Protein AF-A0A6P8WB46-F1 (afdb_monomer_lite)

Foldseek 3Di:
DDPPPVPPLAPCVLLPLVVVVVVLVVLVPDPDDLVVSLVVLVVVLVVLVVCLVPPDVRHPQDPVSSVVSNVSSVVSNVVSVVVVLVVLVVVLQVLVVQFDDPVLLVLLLVCLLVLLVVLLVCLQVPNDLLSLLLNLLSLCSNQLSVQLADVQQQQQAFPVQLVVQVVVADQFWTKGWRQDDPLCVPQNTQIDTDGPSSSVSLVSQVVSLVPDPQSPEGHSADRHDHGTDPCNLLSNVLNSVVSVHDDRDGSVSSSLVQLQCLVVPHDPVVSQVSQSNNSHGNVVSCSNRHDDDDPVRVVVVVVVVVVVVVVVVVVVVPDDDDDDDDDDDPDDDDPPDDPPPDDDDDPPPPPPDPSVVVVVVNVVVVVVVVVVVVVVPDDPPPDDDDDDDDDDDDDDDDDDDDDDD

Structure (mmCIF, N/CA/C/O backbone):
data_AF-A0A6P8WB46-F1
#
_entry.id   AF-A0A6P8WB46-F1
#
loop_
_atom_site.group_PDB
_atom_site.id
_atom_site.type_symbol
_atom_site.label_atom_id
_atom_site.label_alt_id
_atom_site.label_comp_id
_atom_site.label_asym_id
_atom_site.label_entity_id
_atom_site.label_seq_id
_atom_site.pdbx_PDB_ins_code
_atom_site.Cartn_x
_atom_site.Cartn_y
_atom_site.Cartn_z
_atom_site.occupancy
_atom_site.B_iso_or_equiv
_atom_site.auth_seq_id
_atom_site.auth_comp_id
_atom_site.auth_asym_id
_atom_site.auth_atom_id
_atom_site.pdbx_PDB_model_num
ATOM 1 N N . MET A 1 1 ? 22.037 -28.191 -21.660 1.00 35.59 1 MET A N 1
ATOM 2 C CA . MET A 1 1 ? 23.370 -28.041 -21.036 1.00 35.59 1 MET A CA 1
ATOM 3 C C . MET A 1 1 ? 24.026 -26.767 -21.556 1.00 35.59 1 MET A C 1
ATOM 5 O O . MET A 1 1 ? 23.989 -26.523 -22.755 1.00 35.59 1 MET A O 1
ATOM 9 N N . ALA A 1 2 ? 24.522 -25.901 -20.670 1.00 43.03 2 ALA A N 1
ATOM 10 C CA . ALA A 1 2 ? 25.021 -24.573 -21.027 1.00 43.03 2 ALA A CA 1
ATOM 11 C C . ALA A 1 2 ? 26.459 -24.635 -21.578 1.00 43.03 2 ALA A C 1
ATOM 13 O O . ALA A 1 2 ? 27.422 -24.595 -20.820 1.00 43.03 2 ALA A O 1
ATOM 14 N N . HIS A 1 3 ? 26.624 -24.687 -22.903 1.00 45.50 3 HIS A N 1
ATOM 15 C CA . HIS A 1 3 ? 27.929 -24.445 -23.531 1.00 45.50 3 HIS A CA 1
ATOM 16 C C . HIS A 1 3 ? 28.448 -23.042 -23.158 1.00 45.50 3 HIS A C 1
ATOM 18 O O . HIS A 1 3 ? 27.695 -22.077 -23.251 1.00 45.50 3 HIS A O 1
ATOM 24 N N . GLY A 1 4 ? 29.716 -22.889 -22.762 1.00 51.53 4 GLY A N 1
ATOM 25 C CA . GLY A 1 4 ? 30.356 -21.573 -22.572 1.00 51.53 4 GLY A CA 1
ATOM 26 C C . GLY A 1 4 ? 30.568 -21.094 -21.129 1.00 51.53 4 GLY A C 1
ATOM 27 O O . GLY A 1 4 ? 31.021 -19.967 -20.953 1.00 51.53 4 GLY A O 1
ATOM 28 N N . PHE A 1 5 ? 30.320 -21.930 -20.112 1.00 51.16 5 PHE A N 1
ATOM 29 C CA . PHE A 1 5 ? 30.695 -21.632 -18.715 1.00 51.16 5 PHE A CA 1
ATOM 30 C C . PHE A 1 5 ? 32.196 -21.289 -18.569 1.00 51.16 5 PHE A C 1
ATOM 32 O O . PHE A 1 5 ? 32.591 -20.459 -17.759 1.00 51.16 5 PHE A O 1
ATOM 39 N N . ASN A 1 6 ? 33.021 -21.837 -19.462 1.00 55.75 6 ASN A N 1
ATOM 40 C CA . ASN A 1 6 ? 34.472 -21.666 -19.539 1.00 55.75 6 ASN A CA 1
ATOM 41 C C . ASN A 1 6 ? 34.909 -20.242 -19.966 1.00 55.75 6 ASN A C 1
ATOM 43 O O . ASN A 1 6 ? 36.104 -19.981 -20.059 1.00 55.75 6 ASN A O 1
ATOM 47 N N . ARG A 1 7 ? 33.966 -19.340 -20.287 1.00 63.66 7 ARG A N 1
ATOM 48 C CA . ARG A 1 7 ? 34.215 -17.981 -20.815 1.00 63.66 7 ARG A CA 1
ATOM 49 C C . ARG A 1 7 ? 33.594 -16.865 -19.971 1.00 63.66 7 ARG A C 1
ATOM 51 O O . ARG A 1 7 ? 33.454 -15.734 -20.428 1.00 63.66 7 ARG A O 1
ATOM 58 N N . LEU A 1 8 ? 33.209 -17.160 -18.731 1.00 74.81 8 LEU A N 1
ATOM 59 C CA . LEU A 1 8 ? 32.720 -16.125 -17.813 1.00 74.81 8 LEU A CA 1
ATOM 60 C C . LEU A 1 8 ? 33.802 -15.083 -17.481 1.00 74.81 8 LEU A C 1
ATOM 62 O O . LEU A 1 8 ? 33.474 -13.950 -17.152 1.00 74.81 8 LEU A O 1
ATOM 66 N N . SER A 1 9 ? 35.080 -15.449 -17.610 1.00 79.12 9 SER A N 1
ATOM 67 C CA . SER A 1 9 ? 36.218 -14.567 -17.350 1.00 79.12 9 SER A CA 1
ATOM 68 C C . SER A 1 9 ? 36.409 -13.464 -18.397 1.00 79.12 9 SER A C 1
ATOM 70 O O . SER A 1 9 ? 36.885 -12.392 -18.035 1.00 79.12 9 SER A O 1
ATOM 72 N N . ASP A 1 10 ? 36.042 -13.696 -19.667 1.00 85.94 10 ASP A N 1
ATOM 73 C CA . ASP A 1 10 ? 36.246 -12.742 -20.775 1.00 85.94 10 ASP A CA 1
ATOM 74 C C . ASP A 1 10 ? 34.956 -12.064 -21.270 1.00 85.94 10 ASP A C 1
ATOM 76 O O . ASP A 1 10 ? 35.030 -11.089 -22.022 1.00 85.94 10 ASP A O 1
ATOM 80 N N . TRP A 1 11 ? 33.787 -12.563 -20.845 1.00 88.69 11 TRP A N 1
ATOM 81 C CA . TRP A 1 11 ? 32.441 -12.086 -21.204 1.00 88.69 11 TRP A CA 1
ATOM 82 C C . TRP A 1 11 ? 32.095 -12.132 -22.699 1.00 88.69 11 TRP A C 1
ATOM 84 O O . TRP A 1 11 ? 30.999 -11.742 -23.109 1.00 88.69 11 TRP A O 1
ATOM 94 N N . LEU A 1 12 ? 32.972 -12.686 -23.537 1.00 89.19 12 LEU A N 1
ATOM 95 C CA . LEU A 1 12 ? 32.814 -12.687 -24.991 1.00 89.19 12 LEU A CA 1
ATOM 96 C C . LEU A 1 12 ? 31.659 -13.575 -25.468 1.00 89.19 12 LEU A C 1
ATOM 98 O O . LEU A 1 12 ? 31.220 -13.445 -26.610 1.00 89.19 12 LEU A O 1
ATOM 102 N N . PHE A 1 13 ? 31.124 -14.446 -24.605 1.00 87.75 13 PHE A N 1
ATOM 103 C CA . PHE A 1 13 ? 29.910 -15.210 -24.901 1.00 87.75 13 PHE A CA 1
ATOM 104 C C . PHE A 1 13 ? 28.691 -14.309 -25.173 1.00 87.75 13 PHE A C 1
ATOM 106 O O . PHE A 1 13 ? 27.773 -14.740 -25.869 1.00 87.75 13 PHE A O 1
ATOM 113 N N . LEU A 1 14 ? 28.685 -13.064 -24.675 1.00 90.25 14 LEU A N 1
ATOM 114 C CA . LEU A 1 14 ? 27.614 -12.098 -24.934 1.00 90.25 14 LEU A CA 1
ATOM 115 C C . LEU A 1 14 ? 27.592 -11.595 -26.387 1.00 90.25 14 LEU A C 1
ATOM 117 O O . LEU A 1 14 ? 26.551 -11.128 -26.840 1.00 90.25 14 LEU A O 1
ATOM 121 N N . ARG A 1 15 ? 28.682 -11.754 -27.157 1.00 91.06 15 ARG A N 1
ATOM 122 C CA . ARG A 1 15 ? 28.691 -11.442 -28.602 1.00 91.06 15 ARG A CA 1
ATOM 123 C C . ARG A 1 15 ? 27.725 -12.316 -29.402 1.00 91.06 15 ARG A C 1
ATOM 125 O O . ARG A 1 15 ? 27.331 -11.952 -30.509 1.00 91.06 15 ARG A O 1
ATOM 132 N N . ASP A 1 16 ? 27.330 -13.468 -28.862 1.00 91.69 16 ASP A N 1
ATOM 133 C CA . ASP A 1 16 ? 26.342 -14.331 -29.494 1.00 91.69 16 ASP A CA 1
ATOM 134 C C . ASP A 1 16 ? 24.920 -13.774 -29.303 1.00 91.69 16 ASP A C 1
ATOM 136 O O . ASP A 1 16 ? 24.135 -14.207 -28.452 1.00 91.69 16 ASP A O 1
ATOM 140 N N . LEU A 1 17 ? 24.561 -12.807 -30.152 1.00 93.06 17 LEU A N 1
ATOM 141 C CA . LEU A 1 17 ? 23.223 -12.211 -30.163 1.00 93.06 17 LEU A CA 1
ATOM 142 C C . LEU A 1 17 ? 22.133 -13.249 -30.480 1.00 93.06 17 LEU A C 1
ATOM 144 O O . LEU A 1 17 ? 20.998 -13.124 -30.012 1.00 93.06 17 LEU A O 1
ATOM 148 N N . LYS A 1 18 ? 22.452 -14.309 -31.243 1.00 93.00 18 LYS A N 1
ATOM 149 C CA . LYS A 1 18 ? 21.497 -15.393 -31.527 1.00 93.00 18 LYS A CA 1
ATOM 150 C C . LYS A 1 18 ? 21.155 -16.146 -30.249 1.00 93.00 18 LYS A C 1
ATOM 152 O O . LYS A 1 18 ? 19.986 -16.479 -30.046 1.00 93.00 18 LYS A O 1
ATOM 157 N N . ARG A 1 19 ? 22.136 -16.364 -29.375 1.00 91.00 19 ARG A N 1
ATOM 158 C CA . ARG A 1 19 ? 21.931 -16.973 -28.062 1.00 91.00 19 ARG A CA 1
ATOM 159 C C . ARG A 1 19 ? 21.136 -16.081 -27.119 1.00 91.00 19 ARG A C 1
ATOM 161 O O . ARG A 1 19 ? 20.243 -16.601 -26.457 1.00 91.00 19 ARG A O 1
ATOM 168 N N . ILE A 1 20 ? 21.368 -14.766 -27.108 1.00 92.19 20 ILE A N 1
ATOM 169 C CA . ILE A 1 20 ? 20.543 -13.821 -26.328 1.00 92.19 20 ILE A CA 1
ATOM 170 C C . ILE A 1 20 ? 19.075 -13.895 -26.780 1.00 92.19 20 ILE A C 1
ATOM 172 O O . ILE A 1 20 ? 18.177 -14.091 -25.957 1.00 92.19 20 ILE A O 1
ATOM 176 N N . ARG A 1 21 ? 18.825 -13.854 -28.097 1.00 93.25 21 ARG A N 1
ATOM 177 C CA . ARG A 1 21 ? 17.483 -14.057 -28.681 1.00 93.25 21 ARG A CA 1
ATOM 178 C C . ARG A 1 21 ? 16.908 -15.444 -28.397 1.00 93.25 21 ARG A C 1
ATOM 180 O O . ARG A 1 21 ? 15.694 -15.618 -28.338 1.00 93.25 21 ARG A O 1
ATOM 187 N N . GLY A 1 22 ? 17.752 -16.470 -28.347 1.00 92.38 22 GLY A N 1
ATOM 188 C CA . GLY A 1 22 ? 17.351 -17.845 -28.050 1.00 92.38 22 GLY A CA 1
ATOM 189 C C . GLY A 1 22 ? 16.887 -17.990 -26.604 1.00 92.38 22 GLY A C 1
ATOM 190 O O . GLY A 1 22 ? 15.816 -18.538 -26.354 1.00 92.38 22 GLY A O 1
ATOM 191 N N . TRP A 1 23 ? 17.649 -17.426 -25.667 1.00 91.69 23 TRP A N 1
ATOM 192 C CA . TRP A 1 23 ? 17.313 -17.397 -24.248 1.00 91.69 23 TRP A CA 1
ATOM 193 C C . TRP A 1 23 ? 16.027 -16.613 -23.978 1.00 91.69 23 TRP A C 1
ATOM 195 O O . TRP A 1 23 ? 15.141 -17.135 -23.306 1.00 91.69 23 TRP A O 1
ATOM 205 N N . SER A 1 24 ? 15.860 -15.421 -24.563 1.00 89.69 24 SER A N 1
ATOM 206 C CA . SER A 1 24 ? 14.623 -14.649 -24.389 1.00 89.69 24 SER A CA 1
ATOM 207 C C . SER A 1 24 ? 13.403 -15.383 -24.951 1.00 89.69 24 SER A C 1
ATOM 209 O O . SER A 1 24 ? 12.367 -15.444 -24.295 1.00 89.69 24 SER A O 1
ATOM 211 N N . ARG A 1 25 ? 13.528 -16.029 -26.119 1.00 89.75 25 ARG A N 1
ATOM 212 C CA . ARG A 1 25 ? 12.470 -16.897 -26.662 1.00 89.75 25 ARG A CA 1
ATOM 213 C C . ARG A 1 25 ? 12.165 -18.080 -25.747 1.00 89.75 25 ARG A C 1
ATOM 215 O O . ARG A 1 25 ? 10.996 -18.416 -25.607 1.00 89.75 25 ARG A O 1
ATOM 222 N N . SER A 1 26 ? 13.177 -18.687 -25.128 1.00 91.31 26 SER A N 1
ATOM 223 C CA . SER A 1 26 ? 12.990 -19.760 -24.145 1.00 91.31 26 SER A CA 1
ATOM 224 C C . SER A 1 26 ? 12.220 -19.268 -22.917 1.00 91.31 26 SER A C 1
ATOM 226 O O . SER A 1 26 ? 11.226 -19.880 -22.543 1.00 91.31 26 SER A O 1
ATOM 228 N N . LEU A 1 27 ? 12.589 -18.109 -22.357 1.00 88.12 27 LEU A N 1
ATOM 229 C CA . LEU A 1 27 ? 11.854 -17.487 -21.249 1.00 88.12 27 LEU A CA 1
ATOM 230 C C . LEU A 1 27 ? 10.398 -17.184 -21.614 1.00 88.12 27 LEU A C 1
ATOM 232 O O . LEU A 1 27 ? 9.500 -17.407 -20.812 1.00 88.12 27 LEU A O 1
ATOM 236 N N . ILE A 1 28 ? 10.141 -16.694 -22.826 1.00 83.94 28 ILE A N 1
ATOM 237 C CA . ILE A 1 28 ? 8.778 -16.377 -23.281 1.00 83.94 28 ILE A CA 1
ATOM 238 C C . ILE A 1 28 ? 7.950 -17.648 -23.526 1.00 83.94 28 ILE A C 1
ATOM 240 O O . ILE A 1 28 ? 6.735 -17.611 -23.372 1.00 83.94 28 ILE A O 1
ATOM 244 N N . LYS A 1 29 ? 8.586 -18.750 -23.940 1.00 84.69 29 LYS A N 1
ATOM 245 C CA . LYS A 1 29 ? 7.929 -20.046 -24.190 1.00 84.69 29 LYS A CA 1
ATOM 246 C C . LYS A 1 29 ? 7.802 -20.924 -22.945 1.00 84.69 29 LYS A C 1
ATOM 248 O O . LYS A 1 29 ? 7.107 -21.932 -22.996 1.00 84.69 29 LYS A O 1
ATOM 253 N N . SER A 1 30 ? 8.507 -20.587 -21.872 1.00 85.75 30 SER A N 1
ATOM 254 C CA . SER A 1 30 ? 8.373 -21.268 -20.588 1.00 85.75 30 SER A CA 1
ATOM 255 C C . SER A 1 30 ? 6.990 -21.021 -19.970 1.00 85.75 30 SER A C 1
ATOM 257 O O . SER A 1 30 ? 6.277 -20.110 -20.383 1.00 85.75 30 SER A O 1
ATOM 259 N N . SER A 1 31 ? 6.623 -21.792 -18.945 1.00 82.44 31 SER A N 1
ATOM 260 C CA . SER A 1 31 ? 5.376 -21.617 -18.181 1.00 82.44 31 SER A CA 1
ATOM 261 C C . SER A 1 31 ? 5.362 -20.372 -17.276 1.00 82.44 31 SER A C 1
ATOM 263 O O . SER A 1 31 ? 4.502 -20.249 -16.407 1.00 82.44 31 SER A O 1
ATOM 265 N N . LEU A 1 32 ? 6.322 -19.457 -17.439 1.00 87.81 32 LEU A N 1
ATOM 266 C CA . LEU A 1 32 ? 6.391 -18.211 -16.685 1.00 87.81 32 LEU A CA 1
ATOM 267 C C . LEU A 1 32 ? 5.342 -17.210 -17.177 1.00 87.81 32 LEU A C 1
ATOM 269 O O . LEU A 1 32 ? 5.042 -17.116 -18.368 1.00 87.81 32 LEU A O 1
ATOM 273 N N . GLN A 1 33 ? 4.844 -16.389 -16.253 1.00 88.62 33 GLN A N 1
ATOM 274 C CA . GLN A 1 33 ? 4.004 -15.251 -16.610 1.00 88.62 33 GLN A CA 1
ATOM 275 C C . GLN A 1 33 ? 4.797 -14.241 -17.446 1.00 88.62 33 GLN A C 1
ATOM 277 O O . GLN A 1 33 ? 5.998 -14.033 -17.250 1.00 88.62 33 GLN A O 1
ATOM 282 N N . VAL A 1 34 ? 4.117 -13.562 -18.372 1.00 89.56 34 VAL A N 1
ATOM 283 C CA . VAL A 1 34 ? 4.766 -12.624 -19.305 1.00 89.56 34 VAL A CA 1
ATOM 284 C C . VAL A 1 34 ? 5.492 -11.479 -18.587 1.00 89.56 34 VAL A C 1
ATOM 286 O O . VAL A 1 34 ? 6.534 -11.018 -19.051 1.00 89.56 34 VAL A O 1
ATOM 289 N N . THR A 1 35 ? 4.969 -11.044 -17.438 1.00 88.25 35 THR A N 1
ATOM 290 C CA . THR A 1 35 ? 5.566 -10.032 -16.555 1.00 88.25 35 THR A CA 1
ATOM 291 C C . THR A 1 35 ? 6.840 -10.536 -15.884 1.00 88.25 35 THR A C 1
ATOM 293 O O . THR A 1 35 ? 7.793 -9.773 -15.751 1.00 88.25 35 THR A O 1
ATOM 296 N N . THR A 1 36 ? 6.900 -11.819 -15.526 1.00 90.69 36 THR A N 1
ATOM 297 C CA . THR A 1 36 ? 8.103 -12.464 -14.985 1.00 90.69 36 THR A CA 1
ATOM 298 C C . THR A 1 36 ? 9.201 -12.550 -16.042 1.00 90.69 36 THR A C 1
ATOM 300 O O . THR A 1 36 ? 10.351 -12.200 -15.775 1.00 90.69 36 THR A O 1
ATOM 303 N N . SER A 1 37 ? 8.861 -12.940 -17.274 1.00 92.00 37 SER A N 1
ATOM 304 C CA . SER A 1 37 ? 9.834 -12.960 -18.374 1.00 92.00 37 SER A CA 1
ATOM 305 C C . SER A 1 37 ? 10.340 -11.550 -18.705 1.00 92.00 37 SER A C 1
ATOM 307 O O . SER A 1 37 ? 11.543 -11.357 -18.874 1.00 92.00 37 SER A O 1
ATOM 309 N N . ASP A 1 38 ? 9.456 -10.547 -18.732 1.00 92.06 38 ASP A N 1
ATOM 310 C CA . ASP A 1 38 ? 9.828 -9.131 -18.875 1.00 92.06 38 ASP A CA 1
ATOM 311 C C . ASP A 1 38 ? 10.749 -8.650 -17.738 1.00 92.06 38 ASP A C 1
ATOM 313 O O . ASP A 1 38 ? 11.753 -7.988 -18.003 1.00 92.06 38 ASP A O 1
ATOM 317 N N . PHE A 1 39 ? 10.475 -9.044 -16.490 1.00 91.94 39 PHE A N 1
ATOM 318 C CA . PHE A 1 39 ? 11.312 -8.728 -15.330 1.00 91.94 39 PHE A CA 1
ATOM 319 C C . PHE A 1 39 ? 12.742 -9.257 -15.477 1.00 91.94 39 PHE A C 1
ATOM 321 O O . PHE A 1 39 ? 13.697 -8.497 -15.302 1.00 91.94 39 PHE A O 1
ATOM 328 N N . TYR A 1 40 ? 12.916 -10.527 -15.854 1.00 93.50 40 TYR A N 1
ATOM 329 C CA . TYR A 1 40 ? 14.254 -11.086 -16.057 1.00 93.50 40 TYR A CA 1
ATOM 330 C C . TYR A 1 40 ? 15.022 -10.360 -17.162 1.00 93.50 40 TYR A C 1
ATOM 332 O O . TYR A 1 40 ? 16.198 -10.040 -16.989 1.00 93.50 40 TYR A O 1
ATOM 340 N N . ILE A 1 41 ? 14.362 -10.048 -18.279 1.00 93.00 41 ILE A N 1
ATOM 341 C CA . ILE A 1 41 ? 15.000 -9.338 -19.393 1.00 93.00 41 ILE A CA 1
ATOM 342 C C . ILE A 1 41 ? 15.377 -7.906 -18.971 1.00 93.00 41 ILE A C 1
ATOM 344 O O . ILE A 1 41 ? 16.469 -7.443 -19.302 1.00 93.00 41 ILE A O 1
ATOM 348 N N . LYS A 1 42 ? 14.533 -7.217 -18.187 1.00 94.00 42 LYS A N 1
ATOM 349 C CA . LYS A 1 42 ? 14.850 -5.897 -17.611 1.00 94.00 42 LYS A CA 1
ATOM 350 C C . LYS A 1 42 ? 16.054 -5.946 -16.678 1.00 94.00 42 LYS A C 1
ATOM 352 O O . LYS A 1 42 ? 16.923 -5.089 -16.793 1.00 94.00 42 LYS A O 1
ATOM 357 N N . ASN A 1 43 ? 16.151 -6.953 -15.812 1.00 94.38 43 ASN A N 1
ATOM 358 C CA . ASN A 1 43 ? 17.309 -7.107 -14.929 1.00 94.38 43 ASN A CA 1
ATOM 359 C C . ASN A 1 43 ? 18.604 -7.303 -15.717 1.00 94.38 43 ASN A C 1
ATOM 361 O O . ASN A 1 43 ? 19.609 -6.677 -15.391 1.00 94.38 43 ASN A O 1
ATOM 365 N N . ILE A 1 44 ? 18.575 -8.093 -16.795 1.00 92.69 44 ILE A N 1
ATOM 366 C CA . ILE A 1 44 ? 19.721 -8.205 -17.705 1.00 92.69 44 ILE A CA 1
ATOM 367 C C . ILE A 1 44 ? 20.028 -6.858 -18.366 1.00 92.69 44 ILE A C 1
ATOM 369 O O . ILE A 1 44 ? 21.187 -6.460 -18.414 1.00 92.69 44 ILE A O 1
ATOM 373 N N . SER A 1 45 ? 19.016 -6.116 -18.819 1.00 94.31 45 SER A N 1
ATOM 374 C CA . SER A 1 45 ? 19.217 -4.774 -19.378 1.00 94.31 45 SER A CA 1
ATOM 375 C C . SER A 1 45 ? 19.867 -3.812 -18.375 1.00 94.31 45 SER A C 1
ATOM 377 O O . SER A 1 45 ? 20.761 -3.059 -18.753 1.00 94.31 45 SER A O 1
ATOM 379 N N . HIS A 1 46 ? 19.441 -3.828 -17.109 1.00 93.19 46 HIS A N 1
ATOM 380 C CA . HIS A 1 46 ? 20.036 -3.012 -16.048 1.00 93.19 46 HIS A CA 1
ATOM 381 C C . HIS A 1 46 ? 21.470 -3.444 -15.743 1.00 93.19 46 HIS A C 1
ATOM 383 O O . HIS A 1 46 ? 22.351 -2.598 -15.620 1.00 93.19 46 HIS A O 1
ATOM 389 N N . PHE A 1 47 ? 21.719 -4.752 -15.680 1.00 92.50 47 PHE A N 1
ATOM 390 C CA . PHE A 1 47 ? 23.054 -5.297 -15.471 1.00 92.50 47 PHE A CA 1
ATOM 391 C C . PHE A 1 47 ? 24.016 -4.911 -16.601 1.00 92.50 47 PHE A C 1
ATOM 393 O O . PHE A 1 47 ? 25.141 -4.507 -16.333 1.00 92.50 47 PHE A O 1
ATOM 400 N N . LEU A 1 48 ? 23.571 -4.962 -17.859 1.00 91.94 48 LEU A N 1
ATOM 401 C CA . LEU A 1 48 ? 24.370 -4.532 -19.009 1.00 91.94 48 LEU A CA 1
ATOM 402 C C . LEU A 1 48 ? 24.669 -3.031 -18.975 1.00 91.94 48 LEU A C 1
ATOM 404 O O . LEU A 1 48 ? 25.785 -2.632 -19.297 1.00 91.94 48 LEU A O 1
ATOM 408 N N . LYS A 1 49 ? 23.703 -2.207 -18.546 1.00 90.62 49 LYS A N 1
ATOM 409 C CA . LYS A 1 49 ? 23.925 -0.770 -18.337 1.00 90.62 49 LYS A CA 1
ATOM 410 C C . LYS A 1 49 ? 24.993 -0.532 -17.267 1.00 90.62 49 LYS A C 1
ATOM 412 O O . LYS A 1 49 ? 25.951 0.189 -17.521 1.00 90.62 49 LYS A O 1
ATOM 417 N N . TYR A 1 50 ? 24.871 -1.206 -16.123 1.00 91.31 50 TYR A N 1
ATOM 418 C CA . TYR A 1 50 ? 25.871 -1.153 -15.060 1.00 91.31 50 TYR A CA 1
ATOM 419 C C . TYR A 1 50 ? 27.250 -1.615 -15.547 1.00 91.31 50 TYR A C 1
ATOM 421 O O . TYR A 1 50 ? 28.235 -0.934 -15.305 1.00 91.31 50 TYR A O 1
ATOM 429 N N . MET A 1 51 ? 27.331 -2.722 -16.289 1.00 89.81 51 MET A N 1
ATOM 430 C CA . MET A 1 51 ? 28.591 -3.229 -16.845 1.00 89.81 51 MET A CA 1
ATOM 431 C C . MET A 1 51 ? 29.225 -2.259 -17.849 1.00 89.81 51 MET A C 1
ATOM 433 O O . MET A 1 51 ? 30.445 -2.180 -17.928 1.00 89.81 51 MET A O 1
ATOM 437 N N . ASN A 1 52 ? 28.421 -1.524 -18.619 1.00 88.75 52 ASN A N 1
ATOM 438 C CA . ASN A 1 52 ? 28.927 -0.511 -19.544 1.00 88.75 52 ASN A CA 1
ATOM 439 C C . ASN A 1 52 ? 29.530 0.693 -18.799 1.00 88.75 52 ASN A C 1
ATOM 441 O O . ASN A 1 52 ? 30.532 1.243 -19.238 1.00 88.75 52 ASN A O 1
ATOM 445 N N . GLU A 1 53 ? 28.935 1.090 -17.672 1.00 89.88 53 GLU A N 1
ATOM 446 C CA . GLU A 1 53 ? 29.436 2.177 -16.816 1.00 89.88 53 GLU A CA 1
ATOM 447 C C . GLU A 1 53 ? 30.590 1.718 -15.907 1.00 89.88 53 GLU A C 1
ATOM 449 O O . GLU A 1 53 ? 31.482 2.494 -15.579 1.00 89.88 53 GLU A O 1
ATOM 454 N N . THR A 1 54 ? 30.589 0.443 -15.515 1.00 89.69 54 THR A N 1
ATOM 455 C CA . THR A 1 54 ? 31.575 -0.193 -14.632 1.00 89.69 54 THR A CA 1
ATOM 456 C C . THR A 1 54 ? 32.058 -1.518 -15.245 1.00 89.69 54 THR A C 1
ATOM 458 O O . THR A 1 54 ? 31.599 -2.595 -14.844 1.00 89.69 54 THR A O 1
ATOM 461 N N . PRO A 1 55 ? 32.982 -1.481 -16.228 1.00 83.81 55 PRO A N 1
ATOM 462 C CA . PRO A 1 55 ? 33.469 -2.686 -16.897 1.00 83.81 55 PRO A CA 1
ATOM 463 C C . PRO A 1 55 ? 34.095 -3.68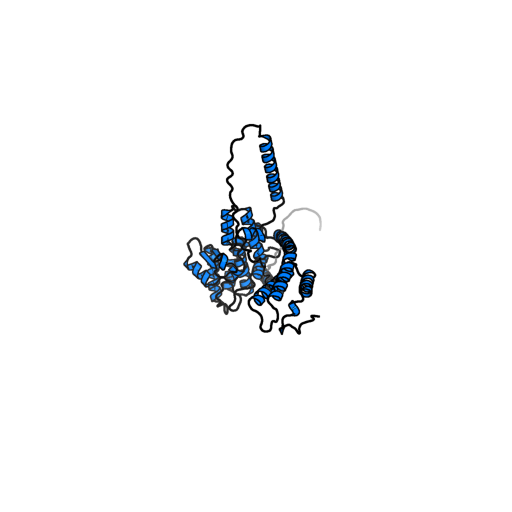7 -15.920 1.00 83.81 55 PRO A C 1
ATOM 465 O O . PRO A 1 55 ? 34.958 -3.346 -15.109 1.00 83.81 55 PRO A O 1
ATOM 468 N N . CYS A 1 56 ? 33.682 -4.953 -16.003 1.00 81.56 56 CYS A N 1
ATOM 469 C CA . CYS A 1 56 ? 34.228 -6.003 -15.147 1.00 81.56 56 CYS A CA 1
ATOM 470 C C . CYS A 1 56 ? 35.721 -6.236 -15.434 1.00 81.56 56 CYS A C 1
ATOM 472 O O . CYS A 1 56 ? 36.137 -6.312 -16.593 1.00 81.56 56 CYS A O 1
ATOM 474 N N . LYS A 1 57 ? 36.521 -6.441 -14.377 1.00 79.69 57 LYS A N 1
ATOM 475 C CA . LYS A 1 57 ? 37.936 -6.824 -14.508 1.00 79.69 57 LYS A CA 1
ATOM 476 C C . LYS A 1 57 ? 38.045 -8.116 -15.329 1.00 79.69 57 LYS A C 1
ATOM 478 O O . LYS A 1 57 ? 37.457 -9.127 -14.960 1.00 79.69 57 LYS A O 1
ATOM 483 N N . GLY A 1 58 ? 38.781 -8.066 -16.439 1.00 83.69 58 GLY A N 1
ATOM 484 C CA . GLY A 1 58 ? 38.956 -9.195 -17.362 1.00 83.69 58 GLY A CA 1
ATOM 485 C C . GLY A 1 58 ? 37.980 -9.236 -18.545 1.00 83.69 58 GLY A C 1
ATOM 486 O O . GLY A 1 58 ? 38.225 -9.995 -19.483 1.00 83.69 58 GLY A O 1
ATOM 487 N N . SER A 1 59 ? 36.937 -8.394 -18.562 1.00 87.69 59 SER A N 1
ATOM 488 C CA . SER A 1 59 ? 36.050 -8.270 -19.725 1.00 87.69 59 SER A CA 1
ATOM 489 C C . SER A 1 59 ? 36.837 -7.856 -20.967 1.00 87.69 59 SER A C 1
ATOM 491 O O . SER A 1 59 ? 37.627 -6.913 -20.934 1.00 87.69 59 SER A O 1
ATOM 493 N N . ARG A 1 60 ? 36.608 -8.567 -22.076 1.00 89.62 60 ARG A N 1
ATOM 494 C CA . ARG A 1 60 ? 37.189 -8.260 -23.394 1.00 89.62 60 ARG A CA 1
ATOM 495 C C . ARG A 1 60 ? 36.161 -7.694 -24.375 1.00 89.62 60 ARG A C 1
ATOM 497 O O . ARG A 1 60 ? 36.428 -7.625 -25.576 1.00 89.62 60 ARG A O 1
ATOM 504 N N . LEU A 1 61 ? 34.980 -7.328 -23.879 1.00 90.38 61 LEU A N 1
ATOM 505 C CA . LEU A 1 61 ? 33.956 -6.647 -24.666 1.00 90.38 61 LEU A CA 1
ATOM 506 C C . LEU A 1 61 ? 34.396 -5.206 -24.929 1.00 90.38 61 LEU A C 1
ATOM 508 O O . LEU A 1 61 ? 34.777 -4.492 -24.005 1.00 90.38 61 LEU A O 1
ATOM 512 N N . ASN A 1 62 ? 34.345 -4.785 -26.191 1.00 90.25 62 ASN A N 1
ATOM 513 C CA . ASN A 1 62 ? 34.603 -3.396 -26.564 1.00 90.25 62 ASN A CA 1
ATOM 514 C C . ASN A 1 62 ? 33.299 -2.574 -26.570 1.00 90.25 62 ASN A C 1
ATOM 516 O O . ASN A 1 62 ? 32.198 -3.110 -26.424 1.00 90.25 62 ASN A O 1
ATOM 520 N N . GLN A 1 63 ? 33.415 -1.260 -26.781 1.00 89.69 63 GLN A N 1
ATOM 521 C CA . GLN A 1 63 ? 32.258 -0.361 -26.777 1.00 89.69 63 GLN A CA 1
ATOM 522 C C . GLN A 1 63 ? 31.207 -0.734 -27.834 1.00 89.69 63 GLN A C 1
ATOM 524 O O . GLN A 1 63 ? 30.006 -0.669 -27.570 1.00 89.69 63 GLN A O 1
ATOM 529 N N . ASN A 1 64 ? 31.643 -1.171 -29.019 1.00 92.62 64 ASN A N 1
ATOM 530 C CA . ASN A 1 64 ? 30.738 -1.591 -30.087 1.00 92.62 64 ASN A CA 1
ATOM 531 C C . ASN A 1 64 ? 29.978 -2.870 -29.713 1.00 92.62 64 ASN A C 1
ATOM 533 O O . ASN A 1 64 ? 28.777 -2.952 -29.968 1.00 92.62 64 ASN A O 1
ATOM 537 N N . ASP A 1 65 ? 30.639 -3.833 -29.062 1.00 92.62 65 ASP A N 1
ATOM 538 C CA . ASP A 1 65 ? 29.986 -5.035 -28.538 1.00 92.62 65 ASP A CA 1
ATOM 539 C C . ASP A 1 65 ? 28.871 -4.648 -27.558 1.00 92.62 65 ASP A C 1
ATOM 541 O O . ASP A 1 65 ? 27.732 -5.091 -27.710 1.00 92.62 65 ASP A O 1
ATOM 545 N N . MET A 1 66 ? 29.169 -3.770 -26.593 1.00 93.25 66 MET A N 1
ATOM 546 C CA . MET A 1 66 ? 28.199 -3.322 -25.588 1.00 93.25 66 MET A CA 1
ATOM 547 C C . MET A 1 66 ? 27.004 -2.591 -26.207 1.00 93.25 66 MET A C 1
ATOM 549 O O . MET A 1 66 ? 25.862 -2.830 -25.802 1.00 93.25 66 MET A O 1
ATOM 553 N N . ILE A 1 67 ? 27.235 -1.754 -27.225 1.00 92.94 67 ILE A N 1
ATOM 554 C CA . ILE A 1 67 ? 26.165 -1.088 -27.981 1.00 92.94 67 ILE A CA 1
ATOM 555 C C . ILE A 1 67 ? 25.261 -2.122 -28.660 1.00 92.94 67 ILE A C 1
ATOM 557 O O . ILE A 1 67 ? 24.036 -2.031 -28.548 1.00 92.94 67 ILE A O 1
ATOM 561 N N . LEU A 1 68 ? 25.837 -3.110 -29.350 1.00 95.75 68 LEU A N 1
ATOM 562 C CA . LEU A 1 68 ? 25.069 -4.135 -30.061 1.00 95.75 68 LEU A CA 1
ATOM 563 C C . LEU A 1 68 ? 24.270 -5.023 -29.098 1.00 95.75 68 LEU A C 1
ATOM 565 O O . LEU A 1 68 ? 23.081 -5.249 -29.323 1.00 95.75 68 LEU A O 1
ATOM 569 N N . ILE A 1 69 ? 24.889 -5.470 -28.003 1.00 95.06 69 ILE A N 1
ATOM 570 C CA . ILE A 1 69 ? 24.247 -6.297 -26.971 1.00 95.06 69 ILE A CA 1
ATOM 571 C C . ILE A 1 69 ? 23.085 -5.538 -26.317 1.00 95.06 69 ILE A C 1
ATOM 573 O O . ILE A 1 69 ? 21.975 -6.064 -26.208 1.00 95.06 69 ILE A O 1
ATOM 577 N N . THR A 1 70 ? 23.305 -4.280 -25.927 1.00 94.38 70 THR A N 1
ATOM 578 C CA . THR A 1 70 ? 22.273 -3.453 -25.281 1.00 94.38 70 THR A CA 1
ATOM 579 C C . THR A 1 70 ? 21.111 -3.168 -26.231 1.00 94.38 70 THR A C 1
ATOM 581 O O . THR A 1 70 ? 19.950 -3.280 -25.833 1.00 94.38 70 THR A O 1
ATOM 584 N N . ARG A 1 71 ? 21.394 -2.863 -27.507 1.00 94.94 71 ARG A N 1
ATOM 585 C CA . ARG A 1 71 ? 20.360 -2.685 -28.541 1.00 94.94 71 ARG A CA 1
ATOM 586 C C . ARG A 1 71 ? 19.533 -3.949 -28.743 1.00 94.94 71 ARG A C 1
ATOM 588 O O . ARG A 1 71 ? 18.314 -3.854 -28.868 1.00 94.94 71 ARG A O 1
ATOM 595 N N . GLU A 1 72 ? 20.171 -5.115 -28.735 1.00 96.38 72 GLU A N 1
ATOM 596 C CA . GLU A 1 72 ? 19.479 -6.393 -28.880 1.00 96.38 72 GLU A CA 1
ATOM 597 C C . GLU A 1 72 ? 18.503 -6.645 -27.722 1.00 96.38 72 GLU A C 1
ATOM 599 O O . GLU A 1 72 ? 17.325 -6.934 -27.941 1.00 96.38 72 GLU A O 1
ATOM 604 N N . VAL A 1 73 ? 18.955 -6.460 -26.478 1.00 95.38 73 VAL A N 1
ATOM 605 C CA . VAL A 1 73 ? 18.095 -6.610 -25.292 1.00 95.38 73 VAL A CA 1
ATOM 606 C C . VAL A 1 73 ? 16.965 -5.574 -25.290 1.00 95.38 73 VAL A C 1
ATOM 608 O O . VAL A 1 73 ? 15.817 -5.915 -24.995 1.00 95.38 73 VAL A O 1
ATOM 611 N N . ALA A 1 74 ? 17.238 -4.333 -25.698 1.00 94.19 74 ALA A N 1
ATOM 612 C CA . ALA A 1 74 ? 16.217 -3.295 -25.829 1.00 94.19 74 ALA A CA 1
ATOM 613 C C . ALA A 1 74 ? 15.160 -3.634 -26.897 1.00 94.19 74 ALA A C 1
ATOM 615 O O . ALA A 1 74 ? 13.968 -3.396 -26.680 1.00 94.19 74 ALA A O 1
ATOM 616 N N . ALA A 1 75 ? 15.561 -4.223 -28.029 1.00 94.88 75 ALA A N 1
ATOM 617 C CA . ALA A 1 75 ? 14.639 -4.688 -29.064 1.00 94.88 75 ALA A CA 1
ATOM 618 C C . ALA A 1 75 ? 13.733 -5.819 -28.547 1.00 94.88 75 ALA A C 1
ATOM 620 O O . ALA A 1 75 ? 12.519 -5.796 -28.773 1.00 94.88 75 ALA A O 1
ATOM 621 N N . ILE A 1 76 ? 14.296 -6.755 -27.775 1.00 94.31 76 ILE A N 1
ATOM 622 C CA . ILE A 1 76 ? 13.532 -7.811 -27.099 1.00 94.31 76 ILE A CA 1
ATOM 623 C C . ILE A 1 76 ? 12.504 -7.189 -26.141 1.00 94.31 76 ILE A C 1
ATOM 625 O O . ILE A 1 76 ? 11.318 -7.508 -26.243 1.00 94.31 76 ILE A O 1
ATOM 629 N N . LEU A 1 77 ? 12.903 -6.251 -25.275 1.00 92.62 77 LEU A N 1
ATOM 630 C CA . LEU A 1 77 ? 11.977 -5.548 -24.374 1.00 92.62 77 LEU A CA 1
ATOM 631 C C . LEU A 1 77 ? 10.875 -4.804 -25.137 1.00 92.62 77 LEU A C 1
ATOM 633 O O . LEU A 1 77 ? 9.703 -4.870 -24.763 1.00 92.62 77 LEU A O 1
ATOM 637 N N . LYS A 1 78 ? 11.217 -4.129 -26.243 1.00 93.69 78 LYS A N 1
ATOM 638 C CA . LYS A 1 78 ? 10.237 -3.443 -27.099 1.00 93.69 78 LYS A CA 1
ATOM 639 C C . LYS A 1 78 ? 9.187 -4.417 -27.637 1.00 93.69 78 LYS A C 1
ATOM 641 O O . LYS A 1 78 ? 8.002 -4.093 -27.607 1.00 93.69 78 LYS A O 1
ATOM 646 N N . SER A 1 79 ? 9.599 -5.617 -28.051 1.00 91.44 79 SER A N 1
ATOM 647 C CA . SER A 1 79 ? 8.679 -6.657 -28.535 1.00 91.44 79 SER A CA 1
ATOM 648 C C . SER A 1 79 ? 7.728 -7.189 -27.451 1.00 91.44 79 SER A C 1
ATOM 650 O O . SER A 1 79 ? 6.619 -7.631 -27.756 1.00 91.44 79 SER A O 1
ATOM 652 N N . MET A 1 80 ? 8.127 -7.103 -26.178 1.00 89.88 80 MET A N 1
ATOM 653 C CA . MET A 1 80 ? 7.338 -7.575 -25.038 1.00 89.88 80 MET A CA 1
ATOM 654 C C . MET A 1 80 ? 6.289 -6.566 -24.566 1.00 89.88 80 MET A C 1
ATOM 656 O O . MET A 1 80 ? 5.271 -6.983 -24.013 1.00 89.88 80 MET A O 1
ATOM 660 N N . ARG A 1 81 ? 6.477 -5.262 -24.827 1.00 88.62 81 ARG A N 1
ATOM 661 C CA . ARG A 1 81 ? 5.617 -4.185 -24.291 1.00 88.62 81 ARG A CA 1
ATOM 662 C C . ARG A 1 81 ? 4.126 -4.444 -24.482 1.00 88.62 81 ARG A C 1
ATOM 664 O O . ARG A 1 81 ? 3.377 -4.383 -23.515 1.00 88.62 81 ARG A O 1
ATOM 671 N N . LYS A 1 82 ? 3.698 -4.772 -25.708 1.00 89.12 82 LYS A N 1
ATOM 672 C CA . LYS A 1 82 ? 2.278 -5.021 -26.010 1.00 89.12 82 LYS A CA 1
ATOM 673 C C . LYS A 1 82 ? 1.732 -6.211 -25.217 1.00 89.12 82 LYS A C 1
ATOM 675 O O . LYS A 1 82 ? 0.634 -6.127 -24.680 1.00 89.12 82 LYS A O 1
ATOM 680 N N . LYS A 1 83 ? 2.498 -7.302 -25.115 1.00 88.88 83 LYS A N 1
ATOM 681 C CA . LYS A 1 83 ? 2.075 -8.511 -24.390 1.00 88.88 83 LYS A CA 1
ATOM 682 C C . LYS A 1 83 ? 1.960 -8.253 -22.889 1.00 88.88 83 LYS A C 1
ATOM 684 O O . LYS A 1 83 ? 0.972 -8.648 -22.282 1.00 88.88 83 LYS A O 1
ATOM 689 N N . VAL A 1 84 ? 2.941 -7.553 -22.318 1.00 87.44 84 VAL A N 1
ATOM 690 C CA . VAL A 1 84 ? 2.931 -7.141 -20.908 1.00 87.44 84 VAL A CA 1
ATOM 691 C C . VAL A 1 84 ? 1.739 -6.236 -20.627 1.00 87.44 84 VAL A C 1
ATOM 693 O O . VAL A 1 84 ? 1.017 -6.479 -19.668 1.00 87.44 84 VAL A O 1
ATOM 696 N N . PHE A 1 85 ? 1.490 -5.244 -21.485 1.00 85.81 85 PHE A N 1
ATOM 697 C CA . PHE A 1 85 ? 0.356 -4.336 -21.336 1.00 85.81 85 PHE A CA 1
ATOM 698 C C . PHE A 1 85 ? -0.987 -5.076 -21.360 1.00 85.81 85 PHE A C 1
ATOM 700 O O . PHE A 1 85 ? -1.790 -4.910 -20.447 1.00 85.81 85 PHE A O 1
ATOM 707 N N . ILE A 1 86 ? -1.218 -5.939 -22.356 1.00 86.81 86 ILE A N 1
ATOM 708 C CA . ILE A 1 86 ? -2.461 -6.721 -22.460 1.00 86.81 86 ILE A CA 1
ATOM 709 C C . ILE A 1 86 ? -2.655 -7.599 -21.220 1.00 86.81 86 ILE A C 1
ATOM 711 O O . ILE A 1 86 ? -3.735 -7.605 -20.637 1.00 86.81 86 ILE A O 1
ATOM 715 N N . HIS A 1 87 ? -1.607 -8.300 -20.783 1.00 87.69 87 HIS A N 1
ATOM 716 C CA . HIS A 1 87 ? -1.677 -9.131 -19.584 1.00 87.69 87 HIS A CA 1
ATOM 717 C C . HIS A 1 87 ? -1.962 -8.309 -18.323 1.00 87.69 87 HIS A C 1
ATOM 719 O O . HIS A 1 87 ? -2.821 -8.689 -17.538 1.00 87.69 87 HIS A O 1
ATOM 725 N N . GLN A 1 88 ? -1.307 -7.159 -18.142 1.00 84.00 88 GLN A N 1
ATOM 726 C CA . GLN A 1 88 ? -1.586 -6.258 -17.020 1.00 84.00 88 GLN A CA 1
ATOM 727 C C . GLN A 1 88 ? -3.036 -5.767 -17.028 1.00 84.00 88 GLN A C 1
ATOM 729 O O . GLN A 1 88 ? -3.638 -5.645 -15.965 1.00 84.00 88 GLN A O 1
ATOM 734 N N . MET A 1 89 ? -3.612 -5.517 -18.206 1.00 83.69 89 MET A N 1
ATOM 735 C CA . MET A 1 89 ? -5.021 -5.139 -18.330 1.00 83.69 89 MET A CA 1
ATOM 736 C C . MET A 1 89 ? -5.980 -6.277 -18.005 1.00 83.69 89 MET A C 1
ATOM 738 O O . MET A 1 89 ? -6.988 -6.028 -17.346 1.00 83.69 89 MET A O 1
ATOM 742 N N . GLN A 1 90 ? -5.649 -7.507 -18.396 1.00 84.62 90 GLN A N 1
ATOM 743 C CA . GLN A 1 90 ? -6.422 -8.684 -18.007 1.00 84.62 90 GLN A CA 1
ATOM 744 C C . GLN A 1 90 ? -6.368 -8.897 -16.490 1.00 84.62 90 GLN A C 1
ATOM 746 O O . GLN A 1 90 ? -7.408 -8.900 -15.846 1.00 84.62 90 GLN A O 1
ATOM 751 N N . VAL A 1 91 ? -5.166 -8.931 -15.905 1.00 83.69 91 VAL A N 1
ATOM 752 C CA . VAL A 1 91 ? -4.977 -9.069 -14.451 1.00 83.69 91 VAL A CA 1
ATOM 753 C C . VAL A 1 91 ? -5.702 -7.963 -13.691 1.00 83.69 91 VAL A C 1
ATOM 755 O O . VAL A 1 91 ? -6.316 -8.228 -12.664 1.00 83.69 91 VAL A O 1
ATOM 758 N N . LYS A 1 92 ? -5.653 -6.717 -14.183 1.00 81.38 92 LYS A N 1
ATOM 759 C CA . LYS A 1 92 ? -6.395 -5.610 -13.576 1.00 81.38 92 LYS A CA 1
ATOM 760 C C . LYS A 1 92 ? -7.892 -5.905 -13.573 1.00 81.38 92 LYS A C 1
ATOM 762 O O . LYS A 1 92 ? -8.505 -5.772 -12.524 1.00 81.38 92 LYS A O 1
ATOM 767 N N . ARG A 1 93 ? -8.470 -6.309 -14.711 1.00 80.69 93 ARG A N 1
ATOM 768 C CA . ARG A 1 93 ? -9.899 -6.644 -14.818 1.00 80.69 93 ARG A CA 1
ATOM 769 C C . ARG A 1 93 ? -10.289 -7.745 -13.831 1.00 80.69 93 ARG A C 1
ATOM 771 O O . ARG A 1 93 ? -11.217 -7.527 -13.063 1.00 80.69 93 ARG A O 1
ATOM 778 N N . ASP A 1 94 ? -9.531 -8.836 -13.802 1.00 82.25 94 ASP A N 1
ATOM 779 C CA . ASP A 1 94 ? -9.792 -9.980 -12.921 1.00 82.25 94 ASP A CA 1
ATOM 780 C C . ASP A 1 94 ? -9.710 -9.565 -11.441 1.00 82.25 94 ASP A C 1
ATOM 782 O O . ASP A 1 94 ? -10.576 -9.904 -10.637 1.00 82.25 94 ASP A O 1
ATOM 786 N N . LYS A 1 95 ? -8.712 -8.741 -11.078 1.00 80.12 95 LYS A N 1
ATOM 787 C CA . LYS A 1 95 ? -8.597 -8.172 -9.726 1.00 80.12 95 LYS A CA 1
ATOM 788 C C . LYS A 1 95 ? -9.797 -7.294 -9.365 1.00 80.12 95 LYS A C 1
ATOM 790 O O . LYS A 1 95 ? -10.241 -7.345 -8.224 1.00 80.12 95 LYS A O 1
ATOM 795 N N . MET A 1 96 ? -10.339 -6.510 -10.306 1.00 79.62 96 MET A N 1
ATOM 796 C CA . MET A 1 96 ? -11.482 -5.627 -10.026 1.00 79.62 96 MET A CA 1
ATOM 797 C C . MET A 1 96 ? -12.767 -6.391 -9.677 1.00 79.62 96 MET A C 1
ATOM 799 O O . MET A 1 96 ? -13.599 -5.838 -8.955 1.00 79.62 96 MET A O 1
ATOM 803 N N . GLU A 1 97 ? -12.941 -7.613 -10.189 1.00 77.94 97 GLU A N 1
ATOM 804 C CA . GLU A 1 97 ? -14.102 -8.468 -9.898 1.00 77.94 97 GLU A CA 1
ATOM 805 C C . GLU A 1 97 ? -14.061 -9.034 -8.472 1.00 77.94 97 GLU A C 1
ATOM 807 O O . GLU A 1 97 ? -15.107 -9.218 -7.856 1.00 77.94 97 GLU A O 1
ATOM 812 N N . GLY A 1 98 ? -12.860 -9.250 -7.926 1.00 81.88 98 GLY A N 1
ATOM 813 C CA . GLY A 1 98 ? -12.643 -9.787 -6.579 1.00 81.88 98 GLY A CA 1
ATOM 814 C C . GLY A 1 98 ? -12.506 -8.742 -5.467 1.00 81.88 98 GLY A C 1
ATOM 815 O O . GLY A 1 98 ? -12.182 -9.111 -4.340 1.00 81.88 98 GLY A O 1
ATOM 816 N N . LEU A 1 99 ? -12.699 -7.450 -5.756 1.00 89.31 99 LEU A N 1
ATOM 817 C CA . LEU A 1 99 ? -12.539 -6.398 -4.748 1.00 89.31 99 LEU A CA 1
ATOM 818 C C . LEU A 1 99 ? -13.648 -6.436 -3.690 1.00 89.31 99 LEU A C 1
ATOM 820 O O . LEU A 1 99 ? -14.808 -6.690 -4.024 1.00 89.31 99 LEU A O 1
ATOM 824 N N . PRO A 1 100 ? -13.328 -6.086 -2.432 1.00 92.25 100 PRO A N 1
ATOM 825 C CA . PRO A 1 100 ? -14.327 -6.039 -1.380 1.00 92.25 100 PRO A CA 1
ATOM 826 C C . PRO A 1 100 ? -15.374 -4.953 -1.637 1.00 92.25 100 PRO A C 1
ATOM 828 O O . PRO A 1 100 ? -15.082 -3.881 -2.179 1.00 92.25 100 PRO A O 1
ATOM 831 N N . SER A 1 101 ? -16.615 -5.235 -1.238 1.00 92.19 101 SER A N 1
ATOM 832 C CA . SER A 1 101 ? -17.721 -4.292 -1.385 1.00 92.19 101 SER A CA 1
ATOM 833 C C . SER A 1 101 ? -17.633 -3.163 -0.355 1.00 92.19 101 SER A C 1
ATOM 835 O O . SER A 1 101 ? -16.993 -3.297 0.688 1.00 92.19 101 SER A O 1
ATOM 837 N N . HIS A 1 102 ? -18.339 -2.049 -0.587 1.00 91.88 102 HIS A N 1
ATOM 838 C CA . HIS A 1 102 ? -18.442 -0.980 0.420 1.00 91.88 102 HIS A CA 1
ATOM 839 C C . HIS A 1 102 ? -19.014 -1.488 1.745 1.00 91.88 102 HIS A C 1
ATOM 841 O O . HIS A 1 102 ? -18.582 -1.048 2.806 1.00 91.88 102 HIS A O 1
ATOM 847 N N . LYS A 1 103 ? -19.941 -2.453 1.692 1.00 95.25 103 LYS A N 1
ATOM 848 C CA . LYS A 1 103 ? -20.496 -3.099 2.885 1.00 95.25 103 LYS A CA 1
ATOM 849 C C . LYS A 1 103 ? -19.415 -3.844 3.671 1.00 95.25 103 LYS A C 1
ATOM 851 O O . LYS A 1 103 ? -19.389 -3.732 4.893 1.00 95.25 103 LYS A O 1
ATOM 856 N N . ASP A 1 104 ? -18.522 -4.551 2.983 1.00 96.19 104 ASP A N 1
ATOM 857 C CA . ASP A 1 104 ? -17.419 -5.279 3.618 1.00 96.19 104 ASP A CA 1
ATOM 858 C C . ASP A 1 104 ? -16.434 -4.313 4.285 1.00 96.19 104 ASP A C 1
ATOM 860 O O . ASP A 1 104 ? -16.077 -4.507 5.444 1.00 96.19 104 ASP A O 1
ATOM 864 N N . ILE A 1 105 ? -16.072 -3.218 3.602 1.00 96.19 105 ILE A N 1
ATOM 865 C CA . ILE A 1 105 ? -15.214 -2.164 4.169 1.00 96.19 105 ILE A CA 1
ATOM 866 C C . ILE A 1 105 ? -15.830 -1.587 5.450 1.00 96.19 105 ILE A C 1
ATOM 868 O O . ILE A 1 105 ? -15.155 -1.496 6.476 1.00 96.19 105 ILE A O 1
ATOM 872 N N . MET A 1 106 ? -17.123 -1.249 5.426 1.00 96.94 106 MET A N 1
ATOM 873 C CA . MET A 1 106 ? -17.818 -0.723 6.605 1.00 96.94 106 MET A CA 1
ATOM 874 C C . MET A 1 106 ? -17.913 -1.756 7.734 1.00 96.94 106 MET A C 1
ATOM 876 O O . MET A 1 106 ? -17.749 -1.397 8.899 1.00 96.94 106 MET A O 1
ATOM 880 N N . ALA A 1 107 ? -18.124 -3.036 7.413 1.00 97.88 107 ALA A N 1
ATOM 881 C CA . ALA A 1 107 ? -18.109 -4.112 8.400 1.00 97.88 107 ALA A CA 1
ATOM 882 C C . ALA A 1 107 ? -16.733 -4.243 9.072 1.00 97.88 107 ALA A C 1
ATOM 884 O O . ALA A 1 107 ? -16.666 -4.364 10.295 1.00 97.88 107 ALA A O 1
ATOM 885 N N . CYS A 1 108 ? -15.641 -4.140 8.308 1.00 98.12 108 CYS A N 1
ATOM 886 C CA . CYS A 1 108 ? -14.284 -4.136 8.850 1.00 98.12 108 CYS A CA 1
ATOM 887 C C . CYS A 1 108 ? -14.030 -2.953 9.790 1.00 98.12 108 CYS A C 1
ATOM 889 O O . CYS A 1 108 ? -13.467 -3.155 10.864 1.00 98.12 108 CYS A O 1
ATOM 891 N N . LEU A 1 109 ? -14.455 -1.740 9.420 1.00 97.88 109 LEU A N 1
ATOM 892 C CA . LEU A 1 109 ? -14.295 -0.547 10.263 1.00 97.88 109 LEU A CA 1
ATOM 893 C C . LEU A 1 109 ? -15.076 -0.677 11.577 1.00 97.88 109 LEU A C 1
ATOM 895 O O . LEU A 1 109 ? -14.536 -0.411 12.649 1.00 97.88 109 LEU A O 1
ATOM 899 N N . THR A 1 110 ? -16.326 -1.139 11.513 1.00 98.12 110 THR A N 1
ATOM 900 C CA . THR A 1 110 ? -17.137 -1.397 12.712 1.00 98.12 110 THR A CA 1
ATOM 901 C C . THR A 1 110 ? -16.505 -2.472 13.591 1.00 98.12 110 THR A C 1
ATOM 903 O O . THR A 1 110 ? -16.360 -2.274 14.796 1.00 98.12 110 THR A O 1
ATOM 906 N N . ALA A 1 111 ? -16.075 -3.589 13.000 1.00 98.31 111 ALA A N 1
ATOM 907 C CA . ALA A 1 111 ? -15.432 -4.668 13.739 1.00 98.31 111 ALA A CA 1
ATOM 908 C C . ALA A 1 111 ? -14.128 -4.203 14.401 1.00 98.31 111 ALA A C 1
ATOM 910 O O . ALA A 1 111 ? -13.896 -4.519 15.565 1.00 98.31 111 ALA A O 1
ATOM 911 N N . ALA A 1 112 ? -13.298 -3.417 13.710 1.00 98.38 112 ALA A N 1
ATOM 912 C CA . ALA A 1 112 ? -12.038 -2.921 14.253 1.00 98.38 112 ALA A CA 1
ATOM 913 C C . ALA A 1 112 ? -12.235 -2.065 15.513 1.00 98.38 112 ALA A C 1
ATOM 915 O O . ALA A 1 112 ? -11.521 -2.276 16.495 1.00 98.38 112 ALA A O 1
ATOM 916 N N . LYS A 1 113 ? -13.243 -1.180 15.523 1.00 97.94 113 LYS A N 1
ATOM 917 C CA . LYS A 1 113 ? -13.584 -0.351 16.694 1.00 97.94 113 LYS A CA 1
ATOM 918 C C . LYS A 1 113 ? -13.880 -1.177 17.943 1.00 97.94 113 LYS A C 1
ATOM 920 O O . LYS A 1 113 ? -13.521 -0.777 19.042 1.00 97.94 113 LYS A O 1
ATOM 925 N N . THR A 1 114 ? -14.495 -2.346 17.787 1.00 98.19 114 THR A N 1
ATOM 926 C CA . THR A 1 114 ? -14.781 -3.247 18.913 1.00 98.19 114 THR A CA 1
ATOM 927 C C . THR A 1 114 ? -13.603 -4.165 19.234 1.00 98.19 114 THR A C 1
ATOM 929 O O . THR A 1 114 ? -13.269 -4.382 20.399 1.00 98.19 114 THR A O 1
ATOM 932 N N . ARG A 1 115 ? -12.961 -4.732 18.210 1.00 98.56 115 ARG A N 1
ATOM 933 C CA . ARG A 1 115 ? -11.978 -5.809 18.370 1.00 98.56 115 ARG A CA 1
ATOM 934 C C . ARG A 1 115 ? -10.611 -5.306 18.809 1.00 98.56 115 ARG A C 1
ATOM 936 O O . ARG A 1 115 ? -9.955 -6.007 19.571 1.00 98.56 115 ARG A O 1
ATOM 943 N N . ILE A 1 116 ? -10.181 -4.112 18.393 1.00 98.75 116 ILE A N 1
ATOM 944 C CA . ILE A 1 116 ? -8.882 -3.559 18.810 1.00 98.75 116 ILE A CA 1
ATOM 945 C C . ILE A 1 116 ? -8.828 -3.365 20.338 1.00 98.75 116 ILE A C 1
ATOM 947 O O . ILE A 1 116 ? -7.910 -3.923 20.942 1.00 98.75 116 ILE A O 1
ATOM 951 N N . PRO A 1 117 ? -9.795 -2.686 20.994 1.00 98.62 117 PRO A N 1
ATOM 952 C CA . PRO A 1 117 ? -9.826 -2.590 22.456 1.00 98.62 117 PRO A CA 1
ATOM 953 C C . PRO A 1 117 ? -9.811 -3.952 23.158 1.00 98.62 117 PRO A C 1
ATOM 955 O O . PRO A 1 117 ? -8.976 -4.174 24.030 1.00 98.62 117 PRO A O 1
ATOM 958 N N . GLN A 1 118 ? -10.649 -4.897 22.715 1.00 98.44 118 GLN A N 1
ATOM 959 C CA . GLN A 1 118 ? -10.715 -6.243 23.300 1.00 98.44 118 GLN A CA 1
ATOM 960 C C . GLN A 1 118 ? -9.386 -6.996 23.184 1.00 98.44 118 GLN A C 1
ATOM 962 O O . GLN A 1 118 ? -8.952 -7.669 24.114 1.00 98.44 118 GLN A O 1
ATOM 967 N N . LEU A 1 119 ? -8.718 -6.902 22.034 1.00 98.69 119 LEU A N 1
ATOM 968 C CA . LEU A 1 119 ? -7.422 -7.543 21.830 1.00 98.69 119 LEU A CA 1
ATOM 969 C C . LEU A 1 119 ? -6.329 -6.871 22.664 1.00 98.69 119 LEU A C 1
ATOM 971 O O . LEU A 1 119 ? -5.426 -7.565 23.123 1.00 98.69 119 LEU A O 1
ATOM 975 N N . LEU A 1 120 ? -6.416 -5.560 22.903 1.00 98.56 120 LEU A N 1
ATOM 976 C CA . LEU A 1 120 ? -5.538 -4.866 23.846 1.00 98.56 120 LEU A CA 1
ATOM 977 C C . LEU A 1 120 ? -5.771 -5.348 25.284 1.00 98.56 120 LEU A C 1
ATOM 979 O O . LEU A 1 120 ? -4.786 -5.609 25.968 1.00 98.56 120 LEU A O 1
ATOM 983 N N . ASP A 1 121 ? -7.023 -5.550 25.713 1.00 98.25 121 ASP A N 1
ATOM 984 C CA . ASP A 1 121 ? -7.343 -6.144 27.023 1.00 98.25 121 ASP A CA 1
ATOM 985 C C . ASP A 1 121 ? -6.705 -7.532 27.170 1.00 98.25 121 ASP A C 1
ATOM 987 O O . ASP A 1 121 ? -5.975 -7.796 28.128 1.00 98.25 121 ASP A O 1
ATOM 991 N N . VAL A 1 122 ? -6.890 -8.402 26.169 1.00 97.81 122 VAL A N 1
ATOM 992 C CA . VAL A 1 122 ? -6.287 -9.744 26.165 1.00 97.81 122 VAL A CA 1
ATOM 993 C C . VAL A 1 122 ? -4.761 -9.664 26.168 1.00 97.81 122 VAL A C 1
ATOM 995 O O . VAL A 1 122 ? -4.119 -10.432 26.876 1.00 97.81 122 VAL A O 1
ATOM 998 N N . MET A 1 123 ? -4.159 -8.739 25.416 1.00 96.75 123 MET A N 1
ATOM 999 C CA . MET A 1 123 ? -2.706 -8.553 25.406 1.00 96.75 123 MET A CA 1
ATOM 1000 C C . MET A 1 123 ? -2.159 -8.024 26.737 1.00 96.75 123 MET A C 1
ATOM 1002 O O . MET A 1 123 ? -1.013 -8.327 27.060 1.00 96.75 123 MET A O 1
ATOM 1006 N N . THR A 1 124 ? -2.943 -7.261 27.507 1.00 96.31 124 THR A N 1
ATOM 1007 C CA . THR A 1 124 ? -2.571 -6.841 28.866 1.00 96.31 124 THR A CA 1
ATOM 1008 C C . THR A 1 124 ? -2.560 -8.029 29.830 1.00 96.31 124 THR A C 1
ATOM 1010 O O . THR A 1 124 ? -1.618 -8.168 30.605 1.00 96.31 124 THR A O 1
ATOM 1013 N N . SER A 1 125 ? -3.582 -8.890 29.788 1.00 95.12 125 SER A N 1
ATOM 1014 C CA . SER A 1 125 ? -3.745 -9.974 30.770 1.00 95.12 125 SER A CA 1
ATOM 1015 C C . SER A 1 125 ? -3.021 -11.274 30.406 1.00 95.12 125 SER A C 1
ATOM 1017 O O . SER A 1 125 ? -2.529 -11.967 31.290 1.00 95.12 125 SER A O 1
ATOM 1019 N N . ASN A 1 126 ? -2.975 -11.637 29.123 1.00 93.75 126 ASN A N 1
ATOM 1020 C CA . ASN A 1 126 ? -2.393 -12.889 28.636 1.00 93.75 126 ASN A CA 1
ATOM 1021 C C . ASN A 1 126 ? -1.782 -12.707 27.229 1.00 93.75 126 ASN A C 1
ATOM 1023 O O . ASN A 1 126 ? -2.401 -13.059 26.214 1.00 93.75 126 ASN A O 1
ATOM 1027 N N . PRO A 1 127 ? -0.575 -12.122 27.135 1.00 92.56 127 PRO A N 1
ATOM 1028 C CA . PRO A 1 127 ? 0.041 -11.812 25.854 1.00 92.56 127 PRO A CA 1
ATOM 1029 C C . PRO A 1 127 ? 0.489 -13.077 25.115 1.00 92.56 127 PRO A C 1
ATOM 1031 O O . PRO A 1 127 ? 1.391 -13.788 25.550 1.00 92.56 127 PRO A O 1
ATOM 1034 N N . THR A 1 128 ? -0.064 -13.303 23.921 1.00 92.88 128 THR A N 1
ATOM 1035 C CA . THR A 1 128 ? 0.357 -14.395 23.026 1.00 92.88 128 THR A CA 1
ATOM 1036 C C . THR A 1 128 ? 0.760 -13.870 21.648 1.00 92.88 128 THR A C 1
ATOM 1038 O O . THR A 1 128 ? 0.374 -12.770 21.236 1.00 92.88 128 THR A O 1
ATOM 1041 N N . HIS A 1 129 ? 1.535 -14.661 20.899 1.00 91.12 129 HIS A N 1
ATOM 1042 C CA . HIS A 1 129 ? 1.865 -14.341 19.506 1.00 91.12 129 HIS A CA 1
ATOM 1043 C C . HIS A 1 129 ? 0.623 -14.307 18.604 1.00 91.12 129 HIS A C 1
ATOM 1045 O O . HIS A 1 129 ? 0.538 -13.439 17.733 1.00 91.12 129 HIS A O 1
ATOM 1051 N N . ALA A 1 130 ? -0.350 -15.192 18.836 1.00 94.31 130 ALA A N 1
ATOM 1052 C CA . ALA A 1 130 ? -1.599 -15.238 18.079 1.00 94.31 130 ALA A CA 1
ATOM 1053 C C . ALA A 1 130 ? -2.444 -13.974 18.309 1.00 94.31 130 ALA A C 1
ATOM 1055 O O . ALA A 1 130 ? -2.810 -13.299 17.346 1.00 94.31 130 ALA A O 1
ATOM 1056 N N . THR A 1 131 ? -2.665 -13.587 19.572 1.00 96.25 131 THR A N 1
ATOM 1057 C CA . THR A 1 131 ? -3.405 -12.361 19.916 1.00 96.25 131 THR A CA 1
ATOM 1058 C C . THR A 1 131 ? -2.724 -11.124 19.330 1.00 96.25 131 THR A C 1
ATOM 1060 O O . THR A 1 131 ? -3.390 -10.271 18.748 1.00 96.25 131 THR A O 1
ATOM 1063 N N . ARG A 1 132 ? -1.388 -11.039 19.408 1.00 94.94 132 ARG A N 1
ATOM 1064 C CA . ARG A 1 132 ? -0.623 -9.921 18.835 1.00 94.94 132 ARG A CA 1
ATOM 1065 C C . ARG A 1 132 ? -0.746 -9.850 17.314 1.00 94.94 132 ARG A C 1
ATOM 1067 O O . ARG A 1 132 ? -0.923 -8.768 16.765 1.00 94.94 132 ARG A O 1
ATOM 1074 N N . SER A 1 133 ? -0.667 -10.996 16.644 1.00 96.06 133 SER A N 1
ATOM 1075 C CA . SER A 1 133 ? -0.830 -11.091 15.190 1.00 96.06 133 SER A CA 1
ATOM 1076 C C . SER A 1 133 ? -2.221 -10.621 14.766 1.00 96.06 133 SER A C 1
ATOM 1078 O O . SER A 1 133 ? -2.343 -9.829 13.836 1.00 96.06 133 SER A O 1
ATOM 1080 N N . LEU A 1 134 ? -3.265 -11.030 15.494 1.00 98.00 134 LEU A N 1
ATOM 1081 C CA . LEU A 1 134 ? -4.635 -10.598 15.228 1.00 98.00 134 LEU A CA 1
ATOM 1082 C C . LEU A 1 134 ? -4.841 -9.101 15.521 1.00 98.00 134 LEU A C 1
ATOM 1084 O O . LEU A 1 134 ? -5.466 -8.412 14.720 1.00 98.00 134 LEU A O 1
ATOM 1088 N N . LEU A 1 135 ? -4.259 -8.575 16.606 1.00 98.38 135 LEU A N 1
ATOM 1089 C CA . LEU A 1 135 ? -4.265 -7.140 16.921 1.00 98.38 135 LEU A CA 1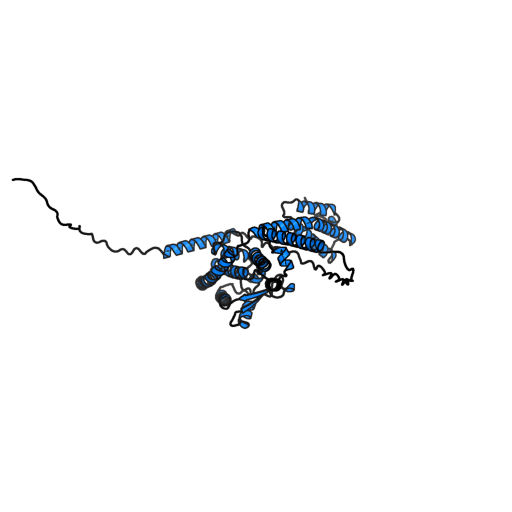
ATOM 1090 C C . LEU A 1 135 ? -3.642 -6.321 15.785 1.00 98.38 135 LEU A C 1
ATOM 1092 O O . LEU A 1 135 ? -4.233 -5.348 15.322 1.00 98.38 135 LEU A O 1
ATOM 1096 N N . TYR A 1 136 ? -2.471 -6.740 15.299 1.00 98.00 136 TYR A N 1
ATOM 1097 C CA . TYR A 1 136 ? -1.804 -6.092 14.168 1.00 98.00 136 TYR A CA 1
ATOM 1098 C C . TYR A 1 136 ? -2.634 -6.190 12.891 1.00 98.00 136 TYR A C 1
ATOM 1100 O O . TYR A 1 136 ? -2.709 -5.225 12.129 1.00 98.00 136 TYR A O 1
ATOM 1108 N N . GLY A 1 137 ? -3.291 -7.330 12.683 1.00 98.12 137 GLY A N 1
ATOM 1109 C CA . GLY A 1 137 ? -4.258 -7.525 11.613 1.00 98.12 137 GLY A CA 1
ATOM 1110 C C . GLY A 1 137 ? -5.370 -6.485 11.654 1.00 98.12 137 GLY A C 1
ATOM 1111 O O . GLY A 1 137 ? -5.571 -5.784 10.671 1.00 98.12 137 GLY A O 1
ATOM 1112 N N . TYR A 1 138 ? -6.038 -6.314 12.797 1.00 98.69 138 TYR A N 1
ATOM 1113 C CA . TYR A 1 138 ? -7.133 -5.3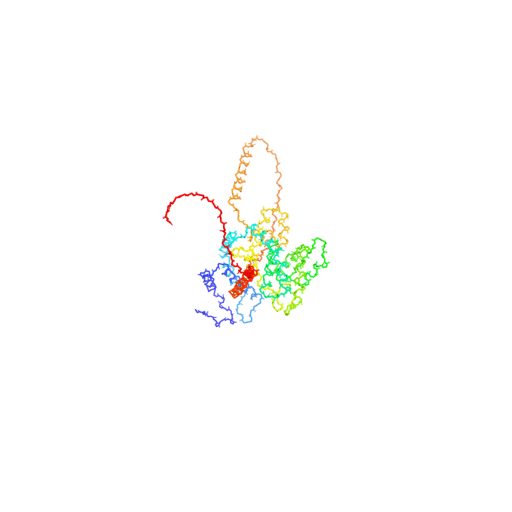50 12.935 1.00 98.69 138 TYR A CA 1
ATOM 1114 C C . TYR A 1 138 ? -6.681 -3.891 12.845 1.00 98.69 138 TYR A C 1
ATOM 1116 O O . TYR A 1 138 ? -7.355 -3.095 12.195 1.00 98.69 138 TYR A O 1
ATOM 1124 N N . MET A 1 139 ? -5.542 -3.532 13.445 1.00 98.31 139 MET A N 1
ATOM 1125 C CA . MET A 1 139 ? -4.983 -2.181 13.328 1.00 98.31 139 MET A CA 1
ATOM 1126 C C . MET A 1 139 ? -4.707 -1.827 11.864 1.00 98.31 139 MET A C 1
ATOM 1128 O O . MET A 1 139 ? -5.179 -0.810 11.358 1.00 98.31 139 MET A O 1
ATOM 1132 N N . THR A 1 140 ? -3.995 -2.706 11.156 1.00 97.94 140 THR A N 1
ATOM 1133 C CA . THR A 1 140 ? -3.659 -2.475 9.747 1.00 97.94 140 THR A CA 1
ATOM 1134 C C . THR A 1 140 ? -4.874 -2.577 8.830 1.00 97.94 140 THR A C 1
ATOM 1136 O O . THR A 1 140 ? -4.946 -1.811 7.872 1.00 97.94 140 THR A O 1
ATOM 1139 N N . LEU A 1 141 ? -5.857 -3.430 9.138 1.00 98.00 141 LEU A N 1
ATOM 1140 C CA . LEU A 1 141 ? -7.146 -3.482 8.445 1.00 98.00 141 LEU A CA 1
ATOM 1141 C C . LEU A 1 141 ? -7.894 -2.152 8.576 1.00 98.00 141 LEU A C 1
ATOM 1143 O O . LEU A 1 141 ? -8.277 -1.586 7.558 1.00 98.00 141 LEU A O 1
ATOM 1147 N N . ASN A 1 142 ? -8.034 -1.619 9.797 1.00 97.88 142 ASN A N 1
ATOM 1148 C CA . ASN A 1 142 ? -8.694 -0.333 10.043 1.00 97.88 142 ASN A CA 1
ATOM 1149 C C . ASN A 1 142 ? -8.043 0.780 9.220 1.00 97.88 142 ASN A C 1
ATOM 1151 O O . ASN A 1 142 ? -8.695 1.422 8.403 1.00 97.88 142 ASN A O 1
ATOM 1155 N N . TRP A 1 143 ? -6.728 0.958 9.362 1.00 97.12 143 TRP A N 1
ATOM 1156 C CA . TRP A 1 143 ? -6.017 2.018 8.650 1.00 97.12 143 TRP A CA 1
ATOM 1157 C C . TRP A 1 143 ? -6.049 1.840 7.133 1.00 97.12 143 TRP A C 1
ATOM 1159 O O . TRP A 1 143 ? -6.061 2.832 6.406 1.00 97.12 143 TRP A O 1
ATOM 1169 N N . SER A 1 144 ? -6.056 0.601 6.638 1.00 96.75 144 SER A N 1
ATOM 1170 C CA . SER A 1 144 ? -6.117 0.326 5.199 1.00 96.75 144 SER A CA 1
ATOM 1171 C C . SER A 1 144 ? -7.503 0.576 4.623 1.00 96.75 144 SER A C 1
ATOM 1173 O O . SER A 1 144 ? -7.584 1.030 3.488 1.00 96.75 144 SER A O 1
ATOM 1175 N N . CYS A 1 145 ? -8.560 0.328 5.400 1.00 96.06 145 CYS A N 1
ATOM 1176 C CA . CYS A 1 145 ? -9.949 0.636 5.055 1.00 96.06 145 CYS A CA 1
ATOM 1177 C C . CYS A 1 145 ? -10.292 2.132 5.144 1.00 96.06 145 CYS A C 1
ATOM 1179 O O . CYS A 1 145 ? -11.357 2.528 4.673 1.00 96.06 145 CYS A O 1
ATOM 1181 N N . ILE A 1 146 ? -9.438 2.955 5.763 1.00 93.62 146 ILE A N 1
ATOM 1182 C CA . ILE A 1 146 ? -9.596 4.418 5.793 1.00 93.62 146 ILE A CA 1
ATOM 1183 C C . ILE A 1 146 ? -8.704 5.078 4.737 1.00 93.62 146 ILE A C 1
ATOM 1185 O O . ILE A 1 146 ? -9.164 5.934 3.983 1.00 93.62 146 ILE A O 1
ATOM 1189 N N . TYR A 1 147 ? -7.426 4.690 4.682 1.00 92.06 147 TYR A N 1
ATOM 1190 C CA . TYR A 1 147 ? -6.401 5.420 3.933 1.00 92.06 147 TYR A CA 1
ATOM 1191 C C . TYR A 1 147 ? -5.840 4.667 2.730 1.00 92.06 147 TYR A C 1
ATOM 1193 O O . TYR A 1 147 ? -5.207 5.282 1.882 1.00 92.06 147 TYR A O 1
ATOM 1201 N N . GLY A 1 148 ? -5.988 3.343 2.642 1.00 91.81 148 GLY A N 1
ATOM 1202 C CA . GLY A 1 148 ? -5.382 2.559 1.560 1.00 91.81 148 GLY A CA 1
ATOM 1203 C C . GLY A 1 148 ? -3.857 2.724 1.442 1.00 91.81 148 GLY A C 1
ATOM 1204 O O . GLY A 1 148 ? -3.307 2.693 0.331 1.00 91.81 148 GLY A O 1
ATOM 1205 N N . HIS A 1 149 ? -3.150 2.949 2.556 1.00 91.94 149 HIS A N 1
ATOM 1206 C CA . HIS A 1 149 ? -1.688 3.057 2.545 1.00 91.94 149 HIS A CA 1
ATOM 1207 C C . HIS A 1 149 ? -1.031 1.723 2.192 1.00 91.94 149 HIS A C 1
ATOM 1209 O O . HIS A 1 149 ? -1.588 0.641 2.369 1.00 91.94 149 HIS A O 1
ATOM 1215 N N . ARG A 1 150 ? 0.192 1.795 1.660 1.00 90.12 150 ARG A N 1
ATOM 1216 C CA . ARG A 1 150 ? 0.987 0.593 1.376 1.00 90.12 150 ARG A CA 1
ATOM 1217 C C . ARG A 1 150 ? 1.416 -0.072 2.689 1.00 90.12 150 ARG A C 1
ATOM 1219 O O . ARG A 1 150 ? 1.731 0.648 3.635 1.00 90.12 150 ARG A O 1
ATOM 1226 N N . PRO A 1 151 ? 1.586 -1.408 2.723 1.00 93.12 151 PRO A N 1
ATOM 1227 C CA . PRO A 1 151 ? 2.004 -2.117 3.935 1.00 93.12 151 PRO A CA 1
ATOM 1228 C C . PRO A 1 151 ? 3.328 -1.602 4.505 1.00 93.12 151 PRO A C 1
ATOM 1230 O O . PRO A 1 151 ? 3.498 -1.564 5.719 1.00 93.12 151 PRO A O 1
ATOM 1233 N N . GLY A 1 152 ? 4.230 -1.130 3.635 1.00 92.94 152 GLY A N 1
ATOM 1234 C CA . GLY A 1 152 ? 5.500 -0.521 4.030 1.00 92.94 152 GLY A CA 1
ATOM 1235 C C . GLY A 1 152 ? 5.359 0.706 4.938 1.00 92.94 152 GLY A C 1
ATOM 1236 O O . GLY A 1 152 ? 6.243 0.943 5.751 1.00 92.94 152 GLY A O 1
ATOM 1237 N N . VAL A 1 153 ? 4.260 1.465 4.838 1.00 94.56 153 VAL A N 1
ATOM 1238 C CA . VAL A 1 153 ? 3.973 2.586 5.751 1.00 94.56 153 VAL A CA 1
ATOM 1239 C C . VAL A 1 153 ? 3.739 2.042 7.161 1.00 94.56 153 VAL A C 1
ATOM 1241 O O . VAL A 1 153 ? 4.387 2.468 8.111 1.00 94.56 153 VAL A O 1
ATOM 1244 N N . TYR A 1 154 ? 2.882 1.030 7.294 1.00 96.00 154 TYR A N 1
ATOM 1245 C CA . TYR A 1 154 ? 2.562 0.434 8.590 1.00 96.00 154 TYR A CA 1
ATOM 1246 C C . TYR A 1 154 ? 3.743 -0.331 9.195 1.00 96.00 154 TYR A C 1
ATOM 1248 O O . TYR A 1 154 ? 3.999 -0.221 10.391 1.00 96.00 154 TYR A O 1
ATOM 1256 N N . SER A 1 155 ? 4.486 -1.095 8.385 1.00 94.88 155 SER A N 1
ATOM 1257 C CA . SER A 1 155 ? 5.622 -1.879 8.879 1.00 94.88 155 SER A CA 1
ATOM 1258 C C . SER A 1 155 ? 6.771 -0.989 9.344 1.00 94.88 155 SER A C 1
ATOM 1260 O O . SER A 1 155 ? 7.434 -1.314 10.324 1.00 94.88 155 SER A O 1
ATOM 1262 N N . ASN A 1 156 ? 7.025 0.122 8.646 1.00 95.62 156 ASN A N 1
ATOM 1263 C CA . ASN A 1 156 ? 8.169 0.984 8.936 1.00 95.62 156 ASN A CA 1
ATOM 1264 C C . ASN A 1 156 ? 7.881 2.072 9.970 1.00 95.62 156 ASN A C 1
ATOM 1266 O O . ASN A 1 156 ? 8.841 2.681 10.440 1.00 95.62 156 ASN A O 1
ATOM 1270 N N . MET A 1 157 ? 6.615 2.282 10.343 1.00 96.81 157 MET A N 1
ATOM 1271 C CA . MET A 1 157 ? 6.232 3.192 11.419 1.00 96.81 157 MET A CA 1
ATOM 1272 C C . MET A 1 157 ? 7.001 2.862 12.703 1.00 96.81 157 MET A C 1
ATOM 1274 O O . MET A 1 157 ? 7.078 1.708 13.136 1.00 96.81 157 MET A O 1
ATOM 1278 N N . THR A 1 158 ? 7.577 3.883 13.324 1.00 97.25 158 THR A N 1
ATOM 1279 C CA . THR A 1 158 ? 8.396 3.757 14.533 1.00 97.25 158 THR A CA 1
ATOM 1280 C C . THR A 1 158 ? 7.655 4.218 15.782 1.00 97.25 158 THR A C 1
ATOM 1282 O O . THR A 1 158 ? 6.777 5.073 15.717 1.00 97.25 158 THR A O 1
ATOM 1285 N N . ASN A 1 159 ? 8.050 3.705 16.953 1.00 96.25 159 ASN A N 1
ATOM 1286 C CA . ASN A 1 159 ? 7.532 4.196 18.234 1.00 96.25 159 ASN A CA 1
ATOM 1287 C C . ASN A 1 159 ? 7.781 5.707 18.365 1.00 96.25 159 ASN A C 1
ATOM 1289 O O . ASN A 1 159 ? 6.929 6.426 18.861 1.00 96.25 159 ASN A O 1
ATOM 1293 N N . THR A 1 160 ? 8.936 6.196 17.899 1.00 97.00 160 THR A N 1
ATOM 1294 C CA . THR A 1 160 ? 9.288 7.620 17.953 1.00 97.00 160 THR A CA 1
ATOM 1295 C C . THR A 1 160 ? 8.346 8.483 17.119 1.00 97.00 160 THR A C 1
ATOM 1297 O O . THR A 1 160 ? 7.972 9.555 17.575 1.00 97.00 160 THR A O 1
ATOM 1300 N N . GLU A 1 161 ? 7.949 8.049 15.922 1.00 97.88 161 GLU A N 1
ATOM 1301 C CA . GLU A 1 161 ? 6.974 8.783 15.100 1.00 97.88 161 GLU A CA 1
ATOM 1302 C C . GLU A 1 161 ? 5.602 8.852 15.785 1.00 97.88 161 GLU A C 1
ATOM 1304 O O . GLU A 1 161 ? 4.969 9.905 15.785 1.00 97.88 161 GLU A O 1
ATOM 1309 N N . VAL A 1 162 ? 5.183 7.771 16.449 1.00 97.38 162 VAL A N 1
ATOM 1310 C CA . VAL A 1 162 ? 3.937 7.747 17.230 1.00 97.38 162 VAL A CA 1
ATOM 1311 C C . VAL A 1 162 ? 4.021 8.672 18.444 1.00 97.38 162 VAL A C 1
ATOM 1313 O O . VAL A 1 162 ? 3.131 9.487 18.652 1.00 97.38 162 VAL A O 1
ATOM 1316 N N . LEU A 1 163 ? 5.111 8.611 19.211 1.00 96.69 163 LEU A N 1
ATOM 1317 C CA . LEU A 1 163 ? 5.320 9.476 20.378 1.00 96.69 163 LEU A CA 1
ATOM 1318 C C . LEU A 1 163 ? 5.438 10.958 19.987 1.00 96.69 163 LEU A C 1
ATOM 1320 O O . LEU A 1 163 ? 4.966 11.828 20.709 1.00 96.69 163 LEU A O 1
ATOM 1324 N N . LYS A 1 164 ? 6.021 11.272 18.825 1.00 96.75 164 LYS A N 1
ATOM 1325 C CA . LYS A 1 164 ? 6.028 12.643 18.291 1.00 96.75 164 LYS A CA 1
ATOM 1326 C C . LYS A 1 164 ? 4.618 13.137 17.982 1.00 96.75 164 LYS A C 1
ATOM 1328 O O . LYS A 1 164 ? 4.307 14.278 18.307 1.00 96.75 164 LYS A O 1
ATOM 1333 N N . ALA A 1 165 ? 3.777 12.282 17.397 1.00 96.31 165 ALA A N 1
ATOM 1334 C CA . ALA A 1 165 ? 2.394 12.631 17.097 1.00 96.31 165 ALA A CA 1
ATOM 1335 C C . ALA A 1 165 ? 1.585 12.944 18.364 1.00 96.31 165 ALA A C 1
ATOM 1337 O O . ALA A 1 165 ? 0.706 13.797 18.300 1.00 96.31 165 ALA A O 1
ATOM 1338 N N . GLU A 1 166 ? 1.904 12.312 19.503 1.00 95.12 166 GLU A N 1
ATOM 1339 C CA . GLU A 1 166 ? 1.307 12.636 20.809 1.00 95.12 166 GLU A CA 1
ATOM 1340 C C . GLU A 1 166 ? 1.604 14.081 21.223 1.00 95.12 166 GLU A C 1
ATOM 1342 O O . GLU A 1 166 ? 0.698 14.809 21.617 1.00 95.12 166 GLU A O 1
ATOM 1347 N N . ILE A 1 167 ? 2.858 14.519 21.074 1.00 93.25 167 ILE A N 1
ATOM 1348 C CA . ILE A 1 167 ? 3.299 15.873 21.448 1.00 93.25 167 ILE A CA 1
ATOM 1349 C C . ILE A 1 167 ? 2.594 16.938 20.602 1.00 93.25 167 ILE A C 1
ATOM 1351 O O . ILE A 1 167 ? 2.237 17.999 21.107 1.00 93.25 167 ILE A O 1
ATOM 1355 N N . THR A 1 168 ? 2.396 16.665 19.312 1.00 91.12 168 THR A N 1
ATOM 1356 C CA . THR A 1 168 ? 1.743 17.586 18.370 1.00 91.12 168 THR A CA 1
ATOM 1357 C C . THR A 1 168 ? 0.234 17.356 18.256 1.00 91.12 168 THR A C 1
ATOM 1359 O O . THR A 1 168 ? -0.401 17.884 17.341 1.00 91.12 168 THR A O 1
ATOM 1362 N N . GLY A 1 169 ? -0.336 16.526 19.132 1.00 90.00 169 GLY A N 1
ATOM 1363 C CA . GLY A 1 169 ? -1.755 16.210 19.155 1.00 90.00 169 GLY A CA 1
ATOM 1364 C C . GLY A 1 169 ? -2.622 17.433 19.436 1.00 90.00 169 GLY A C 1
ATOM 1365 O O . GLY A 1 169 ? -2.202 18.409 20.054 1.00 90.00 169 GLY A O 1
ATOM 1366 N N . THR A 1 170 ? -3.872 17.369 18.992 1.00 92.94 170 THR A N 1
ATOM 1367 C CA . THR A 1 170 ? -4.893 18.381 19.285 1.00 92.94 170 THR A CA 1
ATOM 1368 C C . THR A 1 170 ? -6.081 17.729 19.979 1.00 92.94 170 THR A C 1
ATOM 1370 O O . THR A 1 170 ? -6.193 16.506 20.006 1.00 92.94 170 THR A O 1
ATOM 1373 N N . ALA A 1 171 ? -7.029 18.534 20.467 1.00 91.56 171 ALA A N 1
ATOM 1374 C CA . ALA A 1 171 ? -8.292 18.026 21.011 1.00 91.56 171 ALA A CA 1
ATOM 1375 C C . ALA A 1 171 ? -9.107 17.196 19.996 1.00 91.56 171 ALA A C 1
ATOM 1377 O O . ALA A 1 171 ? -9.965 16.411 20.390 1.00 91.56 171 ALA A O 1
ATOM 1378 N N . PHE A 1 172 ? -8.838 17.353 18.696 1.00 90.50 172 PHE A N 1
ATOM 1379 C CA . PHE A 1 172 ? -9.543 16.638 17.636 1.00 90.50 172 PHE A CA 1
ATOM 1380 C C . PHE A 1 172 ? -8.874 15.318 17.260 1.00 90.50 172 PHE A C 1
ATOM 1382 O O . PHE A 1 172 ? -9.534 14.434 16.725 1.00 90.50 172 PHE A O 1
ATOM 1389 N N . GLY A 1 173 ? -7.574 15.161 17.492 1.00 95.44 173 GLY A N 1
ATOM 1390 C CA . GLY A 1 173 ? -6.842 13.983 17.046 1.00 95.44 173 GLY A CA 1
ATOM 1391 C C . GLY A 1 173 ? -5.354 14.231 16.867 1.00 95.44 173 GLY A C 1
ATOM 1392 O O . GLY A 1 173 ? -4.830 15.299 17.193 1.00 95.44 173 GLY A O 1
ATOM 1393 N N . HIS A 1 174 ? -4.692 13.218 16.321 1.00 97.25 174 HIS A N 1
ATOM 1394 C CA . HIS A 1 174 ? -3.244 13.151 16.174 1.00 97.25 174 HIS A CA 1
ATOM 1395 C C . HIS A 1 174 ? -2.890 12.852 14.721 1.00 97.25 174 HIS A C 1
ATOM 1397 O O . HIS A 1 174 ? -3.557 12.049 14.070 1.00 97.25 174 HIS A O 1
ATOM 1403 N N . LEU A 1 175 ? -1.835 13.484 14.213 1.00 96.19 175 LEU A N 1
ATOM 1404 C CA . LEU A 1 175 ? -1.326 13.239 12.868 1.00 96.19 175 LEU A CA 1
ATOM 1405 C C . LEU A 1 175 ? 0.031 12.547 12.967 1.00 96.19 175 LEU A C 1
ATOM 1407 O O . LEU A 1 175 ? 0.992 13.115 13.479 1.00 96.19 175 LEU A O 1
ATOM 1411 N N . ILE A 1 176 ? 0.105 11.310 12.487 1.00 96.50 176 ILE A N 1
ATOM 1412 C CA . ILE A 1 176 ? 1.345 10.538 12.446 1.00 96.50 176 ILE A CA 1
ATOM 1413 C C . ILE A 1 176 ? 2.010 10.750 11.097 1.00 96.50 176 ILE A C 1
ATOM 1415 O O . ILE A 1 176 ? 1.382 10.590 10.051 1.00 96.50 176 ILE A O 1
ATOM 1419 N N . HIS A 1 177 ? 3.302 11.049 11.151 1.00 95.94 177 HIS A N 1
ATOM 1420 C CA . HIS A 1 177 ? 4.173 11.190 9.998 1.00 95.94 177 HIS A CA 1
ATOM 1421 C C . HIS A 1 177 ? 5.103 9.981 9.918 1.00 95.94 177 HIS A C 1
ATOM 1423 O O . HIS A 1 177 ? 5.912 9.758 10.816 1.00 95.94 177 HIS A O 1
ATOM 1429 N N . VAL A 1 178 ? 4.977 9.188 8.855 1.00 95.56 178 VAL A N 1
ATOM 1430 C CA . VAL A 1 178 ? 5.840 8.035 8.590 1.00 95.56 178 VAL A CA 1
ATOM 1431 C C . VAL A 1 178 ? 6.829 8.401 7.496 1.00 95.56 178 VAL A C 1
ATOM 1433 O O . VAL A 1 178 ? 6.484 8.520 6.317 1.00 95.56 178 VAL A O 1
ATOM 1436 N N . SER A 1 179 ? 8.081 8.557 7.900 1.00 92.12 179 SER A N 1
ATOM 1437 C CA . SER A 1 179 ? 9.160 9.063 7.050 1.00 92.12 179 SER A CA 1
ATOM 1438 C C . SER A 1 179 ? 9.706 8.018 6.075 1.00 92.12 179 SER A C 1
ATOM 1440 O O . SER A 1 179 ? 10.048 8.331 4.936 1.00 92.12 179 SER A O 1
ATOM 1442 N N . ASN A 1 180 ? 9.770 6.750 6.490 1.00 90.94 180 ASN A N 1
ATOM 1443 C CA . ASN A 1 180 ? 10.426 5.700 5.715 1.00 90.94 180 ASN A CA 1
ATOM 1444 C C . ASN A 1 180 ? 9.431 4.827 4.936 1.00 90.94 180 ASN A C 1
ATOM 1446 O O . ASN A 1 180 ? 8.945 3.808 5.431 1.00 90.94 180 ASN A O 1
ATOM 1450 N N . HIS A 1 181 ? 9.179 5.172 3.673 1.00 88.06 181 HIS A N 1
ATOM 1451 C CA . HIS A 1 181 ? 8.397 4.345 2.748 1.00 88.06 181 HIS A CA 1
ATOM 1452 C C . HIS A 1 181 ? 8.894 4.464 1.302 1.00 88.06 181 HIS A C 1
ATOM 1454 O O . HIS A 1 181 ? 9.648 5.370 0.954 1.00 88.06 181 HIS A O 1
ATOM 1460 N N . LYS A 1 182 ? 8.455 3.536 0.436 1.00 83.44 182 LYS A N 1
ATOM 1461 C CA . LYS A 1 182 ? 8.924 3.385 -0.960 1.00 83.44 182 LYS A CA 1
ATOM 1462 C C . LYS A 1 182 ? 8.893 4.686 -1.771 1.00 83.44 182 LYS A C 1
ATOM 1464 O O . LYS A 1 182 ? 9.688 4.851 -2.690 1.00 83.44 182 LYS A O 1
ATOM 1469 N N . THR A 1 183 ? 7.946 5.565 -1.474 1.00 80.19 183 THR A N 1
ATOM 1470 C CA . THR A 1 183 ? 7.657 6.777 -2.245 1.00 80.19 183 THR A CA 1
ATOM 1471 C C . THR A 1 183 ? 8.052 8.060 -1.517 1.00 80.19 183 THR A C 1
ATOM 1473 O O . THR A 1 183 ? 7.761 9.140 -2.024 1.00 80.19 183 THR A O 1
ATOM 1476 N N . ALA A 1 184 ? 8.741 7.960 -0.375 1.00 83.50 184 ALA A N 1
ATOM 1477 C CA . ALA A 1 184 ? 9.047 9.106 0.478 1.00 83.50 184 ALA A CA 1
ATOM 1478 C C . ALA A 1 184 ? 9.856 10.189 -0.244 1.00 83.50 184 ALA A C 1
ATOM 1480 O O . ALA A 1 184 ? 9.544 11.369 -0.146 1.00 83.50 184 ALA A O 1
ATOM 1481 N N . ASN A 1 185 ? 10.823 9.789 -1.071 1.00 81.81 185 ASN A N 1
ATOM 1482 C CA . ASN A 1 185 ? 11.651 10.737 -1.822 1.00 81.81 185 ASN A CA 1
ATOM 1483 C C . ASN A 1 185 ? 10.865 11.570 -2.848 1.00 81.81 185 ASN A C 1
ATOM 1485 O O . ASN A 1 185 ? 11.318 12.643 -3.220 1.00 81.81 185 ASN A O 1
ATOM 1489 N N . ALA A 1 186 ? 9.730 11.064 -3.338 1.00 78.12 186 ALA A N 1
ATOM 1490 C CA . ALA A 1 186 ? 8.936 11.732 -4.368 1.00 78.12 186 ALA A CA 1
ATOM 1491 C C . ALA A 1 186 ? 7.698 12.445 -3.804 1.00 78.12 186 ALA A C 1
ATOM 1493 O O . ALA A 1 186 ? 7.247 13.418 -4.396 1.00 78.12 186 ALA A O 1
ATOM 1494 N N . PHE A 1 187 ? 7.143 11.964 -2.688 1.00 81.12 187 PHE A N 1
ATOM 1495 C CA . PHE A 1 187 ? 5.864 12.439 -2.141 1.00 81.12 187 PHE A CA 1
ATOM 1496 C C . PHE A 1 187 ? 5.950 12.895 -0.678 1.00 81.12 187 PHE A C 1
ATOM 1498 O O . PHE A 1 187 ? 4.933 13.239 -0.088 1.00 81.12 187 PHE A O 1
ATOM 1505 N N . GLY A 1 188 ? 7.143 12.892 -0.081 1.00 88.50 188 GLY A N 1
ATOM 1506 C CA . GLY A 1 188 ? 7.330 13.212 1.329 1.00 88.50 188 GLY A CA 1
ATOM 1507 C C . GLY A 1 188 ? 6.824 12.114 2.267 1.00 88.50 188 GLY A C 1
ATOM 1508 O O . GLY A 1 188 ? 6.634 10.956 1.887 1.00 88.50 188 GLY A O 1
ATOM 1509 N N . GLU A 1 189 ? 6.646 12.474 3.532 1.00 91.31 189 GLU A N 1
ATOM 1510 C CA . GLU A 1 189 ? 6.202 11.557 4.583 1.00 91.31 189 GLU A CA 1
ATOM 1511 C C . GLU A 1 189 ? 4.764 11.085 4.340 1.00 91.31 189 GLU A C 1
ATOM 1513 O O . GLU A 1 189 ? 3.907 11.852 3.904 1.00 91.31 189 GLU A O 1
ATOM 1518 N N . ALA A 1 190 ? 4.483 9.819 4.646 1.00 93.19 190 ALA A N 1
ATOM 1519 C CA . ALA A 1 190 ? 3.109 9.335 4.645 1.00 93.19 190 ALA A CA 1
ATOM 1520 C C . ALA A 1 190 ? 2.400 9.829 5.908 1.00 93.19 190 ALA A C 1
ATOM 1522 O O . ALA A 1 190 ? 2.944 9.725 7.007 1.00 93.19 190 ALA A O 1
ATOM 1523 N N . GLN A 1 191 ? 1.185 10.345 5.750 1.00 93.69 191 GLN A N 1
ATOM 1524 C CA . GLN A 1 191 ? 0.408 10.908 6.847 1.00 93.69 191 GLN A CA 1
ATOM 1525 C C . GLN A 1 191 ? -0.746 9.986 7.232 1.00 93.69 191 GLN A C 1
ATOM 1527 O O . GLN A 1 191 ? -1.409 9.398 6.376 1.00 93.69 191 GLN A O 1
ATOM 1532 N N . MET A 1 192 ? -0.997 9.858 8.531 1.00 94.38 192 MET A N 1
ATOM 1533 C CA . MET A 1 192 ? -2.143 9.136 9.079 1.00 94.38 192 MET A CA 1
ATOM 1534 C C . MET A 1 192 ? -2.752 9.960 10.201 1.00 94.38 192 MET A C 1
ATOM 1536 O O . MET A 1 192 ? -2.149 10.110 11.263 1.00 94.38 192 MET A O 1
ATOM 1540 N N . TYR A 1 193 ? -3.936 10.508 9.956 1.00 95.38 193 TYR A N 1
ATOM 1541 C CA . TYR A 1 193 ? -4.726 11.100 11.025 1.00 95.38 193 TYR A CA 1
ATOM 1542 C C . TYR A 1 193 ? -5.337 9.973 11.860 1.00 95.38 193 TYR A C 1
ATOM 1544 O O . TYR A 1 193 ? -5.706 8.938 11.322 1.00 95.38 193 TYR A O 1
ATOM 1552 N N . LEU A 1 194 ? -5.419 10.152 13.169 1.00 96.94 194 LEU A N 1
ATOM 1553 C CA . LEU A 1 194 ? -6.132 9.261 14.071 1.00 96.94 194 LEU A CA 1
ATOM 1554 C C . LEU A 1 194 ? -6.982 10.110 15.006 1.00 96.94 194 LEU A C 1
ATOM 1556 O O . LEU A 1 194 ? -6.526 11.131 15.534 1.00 96.94 194 LEU A O 1
ATOM 1560 N N . THR A 1 195 ? -8.211 9.665 15.239 1.00 97.19 195 THR A N 1
ATOM 1561 C CA . THR A 1 195 ? -9.055 10.227 16.297 1.00 97.19 195 THR A CA 1
ATOM 1562 C C . THR A 1 195 ? -8.402 10.037 17.672 1.00 97.19 195 THR A C 1
ATOM 1564 O O . THR A 1 195 ? -7.446 9.274 17.836 1.00 97.19 195 THR A O 1
ATOM 1567 N N . ILE A 1 196 ? -8.918 10.727 18.693 1.00 97.56 196 ILE A N 1
ATOM 1568 C CA . ILE A 1 196 ? -8.445 10.562 20.078 1.00 97.56 196 ILE A CA 1
ATOM 1569 C C . ILE A 1 196 ? -8.547 9.100 20.530 1.00 97.56 196 ILE A C 1
ATOM 1571 O O . ILE A 1 196 ? -7.616 8.577 21.141 1.00 97.56 196 ILE A O 1
ATOM 1575 N N . GLU A 1 197 ? -9.648 8.434 20.182 1.00 96.75 197 GLU A N 1
ATOM 1576 C CA . GLU A 1 197 ? -9.885 7.028 20.508 1.00 96.75 197 GLU A CA 1
ATOM 1577 C C . GLU A 1 197 ? -8.858 6.111 19.828 1.00 96.75 197 GLU A C 1
ATOM 1579 O O . GLU A 1 197 ? -8.169 5.341 20.499 1.00 96.75 197 GLU A O 1
ATOM 1584 N N . GLU A 1 198 ? -8.691 6.244 18.509 1.00 97.81 198 GLU A N 1
ATOM 1585 C CA . GLU A 1 198 ? -7.757 5.423 17.731 1.00 97.81 198 GLU A CA 1
ATOM 1586 C C . GLU A 1 198 ? -6.303 5.627 18.165 1.00 97.81 198 GLU A C 1
ATOM 1588 O O . GLU A 1 198 ? -5.523 4.674 18.240 1.00 97.81 198 GLU A O 1
ATOM 1593 N N . PHE A 1 199 ? -5.927 6.866 18.490 1.00 98.12 199 PHE A N 1
ATOM 1594 C CA . PHE A 1 199 ? -4.604 7.149 19.029 1.00 98.12 199 PHE A CA 1
ATOM 1595 C C . PHE A 1 199 ? -4.433 6.566 20.439 1.00 98.12 199 PHE A C 1
ATOM 1597 O O . PHE A 1 199 ? -3.366 6.050 20.768 1.00 98.12 199 PHE A O 1
ATOM 1604 N N . GLY A 1 200 ? -5.492 6.551 21.253 1.00 98.00 200 GLY A N 1
ATOM 1605 C CA . GLY A 1 200 ? -5.512 5.864 22.546 1.00 98.00 200 GLY A CA 1
ATOM 1606 C C . GLY A 1 200 ? -5.153 4.379 22.435 1.00 98.00 200 GLY A C 1
ATOM 1607 O O . GLY A 1 200 ? -4.360 3.877 23.234 1.00 98.00 200 GLY A O 1
ATOM 1608 N N . TRP A 1 201 ? -5.637 3.685 21.397 1.00 98.50 201 TRP A N 1
ATOM 1609 C CA . TRP A 1 201 ? -5.251 2.293 21.124 1.00 98.50 201 TRP A CA 1
ATOM 1610 C C . TRP A 1 201 ? -3.752 2.151 20.850 1.00 98.50 201 TRP A C 1
ATOM 1612 O O . TRP A 1 201 ? -3.124 1.188 21.294 1.00 98.50 201 TRP A O 1
ATOM 1622 N N . MET A 1 202 ? -3.169 3.117 20.136 1.00 98.06 202 MET A N 1
ATOM 1623 C CA . MET A 1 202 ? -1.744 3.117 19.814 1.00 98.06 202 MET A CA 1
ATOM 1624 C C . MET A 1 202 ? -0.880 3.266 21.065 1.00 98.06 202 MET A C 1
ATOM 1626 O O . MET A 1 202 ? 0.095 2.531 21.234 1.00 98.06 202 MET A O 1
ATOM 1630 N N . LYS A 1 203 ? -1.253 4.194 21.952 1.00 97.69 203 LYS A N 1
ATOM 1631 C CA . LYS A 1 203 ? -0.549 4.423 23.219 1.00 97.69 203 LYS A CA 1
ATOM 1632 C C . LYS A 1 203 ? -0.621 3.205 24.120 1.00 97.69 203 LYS A C 1
ATOM 1634 O O . LYS A 1 203 ? 0.409 2.712 24.573 1.00 97.69 203 LYS A O 1
ATOM 1639 N N . ARG A 1 204 ? -1.822 2.647 24.267 1.00 98.00 204 ARG A N 1
ATOM 1640 C CA . ARG A 1 204 ? -2.038 1.427 25.042 1.00 98.00 204 ARG A CA 1
ATOM 1641 C C . ARG A 1 204 ? -1.211 0.260 24.503 1.00 98.00 204 ARG A C 1
ATOM 1643 O O . ARG A 1 204 ? -0.641 -0.505 25.276 1.00 98.00 204 ARG A O 1
ATOM 1650 N N . TRP A 1 205 ? -1.090 0.131 23.181 1.00 97.25 205 TRP A N 1
ATOM 1651 C CA . TRP A 1 205 ? -0.188 -0.860 22.598 1.00 97.25 205 TRP A CA 1
ATOM 1652 C C . TRP A 1 205 ? 1.282 -0.598 22.950 1.00 97.25 205 TRP A C 1
ATOM 1654 O O . TRP A 1 205 ? 1.982 -1.549 23.282 1.00 97.25 205 TRP A O 1
ATOM 1664 N N . LEU A 1 206 ? 1.766 0.647 22.901 1.00 95.81 206 LEU A N 1
ATOM 1665 C CA . LEU A 1 206 ? 3.150 0.970 23.277 1.00 95.81 206 LEU A CA 1
ATOM 1666 C C . LEU A 1 206 ? 3.455 0.631 24.739 1.00 95.81 206 LEU A C 1
ATOM 1668 O O . LEU A 1 206 ? 4.520 0.078 25.015 1.00 95.81 206 LEU A O 1
ATOM 1672 N N . GLU A 1 207 ? 2.519 0.908 25.646 1.00 95.38 207 GLU A N 1
ATOM 1673 C CA . GLU A 1 207 ? 2.623 0.550 27.064 1.00 95.38 207 GLU A CA 1
ATOM 1674 C C . GLU A 1 207 ? 2.736 -0.967 27.240 1.00 95.38 207 GLU A C 1
ATOM 1676 O O . GLU A 1 207 ? 3.713 -1.449 27.814 1.00 95.38 207 GLU A O 1
ATOM 1681 N N . ILE A 1 208 ? 1.797 -1.731 26.664 1.00 95.00 208 ILE A N 1
ATOM 1682 C CA . ILE A 1 208 ? 1.824 -3.201 26.692 1.00 95.00 208 ILE A CA 1
ATOM 1683 C C . ILE A 1 208 ? 3.126 -3.713 26.079 1.00 95.00 208 ILE A C 1
ATOM 1685 O O . ILE A 1 208 ? 3.807 -4.555 26.647 1.00 95.00 208 ILE A O 1
ATOM 1689 N N . LYS A 1 209 ? 3.512 -3.194 24.915 1.00 92.81 209 LYS A N 1
ATOM 1690 C CA . LYS A 1 209 ? 4.729 -3.606 24.220 1.00 92.81 209 LYS A CA 1
ATOM 1691 C C . LYS A 1 209 ? 5.975 -3.406 25.083 1.00 92.81 209 LYS A C 1
ATOM 1693 O O . LYS A 1 209 ? 6.889 -4.223 24.972 1.00 92.81 209 LYS A O 1
ATOM 1698 N N . GLY A 1 210 ? 6.015 -2.360 25.910 1.00 90.56 210 GLY A N 1
ATOM 1699 C CA . GLY A 1 210 ? 7.109 -2.079 26.838 1.00 90.56 210 GLY A CA 1
ATOM 1700 C C . GLY A 1 210 ? 7.260 -3.107 27.962 1.00 90.56 210 GLY A C 1
ATOM 1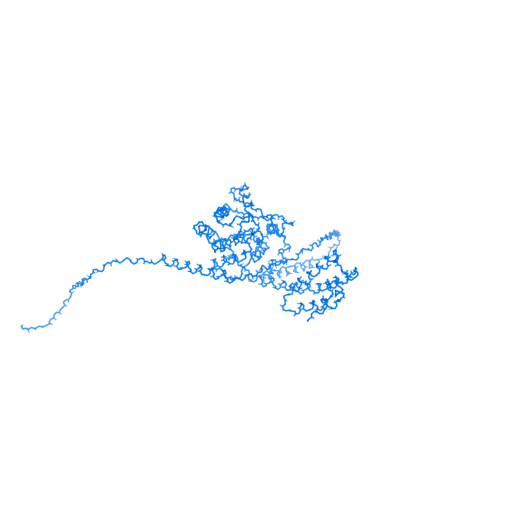701 O O . GLY A 1 210 ? 8.363 -3.260 28.481 1.00 90.56 210 GLY A O 1
ATOM 1702 N N . THR A 1 211 ? 6.198 -3.843 28.309 1.00 90.06 211 THR A N 1
ATOM 1703 C CA . THR A 1 211 ? 6.241 -4.893 29.343 1.00 90.06 211 THR A CA 1
ATOM 1704 C C . THR A 1 211 ? 6.615 -6.269 28.791 1.00 90.06 211 THR A C 1
ATOM 1706 O O . THR A 1 211 ? 6.997 -7.160 29.549 1.00 90.06 211 THR A O 1
ATOM 1709 N N . LEU A 1 212 ? 6.537 -6.461 27.471 1.00 87.25 212 LEU A N 1
ATOM 1710 C CA . LEU A 1 212 ? 6.863 -7.733 26.833 1.00 87.25 212 LEU A CA 1
ATOM 1711 C C . LEU A 1 212 ? 8.385 -7.940 26.765 1.00 87.25 212 LEU A C 1
ATOM 1713 O O . LEU A 1 212 ? 9.158 -7.049 26.415 1.00 87.25 212 LEU A O 1
ATOM 1717 N N . THR A 1 213 ? 8.845 -9.153 27.061 1.00 76.62 213 THR A N 1
ATOM 1718 C CA . THR A 1 213 ? 10.263 -9.501 26.921 1.00 76.62 213 THR A CA 1
ATOM 1719 C C . THR A 1 213 ? 10.646 -9.621 25.440 1.00 76.62 213 THR A C 1
ATOM 1721 O O . THR A 1 213 ? 9.892 -10.127 24.610 1.00 76.62 213 THR A O 1
ATOM 1724 N N . GLY A 1 214 ? 11.834 -9.127 25.071 1.00 69.62 214 GLY A N 1
ATOM 1725 C CA . GLY A 1 214 ? 12.357 -9.252 23.701 1.00 69.62 214 GLY A CA 1
ATOM 1726 C C . GLY A 1 214 ? 11.698 -8.355 22.637 1.00 69.62 214 GLY A C 1
ATOM 1727 O O . GLY A 1 214 ? 12.026 -8.483 21.458 1.00 69.62 214 GLY A O 1
ATOM 1728 N N . THR A 1 215 ? 10.818 -7.425 23.024 1.00 67.00 215 THR A N 1
ATOM 1729 C CA . THR A 1 215 ? 10.123 -6.472 22.129 1.00 67.00 215 THR A CA 1
ATOM 1730 C C . THR A 1 215 ? 10.721 -5.064 22.141 1.00 67.00 215 THR A C 1
ATOM 1732 O O . THR A 1 215 ? 10.115 -4.143 21.582 1.00 67.00 215 THR A O 1
ATOM 1735 N N . ASN A 1 216 ? 11.913 -4.876 22.728 1.00 75.19 216 ASN A N 1
ATOM 1736 C CA . ASN A 1 216 ? 12.641 -3.607 22.664 1.00 75.19 216 ASN A CA 1
ATOM 1737 C C . ASN A 1 216 ? 13.106 -3.338 21.221 1.00 75.19 216 ASN A C 1
ATOM 1739 O O . ASN A 1 216 ? 14.210 -3.686 20.798 1.00 75.19 216 ASN A O 1
ATOM 1743 N N . ASN A 1 217 ? 12.186 -2.785 20.441 1.00 89.00 217 ASN A N 1
ATOM 1744 C CA . ASN A 1 217 ? 12.281 -2.613 19.008 1.00 89.00 217 ASN A CA 1
ATOM 1745 C C . ASN A 1 217 ? 11.706 -1.244 18.643 1.00 89.00 217 ASN A C 1
ATOM 1747 O O . ASN A 1 217 ? 10.611 -0.873 19.082 1.00 89.00 217 ASN A O 1
ATOM 1751 N N . ARG A 1 218 ? 12.449 -0.510 17.809 1.00 93.69 218 ARG A N 1
ATOM 1752 C CA . ARG A 1 218 ? 12.090 0.837 17.356 1.00 93.69 218 ARG A CA 1
ATOM 1753 C C . ARG A 1 218 ? 10.801 0.894 16.534 1.00 93.69 218 ARG A C 1
ATOM 1755 O O . ARG A 1 218 ? 10.187 1.950 16.485 1.00 93.69 218 ARG A O 1
ATOM 1762 N N . TYR A 1 219 ? 10.414 -0.195 15.876 1.00 95.50 219 TYR A N 1
ATOM 1763 C CA . TYR A 1 219 ? 9.240 -0.265 15.006 1.00 95.50 219 TYR A CA 1
ATOM 1764 C C . TYR A 1 219 ? 7.973 -0.510 15.808 1.00 95.50 219 TYR A C 1
ATOM 1766 O O . TYR A 1 219 ? 7.957 -1.408 16.646 1.00 95.50 219 TYR A O 1
ATOM 1774 N N . PHE A 1 220 ? 6.909 0.235 15.523 1.00 96.00 220 PHE A N 1
ATOM 1775 C CA . PHE A 1 220 ? 5.632 0.154 16.232 1.00 96.00 220 PHE A CA 1
ATOM 1776 C C . PHE A 1 220 ? 5.031 -1.261 16.175 1.00 96.00 220 PHE A C 1
ATOM 1778 O O . PHE A 1 220 ? 4.685 -1.835 17.213 1.00 96.00 220 PHE A O 1
ATOM 1785 N N . LEU A 1 221 ? 5.018 -1.864 14.979 1.00 94.69 221 LEU A N 1
ATOM 1786 C CA . LEU A 1 221 ? 4.602 -3.250 14.751 1.00 94.69 221 LEU A CA 1
ATOM 1787 C C . LEU A 1 221 ? 5.824 -4.177 14.660 1.00 94.69 221 LEU A C 1
ATOM 1789 O O . LEU A 1 221 ? 6.579 -4.143 13.683 1.00 94.69 221 LEU A O 1
ATOM 1793 N N . CYS A 1 222 ? 6.006 -5.054 15.650 1.00 90.56 222 CYS A N 1
ATOM 1794 C CA . CYS A 1 222 ? 7.111 -6.013 15.687 1.00 90.56 222 CYS A CA 1
ATOM 1795 C C . CYS A 1 222 ? 6.713 -7.340 16.354 1.00 90.56 222 CYS A C 1
ATOM 1797 O O . CYS A 1 222 ? 5.994 -7.362 17.353 1.00 90.56 222 CYS A O 1
ATOM 1799 N N . ILE A 1 223 ? 7.217 -8.460 15.833 1.00 83.25 223 ILE A N 1
ATOM 1800 C CA . ILE A 1 223 ? 6.974 -9.787 16.425 1.00 83.25 223 ILE A CA 1
ATOM 1801 C C . ILE A 1 223 ? 8.149 -10.215 17.302 1.00 83.25 223 ILE A C 1
ATOM 1803 O O . ILE A 1 223 ? 7.964 -10.430 18.498 1.00 83.25 223 ILE A O 1
ATOM 1807 N N . ALA A 1 224 ? 9.347 -10.293 16.718 1.00 76.75 224 ALA A N 1
ATOM 1808 C CA . ALA A 1 224 ? 10.582 -10.656 17.403 1.00 76.75 224 ALA A CA 1
ATOM 1809 C C . ALA A 1 224 ? 11.795 -9.973 16.748 1.00 76.75 224 ALA A C 1
ATOM 1811 O O . ALA A 1 224 ? 11.768 -9.609 15.568 1.00 76.75 224 ALA A O 1
ATOM 1812 N N . GLY A 1 225 ? 12.876 -9.818 17.513 1.00 78.62 225 GLY A N 1
ATOM 1813 C CA . GLY A 1 225 ? 14.126 -9.224 17.037 1.00 78.62 225 GLY A CA 1
ATOM 1814 C C . GLY A 1 225 ? 14.045 -7.709 16.818 1.00 78.62 225 GLY A C 1
ATOM 1815 O O . GLY A 1 225 ? 13.193 -7.027 17.382 1.00 78.62 225 GLY A O 1
ATOM 1816 N N . LYS A 1 226 ? 14.960 -7.172 15.998 1.00 82.12 226 LYS A N 1
ATOM 1817 C CA . LYS A 1 226 ? 15.148 -5.719 15.770 1.00 82.12 226 LYS A CA 1
ATOM 1818 C C . LYS A 1 226 ? 14.497 -5.183 14.486 1.00 82.12 226 LYS A C 1
ATOM 1820 O O . LYS A 1 226 ? 14.669 -4.016 14.142 1.00 82.12 226 LYS A O 1
ATOM 1825 N N . ASN A 1 227 ? 13.786 -6.040 13.760 1.00 87.50 227 ASN A N 1
ATOM 1826 C CA . ASN A 1 227 ? 13.223 -5.739 12.447 1.00 87.50 227 ASN A CA 1
ATOM 1827 C C . ASN A 1 227 ? 11.727 -5.400 12.542 1.00 87.50 227 ASN A C 1
ATOM 1829 O O . ASN A 1 227 ? 11.082 -5.786 13.523 1.00 87.50 227 ASN A O 1
ATOM 1833 N N . PRO A 1 228 ? 11.167 -4.692 11.546 1.00 90.31 228 PRO A N 1
ATOM 1834 C CA . PRO A 1 228 ? 9.728 -4.481 11.477 1.00 90.31 228 PRO A CA 1
ATOM 1835 C C . PRO A 1 228 ? 9.006 -5.798 11.180 1.00 90.31 228 PRO A C 1
ATOM 1837 O O . PRO A 1 228 ? 9.598 -6.735 10.632 1.00 90.31 228 PRO A O 1
ATOM 1840 N N . SER A 1 229 ? 7.715 -5.870 11.507 1.00 89.44 229 SER A N 1
ATOM 1841 C CA . SER A 1 229 ? 6.888 -7.008 11.103 1.00 89.44 229 SER A CA 1
ATOM 1842 C C . SER A 1 229 ? 6.767 -7.081 9.577 1.00 89.44 229 SER A C 1
ATOM 1844 O O . SER A 1 229 ? 6.271 -6.147 8.949 1.00 89.44 229 SER A O 1
ATOM 1846 N N . ARG A 1 230 ? 7.198 -8.202 8.983 1.00 87.31 230 ARG A N 1
ATOM 1847 C CA . ARG A 1 230 ? 7.068 -8.468 7.536 1.00 87.31 230 ARG A CA 1
ATOM 1848 C C . ARG A 1 230 ? 5.794 -9.235 7.169 1.00 87.31 230 ARG A C 1
ATOM 1850 O O . ARG A 1 230 ? 5.403 -9.234 6.014 1.00 87.31 230 ARG A O 1
ATOM 1857 N N . ASN A 1 231 ? 5.101 -9.813 8.151 1.00 92.06 231 ASN A N 1
ATOM 1858 C CA . ASN A 1 231 ? 3.959 -10.710 7.922 1.00 92.06 231 ASN A CA 1
ATOM 1859 C C . ASN A 1 231 ? 2.603 -9.986 7.993 1.00 92.06 231 ASN A C 1
ATOM 1861 O O . ASN A 1 231 ? 1.579 -10.593 8.304 1.00 92.06 231 ASN A O 1
ATOM 1865 N N . LEU A 1 232 ? 2.576 -8.673 7.730 1.00 95.06 232 LEU A N 1
ATOM 1866 C CA . LEU A 1 232 ? 1.353 -7.875 7.859 1.00 95.06 232 LEU A CA 1
ATOM 1867 C C . LEU A 1 232 ? 0.241 -8.349 6.916 1.00 95.06 232 LEU A C 1
ATOM 1869 O O . LEU A 1 232 ? -0.924 -8.268 7.284 1.00 95.06 232 LEU A O 1
ATOM 1873 N N . ALA A 1 233 ? 0.574 -8.875 5.732 1.00 94.81 233 ALA A N 1
ATOM 1874 C CA . ALA A 1 233 ? -0.427 -9.409 4.806 1.00 94.81 233 ALA A CA 1
ATOM 1875 C C . ALA A 1 233 ? -1.142 -10.637 5.389 1.00 94.81 233 ALA A C 1
ATOM 1877 O O . ALA A 1 233 ? -2.363 -10.742 5.299 1.00 94.81 233 ALA A O 1
ATOM 1878 N N . THR A 1 234 ? -0.402 -11.532 6.046 1.00 95.44 234 THR A N 1
ATOM 1879 C CA . THR A 1 234 ? -0.977 -12.681 6.755 1.00 95.44 234 THR A CA 1
ATOM 1880 C C . THR A 1 234 ? -1.866 -12.211 7.905 1.00 95.44 234 THR A C 1
ATOM 1882 O O . THR A 1 234 ? -2.989 -12.682 8.048 1.00 95.44 234 THR A O 1
ATOM 1885 N N . PHE A 1 235 ? -1.421 -11.221 8.683 1.00 97.25 235 PHE A N 1
ATOM 1886 C CA . PHE A 1 235 ? -2.206 -10.673 9.795 1.00 97.25 235 PHE A CA 1
ATOM 1887 C C . PHE A 1 235 ? -3.491 -9.983 9.328 1.00 97.25 235 PHE A C 1
ATOM 1889 O O . PHE A 1 235 ? -4.545 -10.179 9.930 1.00 97.25 235 PHE A O 1
ATOM 1896 N N . LEU A 1 236 ? -3.431 -9.238 8.221 1.00 97.75 236 LEU A N 1
ATOM 1897 C CA . LEU A 1 236 ? -4.599 -8.645 7.571 1.00 97.75 236 LEU A CA 1
ATOM 1898 C C . LEU A 1 236 ? -5.633 -9.721 7.208 1.00 97.75 236 LEU A C 1
ATOM 1900 O O . LEU A 1 236 ? -6.813 -9.562 7.513 1.00 97.75 236 LEU A O 1
ATOM 1904 N N . ARG A 1 237 ? -5.192 -10.839 6.611 1.00 97.38 237 ARG A N 1
ATOM 1905 C CA . ARG A 1 237 ? -6.070 -11.972 6.268 1.00 97.38 237 ARG A CA 1
ATOM 1906 C C . ARG A 1 237 ? -6.694 -12.625 7.503 1.00 97.38 237 ARG A C 1
ATOM 1908 O O . ARG A 1 237 ? -7.863 -12.999 7.453 1.00 97.38 237 ARG A O 1
ATOM 1915 N N . LEU A 1 238 ? -5.958 -12.723 8.614 1.00 96.94 238 LEU A N 1
ATOM 1916 C CA . LEU A 1 238 ? -6.506 -13.229 9.878 1.00 96.94 238 LEU A CA 1
ATOM 1917 C C . LEU A 1 238 ? -7.637 -12.336 10.397 1.00 96.94 238 LEU A C 1
ATOM 1919 O O . LEU A 1 238 ? -8.705 -12.844 10.727 1.00 96.94 238 LEU A O 1
ATOM 1923 N N . ALA A 1 239 ? -7.438 -11.015 10.420 1.00 98.38 239 ALA A N 1
ATOM 1924 C CA . ALA A 1 239 ? -8.480 -10.078 10.839 1.00 98.38 239 ALA A CA 1
ATOM 1925 C C . ALA A 1 239 ? -9.687 -10.092 9.884 1.00 98.38 239 ALA A C 1
ATOM 1927 O O . ALA A 1 239 ? -10.825 -10.110 10.339 1.00 98.38 239 ALA A O 1
ATOM 1928 N N . TRP A 1 240 ? -9.454 -10.169 8.571 1.00 98.06 240 TRP A N 1
ATOM 1929 C CA . TRP A 1 240 ? -10.509 -10.319 7.560 1.00 98.06 240 TRP A CA 1
ATOM 1930 C C . TRP A 1 240 ? -11.381 -11.558 7.799 1.00 98.06 240 TRP A C 1
ATOM 1932 O O . TRP A 1 240 ? -12.611 -11.482 7.781 1.00 98.06 240 TRP A O 1
ATOM 1942 N N . ALA A 1 241 ? -10.744 -12.694 8.086 1.00 97.69 241 ALA A N 1
ATOM 1943 C CA . ALA A 1 241 ? -11.437 -13.936 8.401 1.00 97.69 241 ALA A CA 1
ATOM 1944 C C . ALA A 1 241 ? -12.149 -13.889 9.768 1.00 97.69 241 ALA A C 1
ATOM 1946 O O . ALA A 1 241 ? -13.219 -14.486 9.913 1.00 97.69 241 ALA A O 1
ATOM 1947 N N . ASP A 1 242 ? -11.588 -13.185 10.759 1.00 98.00 242 ASP A N 1
ATOM 1948 C CA . ASP A 1 242 ? -12.202 -12.980 12.082 1.00 98.00 242 ASP A CA 1
ATOM 1949 C C . ASP A 1 242 ? -13.466 -12.108 11.996 1.00 98.00 242 ASP A C 1
ATOM 1951 O O . ASP A 1 242 ? -14.446 -12.399 12.677 1.00 98.00 242 ASP A O 1
ATOM 1955 N N . VAL A 1 243 ? -13.503 -11.129 11.080 1.00 97.81 243 VAL A N 1
ATOM 1956 C CA . VAL A 1 243 ? -14.721 -10.358 10.739 1.00 97.81 243 VAL A CA 1
ATOM 1957 C C . VAL A 1 243 ? -15.806 -11.261 10.122 1.00 97.81 243 VAL A C 1
ATOM 1959 O O . VAL A 1 243 ? -16.989 -10.933 10.161 1.00 97.81 243 VAL A O 1
ATOM 1962 N N . GLY A 1 244 ? -15.426 -12.421 9.573 1.00 97.19 244 GLY A N 1
ATOM 1963 C CA . GLY A 1 244 ? -16.330 -13.372 8.916 1.00 97.19 244 GLY A CA 1
ATOM 1964 C C . GLY A 1 244 ? -16.404 -13.217 7.396 1.00 97.19 244 GLY A C 1
ATOM 1965 O O . GLY A 1 244 ? -17.279 -13.810 6.759 1.00 97.19 244 GLY A O 1
ATOM 1966 N N . LEU A 1 245 ? -15.493 -12.443 6.805 1.00 95.88 245 LEU A N 1
ATOM 1967 C CA . LEU A 1 245 ? -15.434 -12.220 5.366 1.00 95.88 245 LEU A CA 1
ATOM 1968 C C . LEU A 1 245 ? -14.647 -13.336 4.671 1.00 95.88 245 LEU A C 1
ATOM 1970 O O . LEU A 1 245 ? -13.727 -13.937 5.231 1.00 95.88 245 LEU A O 1
ATOM 1974 N N . LYS A 1 246 ? -15.044 -13.645 3.435 1.00 90.12 246 LYS A N 1
ATOM 1975 C CA . LYS A 1 246 ? -14.450 -14.712 2.618 1.00 90.12 246 LYS A CA 1
ATOM 1976 C C . LYS A 1 246 ? -13.533 -14.129 1.547 1.00 90.12 246 LYS A C 1
ATOM 1978 O O . LYS A 1 246 ? -13.593 -12.941 1.245 1.00 90.12 246 LYS A O 1
ATOM 1983 N N . GLY A 1 247 ? -12.736 -15.004 0.944 1.00 86.44 247 GLY A N 1
ATOM 1984 C CA . GLY A 1 247 ? -11.870 -14.671 -0.182 1.00 86.44 247 GLY A CA 1
ATOM 1985 C C . GLY A 1 247 ? -10.492 -14.147 0.232 1.00 86.44 247 GLY A C 1
ATOM 1986 O O . GLY A 1 247 ? -10.270 -13.808 1.397 1.00 86.44 247 GLY A O 1
ATOM 1987 N N . PRO A 1 248 ? -9.542 -14.133 -0.716 1.00 86.38 248 PRO A N 1
ATOM 1988 C CA . PRO A 1 248 ? -8.230 -13.555 -0.488 1.00 86.38 248 PRO A CA 1
ATOM 1989 C C . PRO A 1 248 ? -8.350 -12.030 -0.402 1.00 86.38 248 PRO A C 1
ATOM 1991 O O . PRO A 1 248 ? -8.990 -11.412 -1.246 1.00 86.38 248 PRO A O 1
ATOM 1994 N N . ILE A 1 249 ? -7.706 -11.432 0.601 1.00 93.56 249 ILE A N 1
ATOM 1995 C CA . ILE A 1 249 ? -7.565 -9.979 0.717 1.00 93.56 249 ILE A CA 1
ATOM 1996 C C . ILE A 1 249 ? -6.093 -9.610 0.876 1.00 93.56 249 ILE A C 1
ATOM 1998 O O . ILE A 1 249 ? -5.314 -10.316 1.530 1.00 93.56 249 ILE A O 1
ATOM 2002 N N . ASN A 1 250 ? -5.707 -8.481 0.297 1.00 92.69 250 ASN A N 1
ATOM 2003 C CA . ASN A 1 250 ? -4.415 -7.854 0.515 1.00 92.69 250 ASN A CA 1
ATOM 2004 C C . ASN A 1 250 ? -4.540 -6.315 0.570 1.00 92.69 250 ASN A C 1
ATOM 2006 O O . ASN A 1 250 ? -5.575 -5.725 0.262 1.00 92.69 250 ASN A O 1
ATOM 2010 N N . PHE A 1 251 ? -3.452 -5.645 0.956 1.00 94.50 251 PHE A N 1
ATOM 2011 C CA . PHE A 1 251 ? -3.398 -4.181 1.049 1.00 94.50 251 PHE A CA 1
ATOM 2012 C C . PHE A 1 251 ? -3.632 -3.469 -0.290 1.00 94.50 251 PHE A C 1
ATOM 2014 O O . PHE A 1 251 ? -4.186 -2.370 -0.319 1.00 94.50 251 PHE A O 1
ATOM 2021 N N . THR A 1 252 ? -3.207 -4.075 -1.402 1.00 91.12 252 THR A N 1
ATOM 2022 C CA . THR A 1 252 ? -3.424 -3.529 -2.745 1.00 91.12 252 THR A CA 1
ATOM 2023 C C . THR A 1 252 ? -4.907 -3.524 -3.097 1.00 91.12 252 THR A C 1
ATOM 2025 O O . THR A 1 252 ? -5.353 -2.560 -3.712 1.00 91.12 252 THR A O 1
ATOM 2028 N N . ASP A 1 253 ? -5.687 -4.519 -2.676 1.00 92.81 253 ASP A N 1
ATOM 2029 C CA . ASP A 1 253 ? -7.132 -4.563 -2.932 1.00 92.81 253 ASP A CA 1
ATOM 2030 C C . ASP A 1 253 ? -7.842 -3.396 -2.229 1.00 92.81 253 ASP A C 1
ATOM 2032 O O . ASP A 1 253 ? -8.558 -2.626 -2.869 1.00 92.81 253 ASP A O 1
ATOM 2036 N N . LEU A 1 254 ? -7.560 -3.186 -0.936 1.00 94.44 254 LEU A N 1
ATOM 2037 C CA . LEU A 1 254 ? -8.113 -2.068 -0.155 1.00 94.44 254 LEU A CA 1
ATOM 2038 C C . LEU A 1 254 ? -7.700 -0.715 -0.747 1.00 94.44 254 LEU A C 1
ATOM 2040 O O . LEU A 1 254 ? -8.531 0.166 -0.973 1.00 94.44 254 LEU A O 1
ATOM 2044 N N . ARG A 1 255 ? -6.419 -0.574 -1.101 1.00 92.12 255 ARG A N 1
ATOM 2045 C CA . ARG A 1 255 ? -5.907 0.609 -1.798 1.00 92.12 255 ARG A CA 1
ATOM 2046 C C . ARG A 1 255 ? -6.616 0.853 -3.132 1.00 92.12 255 ARG A C 1
ATOM 2048 O O . ARG A 1 255 ? -6.879 2.002 -3.489 1.00 92.12 255 ARG A O 1
ATOM 2055 N N . THR A 1 256 ? -6.910 -0.214 -3.866 1.00 89.94 256 THR A N 1
ATOM 2056 C CA . THR A 1 256 ? -7.593 -0.151 -5.159 1.00 89.94 256 THR A CA 1
ATOM 2057 C C . THR A 1 256 ? -9.025 0.345 -4.989 1.00 89.94 256 THR A C 1
ATOM 2059 O O . THR A 1 256 ? -9.438 1.245 -5.719 1.00 89.94 256 THR A O 1
ATOM 2062 N N . VAL A 1 257 ? -9.748 -0.162 -3.985 1.00 90.88 257 VAL A N 1
ATOM 2063 C CA . VAL A 1 257 ? -11.098 0.312 -3.645 1.00 90.88 257 VAL A CA 1
ATOM 2064 C C . VAL A 1 257 ? -11.100 1.808 -3.328 1.00 90.88 257 VAL A C 1
ATOM 2066 O O . VAL A 1 257 ? -11.938 2.534 -3.860 1.00 90.88 257 VAL A O 1
ATOM 2069 N N . HIS A 1 258 ? -10.143 2.305 -2.539 1.00 89.38 258 HIS A N 1
ATOM 2070 C CA . HIS A 1 258 ? -10.056 3.738 -2.232 1.00 89.38 258 HIS A CA 1
ATOM 2071 C C . HIS A 1 258 ? -9.803 4.605 -3.463 1.00 89.38 258 HIS A C 1
ATOM 2073 O O . HIS A 1 258 ? -10.498 5.599 -3.670 1.00 89.38 258 HIS A O 1
ATOM 2079 N N . ALA A 1 259 ? -8.836 4.226 -4.298 1.00 88.38 259 ALA A N 1
ATOM 2080 C CA . ALA A 1 259 ? -8.515 4.980 -5.504 1.00 88.38 259 ALA A CA 1
ATOM 2081 C C . ALA A 1 259 ? -9.677 4.989 -6.516 1.00 88.38 259 ALA A C 1
ATOM 2083 O O . ALA A 1 259 ? -9.932 6.014 -7.151 1.00 88.38 259 ALA A O 1
ATOM 2084 N N . ASP A 1 260 ? -10.400 3.872 -6.649 1.00 87.25 260 ASP A N 1
ATOM 2085 C CA . ASP A 1 260 ? -11.591 3.778 -7.497 1.00 87.25 260 ASP A CA 1
ATOM 2086 C C . ASP A 1 260 ? -12.751 4.623 -6.949 1.00 87.25 260 ASP A C 1
ATOM 2088 O O . ASP A 1 260 ? -13.357 5.397 -7.690 1.00 87.25 260 ASP A O 1
ATOM 2092 N N . ASN A 1 261 ? -13.008 4.566 -5.640 1.00 87.88 261 ASN A N 1
ATOM 2093 C CA . ASN A 1 261 ? -14.029 5.391 -4.994 1.00 87.88 261 ASN A CA 1
ATOM 2094 C C . ASN A 1 261 ? -13.727 6.886 -5.130 1.00 87.88 261 ASN A C 1
ATOM 2096 O O . ASN A 1 261 ? -14.622 7.662 -5.456 1.00 87.88 261 ASN A O 1
ATOM 2100 N N . ALA A 1 262 ? -12.470 7.290 -4.933 1.00 87.50 262 ALA A N 1
ATOM 2101 C CA . ALA A 1 262 ? -12.053 8.677 -5.112 1.00 87.50 262 ALA A CA 1
ATOM 2102 C C . ALA A 1 262 ? -12.278 9.152 -6.553 1.00 87.50 262 ALA A C 1
ATOM 2104 O O . ALA A 1 262 ? -12.691 10.282 -6.773 1.00 87.50 262 ALA A O 1
ATOM 2105 N N . LYS A 1 263 ? -12.054 8.290 -7.549 1.00 86.00 263 LYS A N 1
ATOM 2106 C CA . LYS A 1 263 ? -12.341 8.621 -8.948 1.00 86.00 263 LYS A CA 1
ATOM 2107 C C . LYS A 1 263 ? -13.839 8.771 -9.231 1.00 86.00 263 LYS A C 1
ATOM 2109 O O . LYS A 1 263 ? -14.209 9.616 -10.036 1.00 86.00 263 LYS A O 1
ATOM 2114 N N . ARG A 1 264 ? -14.671 7.921 -8.626 1.00 84.25 264 ARG A N 1
ATOM 2115 C CA . ARG A 1 264 ? -16.112 7.826 -8.917 1.00 84.25 264 ARG A CA 1
ATOM 2116 C C . ARG A 1 264 ? -16.957 8.847 -8.162 1.00 84.25 264 ARG A C 1
ATOM 2118 O O . ARG A 1 264 ? -17.976 9.281 -8.683 1.00 84.25 264 ARG A O 1
ATOM 2125 N N . PHE A 1 265 ? -16.564 9.184 -6.937 1.00 87.31 265 PHE A N 1
ATOM 2126 C CA . PHE A 1 265 ? -17.423 9.905 -5.994 1.00 87.31 265 PHE A CA 1
ATOM 2127 C C . PHE A 1 265 ? -16.827 11.218 -5.483 1.00 87.31 265 PHE A C 1
ATOM 2129 O O . PHE A 1 265 ? -17.429 11.844 -4.617 1.00 87.31 265 PHE A O 1
ATOM 2136 N N . GLN A 1 266 ? -15.651 11.628 -5.960 1.00 89.00 266 GLN A N 1
ATOM 2137 C CA . GLN A 1 266 ? -15.040 12.906 -5.590 1.00 89.00 266 GLN A CA 1
ATOM 2138 C C . GLN A 1 266 ? -14.833 13.770 -6.831 1.00 89.00 266 GLN A C 1
ATOM 2140 O O . GLN A 1 266 ? -14.596 13.259 -7.926 1.00 89.00 266 GLN A O 1
ATOM 2145 N N . ASP A 1 267 ? -14.886 15.087 -6.648 1.00 89.06 267 ASP A N 1
ATOM 2146 C CA . ASP A 1 267 ? -14.447 16.032 -7.670 1.00 89.06 267 ASP A CA 1
ATOM 2147 C C . ASP A 1 267 ? -12.923 15.962 -7.881 1.00 89.06 267 ASP A C 1
ATOM 2149 O O . ASP A 1 267 ? -12.181 15.356 -7.103 1.00 89.06 267 ASP A O 1
ATOM 2153 N N . ILE A 1 268 ? -12.441 16.604 -8.948 1.00 85.81 268 ILE A N 1
ATOM 2154 C CA . ILE A 1 268 ? -11.029 16.574 -9.354 1.00 85.81 268 ILE A CA 1
ATOM 2155 C C . ILE A 1 268 ? -10.098 17.065 -8.231 1.00 85.81 268 ILE A C 1
ATOM 2157 O O . ILE A 1 268 ? -9.042 16.466 -8.017 1.00 85.81 268 ILE A O 1
ATOM 2161 N N . SER A 1 269 ? -10.490 18.108 -7.494 1.00 87.69 269 SER A N 1
ATOM 2162 C CA . SER A 1 269 ? -9.678 18.693 -6.421 1.00 87.69 269 SER A CA 1
ATOM 2163 C C . SER A 1 269 ? -9.575 17.740 -5.231 1.00 87.69 269 SER A C 1
ATOM 2165 O O . SER A 1 269 ? -8.478 17.394 -4.785 1.00 87.69 269 SER A O 1
ATOM 2167 N N . ASN A 1 270 ? -10.706 17.220 -4.756 1.00 88.25 270 ASN A N 1
ATOM 2168 C CA . ASN A 1 270 ? -10.722 16.274 -3.643 1.00 88.25 270 ASN A CA 1
ATOM 2169 C C . ASN A 1 270 ? -10.071 14.934 -4.008 1.00 88.25 270 ASN A C 1
ATOM 2171 O O . ASN A 1 270 ? -9.344 14.357 -3.199 1.00 88.25 270 ASN A O 1
ATOM 2175 N N . ARG A 1 271 ? -10.226 14.472 -5.250 1.00 88.50 271 ARG A N 1
ATOM 2176 C CA . ARG A 1 271 ? -9.525 13.293 -5.767 1.00 88.50 271 ARG A CA 1
ATOM 2177 C C . ARG A 1 271 ? -8.003 13.468 -5.751 1.00 88.50 271 ARG A C 1
ATOM 2179 O O . ARG A 1 271 ? -7.284 12.515 -5.430 1.00 88.50 271 ARG A O 1
ATOM 2186 N N . GLN A 1 272 ? -7.509 14.659 -6.092 1.00 86.75 272 GLN A N 1
ATOM 2187 C CA . GLN A 1 272 ? -6.084 14.974 -6.018 1.00 86.75 272 GLN A CA 1
ATOM 2188 C C . GLN A 1 272 ? -5.599 14.919 -4.566 1.00 86.75 272 GLN A C 1
ATOM 2190 O O . GLN A 1 272 ? -4.658 14.186 -4.279 1.00 86.75 272 GLN A O 1
ATOM 2195 N N . ARG A 1 273 ? -6.324 15.555 -3.636 1.00 87.62 273 ARG A N 1
ATOM 2196 C CA . ARG A 1 273 ? -6.008 15.518 -2.197 1.00 87.62 273 ARG A CA 1
ATOM 2197 C C . ARG A 1 273 ? -5.959 14.095 -1.639 1.00 87.62 273 ARG A C 1
ATOM 2199 O O . ARG A 1 273 ? -5.037 13.767 -0.899 1.00 87.62 273 ARG A O 1
ATOM 2206 N N . VAL A 1 274 ? -6.914 13.237 -2.009 1.00 87.12 274 VAL A N 1
ATOM 2207 C CA . VAL A 1 274 ? -6.910 11.816 -1.612 1.00 87.12 274 VAL A CA 1
ATOM 2208 C C . VAL A 1 274 ? -5.683 11.095 -2.172 1.00 87.12 274 VAL A C 1
ATOM 2210 O O . VAL A 1 274 ? -5.027 10.352 -1.448 1.00 87.12 274 VAL A O 1
ATOM 2213 N N . SER A 1 275 ? -5.339 11.334 -3.440 1.00 85.38 275 SER A N 1
ATOM 2214 C CA . SER A 1 275 ? -4.159 10.719 -4.061 1.00 85.38 275 SER A CA 1
ATOM 2215 C C . SER A 1 275 ? -2.868 11.158 -3.358 1.00 85.38 275 SER A C 1
ATOM 2217 O O . SER A 1 275 ? -2.045 10.312 -3.001 1.00 85.38 275 SER A O 1
ATOM 2219 N N . ASP A 1 276 ? -2.726 12.454 -3.078 1.00 84.62 276 ASP A N 1
ATOM 2220 C CA . ASP A 1 276 ? -1.568 13.007 -2.372 1.00 84.62 276 ASP A CA 1
ATOM 2221 C C . ASP A 1 276 ? -1.445 12.403 -0.971 1.00 84.62 276 ASP A C 1
ATOM 2223 O O . ASP A 1 276 ? -0.376 11.915 -0.597 1.00 84.62 276 ASP A O 1
ATOM 2227 N N . PHE A 1 277 ? -2.563 12.314 -0.243 1.00 86.69 277 PHE A N 1
ATOM 2228 C CA . PHE A 1 277 ? -2.607 11.687 1.077 1.00 86.69 277 PHE A CA 1
ATOM 2229 C C . PHE A 1 277 ? -2.210 10.206 1.031 1.00 86.69 277 PHE A C 1
ATOM 2231 O O . PHE A 1 277 ? -1.568 9.705 1.943 1.00 86.69 277 PHE A O 1
ATOM 2238 N N . MET A 1 278 ? -2.523 9.505 -0.060 1.00 85.88 278 MET A N 1
ATOM 2239 C CA . MET A 1 278 ? -2.124 8.119 -0.317 1.00 85.88 278 MET A CA 1
ATOM 2240 C C . MET A 1 278 ? -0.689 7.974 -0.876 1.00 85.88 278 MET A C 1
ATOM 2242 O O . MET A 1 278 ? -0.296 6.861 -1.261 1.00 85.88 278 MET A O 1
ATOM 2246 N N . CYS A 1 279 ? 0.082 9.062 -0.977 1.00 84.81 279 CYS A N 1
ATOM 2247 C CA . CYS A 1 279 ? 1.433 9.143 -1.548 1.00 84.81 279 CYS A CA 1
ATOM 2248 C C . CYS A 1 279 ? 1.532 8.638 -3.003 1.00 84.81 279 CYS A C 1
ATOM 2250 O O . CYS A 1 279 ? 2.360 7.774 -3.335 1.00 84.81 279 CYS A O 1
ATOM 2252 N N . HIS A 1 280 ? 0.639 9.115 -3.872 1.00 79.75 280 HIS A N 1
ATOM 2253 C CA . HIS A 1 280 ? 0.709 8.936 -5.327 1.00 79.75 280 HIS A CA 1
ATOM 2254 C C . HIS A 1 280 ? -0.068 10.037 -6.062 1.00 79.75 280 HIS A C 1
ATOM 2256 O O . HIS A 1 280 ? -0.777 10.815 -5.450 1.00 79.75 280 HIS A O 1
ATOM 2262 N N . ASN A 1 281 ? 0.029 10.085 -7.393 1.00 82.69 281 ASN A N 1
ATOM 2263 C CA . ASN A 1 281 ? -0.781 10.995 -8.207 1.00 82.69 281 ASN A CA 1
ATOM 2264 C C . ASN A 1 281 ? -1.976 10.285 -8.869 1.00 82.69 281 ASN A C 1
ATOM 2266 O O . ASN A 1 281 ? -2.025 9.051 -8.978 1.00 82.69 281 ASN A O 1
ATOM 2270 N N . THR A 1 282 ? -2.926 11.085 -9.352 1.00 80.19 282 THR A N 1
ATOM 2271 C CA . THR A 1 282 ? -4.151 10.629 -10.026 1.00 80.19 282 THR A CA 1
ATOM 2272 C C . THR A 1 282 ? -3.863 9.822 -11.292 1.00 80.19 282 THR A C 1
ATOM 2274 O O . THR A 1 282 ? -4.496 8.790 -11.499 1.00 80.19 282 THR A O 1
ATOM 2277 N N . ALA A 1 283 ? -2.841 10.187 -12.074 1.00 79.94 283 ALA A N 1
ATOM 2278 C CA . ALA A 1 283 ? -2.413 9.426 -13.253 1.00 79.94 283 ALA A CA 1
ATOM 2279 C C . ALA A 1 283 ? -1.948 7.998 -12.898 1.00 79.94 283 ALA A C 1
ATOM 2281 O O . ALA A 1 283 ? -2.312 7.016 -13.551 1.00 79.94 283 ALA A O 1
ATOM 2282 N N . THR A 1 284 ? -1.184 7.856 -11.812 1.00 76.19 284 THR A N 1
ATOM 2283 C CA . THR A 1 284 ? -0.781 6.555 -11.261 1.00 76.19 284 THR A CA 1
ATOM 2284 C C . THR A 1 284 ? -2.008 5.785 -10.780 1.00 76.19 284 THR A C 1
ATOM 2286 O O . THR A 1 284 ? -2.112 4.582 -11.021 1.00 76.19 284 THR A O 1
ATOM 2289 N N . ALA A 1 285 ? -2.953 6.466 -10.126 1.00 76.56 285 ALA A N 1
ATOM 2290 C CA . ALA A 1 285 ? -4.195 5.851 -9.674 1.00 76.56 285 ALA A CA 1
ATOM 2291 C C . ALA A 1 285 ? -5.053 5.332 -10.839 1.00 76.56 285 ALA A C 1
ATOM 2293 O O . ALA A 1 285 ? -5.531 4.201 -10.794 1.00 76.56 285 ALA A O 1
ATOM 2294 N N . ASP A 1 286 ? -5.186 6.103 -11.917 1.00 78.06 286 ASP A N 1
ATOM 2295 C CA . ASP A 1 286 ? -5.925 5.700 -13.115 1.00 78.06 286 ASP A CA 1
ATOM 2296 C C . ASP A 1 286 ? -5.315 4.475 -13.781 1.00 78.06 286 ASP A C 1
ATOM 2298 O O . ASP A 1 286 ? -6.010 3.504 -14.103 1.00 78.06 286 ASP A O 1
ATOM 2302 N N . LYS A 1 287 ? -3.991 4.494 -13.927 1.00 75.12 287 LYS A N 1
ATOM 2303 C CA . LYS A 1 287 ? -3.252 3.402 -14.546 1.00 75.12 287 LYS A CA 1
ATOM 2304 C C . LYS A 1 287 ? -3.449 2.095 -13.782 1.00 75.12 287 LYS A C 1
ATOM 2306 O O . LYS A 1 287 ? -3.834 1.090 -14.384 1.00 75.12 287 LYS A O 1
ATOM 2311 N N . PHE A 1 288 ? -3.237 2.109 -12.468 1.00 71.06 288 PHE A N 1
ATOM 2312 C CA . PHE A 1 288 ? -3.148 0.875 -11.685 1.00 71.06 288 PHE A CA 1
ATOM 2313 C C . PHE A 1 288 ? -4.439 0.474 -10.966 1.00 71.06 288 PHE A C 1
ATOM 2315 O O . PHE A 1 288 ? -4.668 -0.721 -10.820 1.00 71.06 288 PHE A O 1
ATOM 2322 N N . TYR A 1 289 ? -5.298 1.421 -10.578 1.00 72.12 289 TYR A N 1
ATOM 2323 C CA . TYR A 1 289 ? -6.385 1.154 -9.627 1.00 72.12 289 TYR A CA 1
ATOM 2324 C C . TYR A 1 289 ? -7.799 1.481 -10.128 1.00 72.12 289 TYR A C 1
ATOM 2326 O O . TYR A 1 289 ? -8.758 0.916 -9.622 1.00 72.12 289 TYR A O 1
ATOM 2334 N N . ALA A 1 290 ? -7.974 2.359 -11.119 1.00 74.31 290 ALA A N 1
ATOM 2335 C CA . ALA A 1 290 ? -9.322 2.728 -11.567 1.00 74.31 290 ALA A CA 1
ATOM 2336 C C . ALA A 1 290 ? -10.051 1.580 -12.289 1.00 74.31 290 ALA A C 1
ATOM 2338 O O . ALA A 1 290 ? -9.471 0.977 -13.200 1.00 74.31 290 ALA A O 1
ATOM 2339 N N . LYS A 1 291 ? -11.327 1.326 -11.955 1.00 72.44 291 LYS A N 1
ATOM 2340 C CA . LYS A 1 291 ? -12.166 0.356 -12.681 1.00 72.44 291 LYS A CA 1
ATOM 2341 C C . LYS A 1 291 ? -12.366 0.774 -14.134 1.00 72.44 291 LYS A C 1
ATOM 2343 O O . LYS A 1 291 ? -12.412 1.959 -14.465 1.00 72.44 291 LYS A O 1
ATOM 2348 N N . ASN A 1 292 ? -12.545 -0.232 -14.988 1.00 72.25 292 ASN A N 1
ATOM 2349 C CA . ASN A 1 292 ? -13.199 -0.014 -16.275 1.00 72.25 292 ASN A CA 1
ATOM 2350 C C . ASN A 1 292 ? -14.657 0.419 -16.026 1.00 72.25 292 ASN A C 1
ATOM 2352 O O . ASN A 1 292 ? -15.216 0.048 -14.988 1.00 72.25 292 ASN A O 1
ATOM 2356 N N . PRO A 1 293 ? -15.278 1.172 -16.949 1.00 72.06 293 PRO A N 1
ATOM 2357 C CA . PRO A 1 293 ? -16.691 1.511 -16.840 1.00 72.06 293 PRO A CA 1
ATOM 2358 C C . PRO A 1 293 ? -17.550 0.256 -16.641 1.00 72.06 293 PRO A C 1
ATOM 2360 O O . PRO A 1 293 ? -17.361 -0.754 -17.322 1.00 72.06 293 PRO A O 1
ATOM 2363 N N . SER A 1 294 ? -18.486 0.321 -15.699 1.00 73.69 294 SER A N 1
ATOM 2364 C CA . SER A 1 294 ? -19.572 -0.649 -15.558 1.00 73.69 294 SER A CA 1
ATOM 2365 C C . SER A 1 294 ? -20.512 -0.585 -16.764 1.00 73.69 294 SER A C 1
ATOM 2367 O O . SER A 1 294 ? -20.483 0.374 -17.531 1.00 73.69 294 SER A O 1
ATOM 2369 N N . LEU A 1 295 ? -21.392 -1.582 -16.922 1.00 75.62 295 LEU A N 1
ATOM 2370 C CA . LEU A 1 295 ? -22.405 -1.566 -17.987 1.00 75.62 295 LEU A CA 1
ATOM 2371 C C . LEU A 1 295 ? -23.264 -0.297 -17.951 1.00 75.62 295 LEU A C 1
ATOM 2373 O O . LEU A 1 295 ? -23.539 0.279 -19.000 1.00 75.62 295 LEU A O 1
ATOM 2377 N N . LYS A 1 296 ? -23.638 0.156 -16.749 1.00 79.50 296 LYS A N 1
ATOM 2378 C CA . LYS A 1 296 ? -24.391 1.397 -16.563 1.00 79.50 296 LYS A CA 1
ATOM 2379 C C . LYS A 1 296 ? -23.578 2.608 -17.022 1.00 79.50 296 LYS A C 1
ATOM 2381 O O . LYS A 1 296 ? -24.040 3.351 -17.872 1.00 79.50 296 LYS A O 1
ATOM 2386 N N . GLU A 1 297 ? -22.338 2.741 -16.554 1.00 80.44 297 GLU A N 1
ATOM 2387 C CA . GLU A 1 297 ? -21.463 3.848 -16.969 1.00 80.44 297 GLU A CA 1
ATOM 2388 C C . GLU A 1 297 ? -21.184 3.833 -18.475 1.00 80.44 297 GLU A C 1
ATOM 2390 O O . GLU A 1 297 ? -21.118 4.881 -19.102 1.00 80.44 297 GLU A O 1
ATOM 2395 N N . ALA A 1 298 ? -21.039 2.655 -19.083 1.00 84.12 298 ALA A N 1
ATOM 2396 C CA . ALA A 1 298 ? -20.866 2.528 -20.524 1.00 84.12 298 ALA A CA 1
ATOM 2397 C C . ALA A 1 298 ? -22.128 2.950 -21.297 1.00 84.12 298 ALA A C 1
ATOM 2399 O O . ALA A 1 298 ? -22.011 3.555 -22.364 1.00 84.12 298 ALA A O 1
ATOM 2400 N N . ALA A 1 299 ? -23.322 2.659 -20.768 1.00 85.44 299 ALA A N 1
ATOM 2401 C CA . ALA A 1 299 ? -24.585 3.130 -21.331 1.00 85.44 299 ALA A CA 1
ATOM 2402 C C . ALA A 1 299 ? -24.719 4.658 -21.214 1.00 85.44 299 ALA A C 1
ATOM 2404 O O . ALA A 1 299 ? -25.061 5.308 -22.200 1.00 85.44 299 ALA A O 1
ATOM 2405 N N . ASP A 1 300 ? -24.354 5.229 -20.066 1.00 87.62 300 ASP A N 1
ATOM 2406 C CA . ASP A 1 300 ? -24.347 6.679 -19.847 1.00 87.62 300 ASP A CA 1
ATOM 2407 C C . ASP A 1 300 ? -23.340 7.370 -20.793 1.00 87.62 300 ASP A C 1
ATOM 2409 O O . ASP A 1 300 ? -23.666 8.345 -21.465 1.00 87.62 300 ASP A O 1
ATOM 2413 N N . ILE A 1 301 ? -22.135 6.808 -20.958 1.00 87.00 301 ILE A N 1
ATOM 2414 C CA . ILE A 1 301 ? -21.137 7.293 -21.929 1.00 87.00 301 ILE A CA 1
ATOM 2415 C C . ILE A 1 301 ? -21.677 7.219 -23.365 1.00 87.00 301 ILE A C 1
ATOM 2417 O O . ILE A 1 301 ? -21.451 8.127 -24.165 1.00 87.00 301 ILE A O 1
ATOM 2421 N N . ARG A 1 302 ? -22.405 6.151 -23.717 1.00 89.25 302 ARG A N 1
ATOM 2422 C CA . ARG A 1 302 ? -23.043 6.031 -25.036 1.00 89.25 302 ARG A CA 1
ATOM 2423 C C . ARG A 1 302 ? -24.077 7.138 -25.259 1.00 89.25 302 ARG A C 1
ATOM 2425 O O . ARG A 1 302 ? -24.166 7.647 -26.380 1.00 89.25 302 ARG A O 1
ATOM 2432 N N . MET A 1 303 ? -24.837 7.512 -24.230 1.00 91.38 303 MET A N 1
ATOM 2433 C CA . MET A 1 303 ? -25.736 8.665 -24.304 1.00 91.38 303 MET A CA 1
ATOM 2434 C C . MET A 1 303 ? -24.961 9.950 -24.600 1.00 91.38 303 MET A C 1
ATOM 2436 O O . MET A 1 303 ? -25.305 10.621 -25.565 1.00 91.38 303 MET A O 1
ATOM 2440 N N . LEU A 1 304 ? -23.853 10.216 -23.899 1.00 90.75 304 LEU A N 1
ATOM 2441 C CA . LEU A 1 304 ? -23.020 11.405 -24.145 1.00 90.75 304 LEU A CA 1
ATOM 2442 C C . LEU A 1 304 ? -22.508 11.490 -25.594 1.00 90.75 304 LEU A C 1
ATOM 2444 O O . LEU A 1 304 ? -22.516 12.564 -26.199 1.00 90.75 304 LEU A O 1
ATOM 2448 N N . PHE A 1 305 ? -22.093 10.362 -26.184 1.00 89.31 305 PHE A N 1
ATOM 2449 C CA . PHE A 1 305 ? -21.729 10.313 -27.607 1.00 89.31 305 PHE A CA 1
ATOM 2450 C C . PHE A 1 305 ? -22.910 10.667 -28.514 1.00 89.31 305 PHE A C 1
ATOM 2452 O O . PHE A 1 305 ? -22.746 11.395 -29.492 1.00 89.31 305 PHE A O 1
ATOM 2459 N N . THR A 1 306 ? -24.095 10.147 -28.195 1.00 92.25 306 THR A N 1
ATOM 2460 C CA . THR A 1 306 ? -25.312 10.370 -28.983 1.00 92.25 306 THR A CA 1
ATOM 2461 C C . THR A 1 306 ? -25.744 11.835 -28.914 1.00 92.25 306 THR A C 1
ATOM 2463 O O . THR A 1 306 ? -25.998 12.440 -29.951 1.00 92.25 306 THR A O 1
ATOM 2466 N N . GLU A 1 307 ? -25.746 12.422 -27.720 1.00 92.00 307 GLU A N 1
ATOM 2467 C CA . GLU A 1 307 ? -26.064 13.834 -27.484 1.00 92.00 307 GLU A CA 1
ATOM 2468 C C . GLU A 1 307 ? -25.076 14.761 -28.202 1.00 92.00 307 GLU A C 1
ATOM 2470 O O . GLU A 1 307 ? -25.488 15.712 -28.863 1.00 92.00 307 GLU A O 1
ATOM 2475 N N . SER A 1 308 ? -23.777 14.447 -28.159 1.00 91.25 308 SER A N 1
ATOM 2476 C CA . SER A 1 308 ? -22.745 15.223 -28.863 1.00 91.25 308 SER A CA 1
ATOM 2477 C C . SER A 1 308 ? -22.944 15.204 -30.382 1.00 91.25 308 SER A C 1
ATOM 2479 O O . SER A 1 308 ? -22.818 16.236 -31.040 1.00 91.25 308 SER A O 1
ATOM 2481 N N . LEU A 1 309 ? -23.295 14.042 -30.949 1.00 91.19 309 LEU A N 1
ATOM 2482 C CA . LEU A 1 309 ? -23.608 13.911 -32.376 1.00 91.19 309 LEU A CA 1
ATOM 2483 C C . LEU A 1 309 ? -24.871 14.694 -32.754 1.00 91.19 309 LEU A C 1
ATOM 2485 O O . LEU A 1 309 ? -24.895 15.349 -33.794 1.00 91.19 309 LEU A O 1
ATOM 2489 N N . GLN A 1 310 ? -25.905 14.651 -31.910 1.00 91.38 310 GLN A N 1
ATOM 2490 C CA . GLN A 1 310 ? -27.143 15.404 -32.119 1.00 91.38 310 GLN A CA 1
ATOM 2491 C C . GLN A 1 310 ? -26.904 16.916 -32.062 1.00 91.38 310 GLN A C 1
ATOM 2493 O O . GLN A 1 310 ? -27.376 17.634 -32.942 1.00 91.38 310 GLN A O 1
ATOM 2498 N N . ALA A 1 311 ? -26.133 17.396 -31.085 1.00 88.44 311 ALA A N 1
ATOM 2499 C CA . ALA A 1 311 ? -25.771 18.806 -30.967 1.00 88.44 311 ALA A CA 1
ATOM 2500 C C . ALA A 1 311 ? -24.969 19.292 -32.186 1.00 88.44 311 ALA A C 1
ATOM 2502 O O . ALA A 1 311 ? -25.272 20.348 -32.740 1.00 88.44 311 ALA A O 1
ATOM 2503 N N . ALA A 1 312 ? -24.000 18.498 -32.656 1.00 89.69 312 ALA A N 1
ATOM 2504 C CA . ALA A 1 312 ? -23.228 18.814 -33.856 1.00 89.69 312 ALA A CA 1
ATOM 2505 C C . ALA A 1 312 ? -24.106 18.865 -35.121 1.00 89.69 312 ALA A C 1
ATOM 2507 O O . ALA A 1 312 ? -23.971 19.781 -35.931 1.00 89.69 312 ALA A O 1
ATOM 2508 N N . ALA A 1 313 ? -25.038 17.919 -35.280 1.00 88.62 313 ALA A N 1
ATOM 2509 C CA . ALA A 1 313 ? -25.969 17.897 -36.408 1.00 88.62 313 ALA A CA 1
ATOM 2510 C C . ALA A 1 313 ? -26.952 19.082 -36.383 1.00 88.62 313 ALA A C 1
ATOM 2512 O O . ALA A 1 313 ? -27.230 19.674 -37.428 1.00 88.62 313 ALA A O 1
ATOM 2513 N N . ALA A 1 314 ? -27.450 19.457 -35.201 1.00 86.56 314 ALA A N 1
ATOM 2514 C CA . ALA A 1 314 ? -28.316 20.619 -35.025 1.00 86.56 314 ALA A CA 1
ATOM 2515 C C . ALA A 1 314 ? -27.577 21.930 -35.337 1.00 86.56 314 ALA A C 1
ATOM 2517 O O . ALA A 1 314 ? -28.112 22.768 -36.056 1.00 86.56 314 ALA A O 1
ATOM 2518 N N . ALA A 1 315 ? -26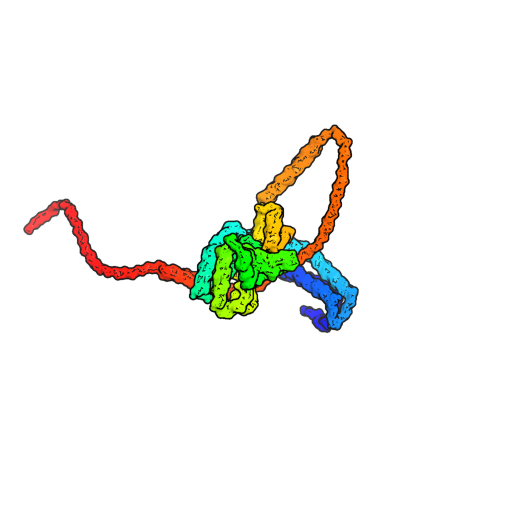.330 22.077 -34.876 1.00 85.25 315 ALA A N 1
ATOM 2519 C CA . ALA A 1 315 ? -25.485 23.223 -35.208 1.00 85.25 315 ALA A CA 1
ATOM 2520 C C . ALA A 1 315 ? -25.215 23.321 -36.720 1.00 85.25 315 ALA A C 1
ATOM 2522 O O . ALA A 1 315 ? -25.304 24.405 -37.284 1.00 85.25 315 ALA A O 1
ATOM 2523 N N . ALA A 1 316 ? -24.967 22.193 -37.393 1.00 80.31 316 ALA A N 1
ATOM 2524 C CA . ALA A 1 316 ? -24.779 22.155 -38.845 1.00 80.31 316 ALA A CA 1
ATOM 2525 C C . ALA A 1 316 ? -26.066 22.467 -39.635 1.00 80.31 316 ALA A C 1
ATOM 2527 O O . ALA A 1 316 ? -25.996 23.026 -40.723 1.00 80.31 316 ALA A O 1
ATOM 2528 N N . SER A 1 317 ? -27.236 22.129 -39.085 1.00 76.69 317 SER A N 1
ATOM 2529 C CA . SER A 1 317 ? -28.544 22.407 -39.703 1.00 76.69 317 SER A CA 1
ATOM 2530 C C . SER A 1 317 ? -29.058 23.825 -39.414 1.00 76.69 317 SER A C 1
ATOM 2532 O O . SER A 1 317 ? -30.006 24.273 -40.052 1.00 76.69 317 SER A O 1
ATOM 2534 N N . GLY A 1 318 ? -28.453 24.520 -38.444 1.00 60.59 318 GLY A N 1
ATOM 2535 C CA . GLY A 1 318 ? -28.778 25.891 -38.042 1.00 60.59 318 GLY A CA 1
ATOM 2536 C C . GLY A 1 318 ? -27.968 26.979 -38.753 1.00 60.59 318 GLY A C 1
ATOM 2537 O O . GLY A 1 318 ? -28.133 28.149 -38.422 1.00 60.59 318 GLY A O 1
ATOM 2538 N N . VAL A 1 319 ? -27.108 26.626 -39.717 1.00 50.72 319 VAL A N 1
ATOM 2539 C CA . VAL A 1 319 ? -26.401 27.601 -40.560 1.00 50.72 319 VAL A CA 1
ATOM 2540 C C . VAL A 1 319 ? -27.224 27.859 -41.823 1.00 50.72 319 VAL A C 1
ATOM 2542 O O . VAL A 1 319 ? -27.101 27.151 -42.819 1.00 50.72 319 VAL A O 1
ATOM 2545 N N . SER A 1 320 ? -28.075 28.884 -41.777 1.00 45.78 320 SER A N 1
ATOM 2546 C CA . SER A 1 320 ? -28.435 29.649 -42.972 1.00 45.78 320 SER A CA 1
ATOM 2547 C C . SER A 1 320 ? -27.251 30.540 -43.347 1.00 45.78 320 SER A C 1
ATOM 2549 O O . SER A 1 320 ? -26.690 31.198 -42.469 1.00 45.78 320 SER A O 1
ATOM 2551 N N . GLU A 1 321 ? -26.881 30.543 -44.629 1.00 48.75 321 GLU A N 1
ATOM 2552 C CA . GLU A 1 321 ? -25.934 31.488 -45.225 1.00 48.75 321 GLU A CA 1
ATOM 2553 C C . GLU A 1 321 ? -26.288 32.922 -44.814 1.00 48.75 321 GLU A C 1
ATOM 2555 O O . GLU A 1 321 ? -27.312 33.443 -45.239 1.00 48.75 321 GLU A O 1
ATOM 2560 N N . ASP A 1 322 ? -25.470 33.533 -43.955 1.00 39.03 322 ASP A N 1
ATOM 2561 C CA . ASP A 1 322 ? -25.004 34.907 -44.140 1.00 39.03 322 ASP A CA 1
ATOM 2562 C C . ASP A 1 322 ? -23.912 35.283 -43.126 1.00 39.03 322 ASP A C 1
ATOM 2564 O O . ASP A 1 322 ? -23.978 34.975 -41.937 1.00 39.03 322 ASP A O 1
ATOM 2568 N N . ASN A 1 323 ? -22.932 36.021 -43.650 1.00 35.88 323 ASN A N 1
ATOM 2569 C CA . ASN A 1 323 ? -21.796 36.686 -43.007 1.00 35.88 323 ASN A CA 1
ATOM 2570 C C . ASN A 1 323 ? -20.566 35.853 -42.605 1.00 35.88 323 ASN A C 1
ATOM 2572 O O . ASN A 1 323 ? -20.359 35.449 -41.463 1.00 35.88 323 ASN A O 1
ATOM 2576 N N . LEU A 1 324 ? -19.646 35.795 -43.576 1.00 46.34 324 LEU A N 1
ATOM 2577 C CA . LEU A 1 324 ? -18.203 35.930 -43.370 1.00 46.34 324 LEU A CA 1
ATOM 2578 C C . LEU A 1 324 ? -17.898 37.163 -42.500 1.00 46.34 324 LEU A C 1
ATOM 2580 O O . LEU A 1 324 ? -18.018 38.300 -42.953 1.00 46.34 324 LEU A O 1
ATOM 2584 N N . GLY A 1 325 ? -17.460 36.922 -41.269 1.00 35.69 325 GLY A N 1
ATOM 2585 C CA . GLY A 1 325 ? -16.884 37.928 -40.386 1.00 35.69 325 GLY A CA 1
ATOM 2586 C C . GLY A 1 325 ? -15.867 37.271 -39.462 1.00 35.69 325 GLY A C 1
ATOM 2587 O O . GLY A 1 325 ? -16.251 36.483 -38.606 1.00 35.69 325 GLY A O 1
ATOM 2588 N N . ASP A 1 326 ? -14.594 37.564 -39.731 1.00 43.78 326 ASP A N 1
ATOM 2589 C CA . ASP A 1 326 ? -13.373 37.312 -38.951 1.00 43.78 326 ASP A CA 1
ATOM 2590 C C . ASP A 1 326 ? -13.534 36.596 -37.598 1.00 43.78 326 ASP A C 1
ATOM 2592 O O . ASP A 1 326 ? -14.075 37.150 -36.639 1.00 43.78 326 ASP A O 1
ATOM 2596 N N . ILE A 1 327 ? -12.951 35.396 -37.490 1.00 40.28 327 ILE A N 1
ATOM 2597 C CA . ILE A 1 327 ? -12.644 34.779 -36.197 1.00 40.28 327 ILE A CA 1
ATOM 2598 C C . ILE A 1 327 ? -11.142 34.517 -36.131 1.00 40.28 327 ILE A C 1
ATOM 2600 O O . ILE A 1 327 ? -10.584 33.688 -36.852 1.00 40.28 327 ILE A O 1
ATOM 2604 N N . ASP A 1 328 ? -10.532 35.277 -35.231 1.00 37.84 328 ASP A N 1
ATOM 2605 C CA . ASP A 1 328 ? -9.132 35.295 -34.844 1.00 37.84 328 ASP A CA 1
ATOM 2606 C C . ASP A 1 328 ? -8.677 33.913 -34.337 1.00 37.84 328 ASP A C 1
ATOM 2608 O O . ASP A 1 328 ? -9.252 33.336 -33.407 1.00 37.84 328 ASP A O 1
ATOM 2612 N N . ILE A 1 329 ? -7.643 33.359 -34.972 1.00 36.66 329 ILE A N 1
ATOM 2613 C CA . ILE A 1 329 ? -7.042 32.077 -34.597 1.00 36.66 329 ILE A CA 1
ATOM 2614 C C . ILE A 1 329 ? -6.042 32.350 -33.473 1.00 36.66 329 ILE A C 1
ATOM 2616 O O . ILE A 1 329 ? -4.850 32.551 -33.710 1.00 36.66 329 ILE A O 1
ATOM 2620 N N . HIS A 1 330 ? -6.507 32.293 -32.226 1.00 37.12 330 HIS A N 1
ATOM 2621 C CA . HIS A 1 330 ? -5.599 32.100 -31.101 1.00 37.12 330 HIS A CA 1
ATOM 2622 C C . HIS A 1 330 ? -5.142 30.639 -31.053 1.00 37.12 330 HIS A C 1
ATOM 2624 O O . HIS A 1 330 ? -5.823 29.739 -30.565 1.00 37.12 330 HIS A O 1
ATOM 2630 N N . SER A 1 331 ? -3.953 30.416 -31.611 1.00 39.06 331 SER A N 1
ATOM 2631 C CA . SER A 1 331 ? -3.179 29.191 -31.479 1.00 39.06 331 SER A CA 1
ATOM 2632 C C . SER A 1 331 ? -2.640 29.058 -30.051 1.00 39.06 331 SER A C 1
ATOM 2634 O O . SER A 1 331 ? -1.578 29.608 -29.740 1.00 39.06 331 SER A O 1
ATOM 2636 N N . ASP A 1 332 ? -3.322 28.302 -29.195 1.00 31.73 332 ASP A N 1
ATOM 2637 C CA . ASP A 1 332 ? -2.695 27.824 -27.967 1.00 31.73 332 ASP A CA 1
ATOM 2638 C C . ASP A 1 332 ? -1.811 26.617 -28.282 1.00 31.73 332 ASP A C 1
ATOM 2640 O O . ASP A 1 332 ? -2.245 25.534 -28.677 1.00 31.73 332 ASP A O 1
ATOM 2644 N N . ARG A 1 333 ? -0.515 26.904 -28.178 1.00 36.44 333 ARG A N 1
ATOM 2645 C CA . ARG A 1 333 ? 0.619 26.019 -28.393 1.00 36.44 333 ARG A CA 1
ATOM 2646 C C . ARG A 1 333 ? 0.599 24.829 -27.440 1.00 36.44 333 ARG A C 1
ATOM 2648 O O . ARG A 1 333 ? 0.353 24.971 -26.244 1.00 36.44 333 ARG A O 1
ATOM 2655 N N . ASP A 1 334 ? 1.013 23.699 -28.004 1.00 32.41 334 ASP A N 1
ATOM 2656 C CA . ASP A 1 334 ? 1.596 22.542 -27.330 1.00 32.41 334 ASP A CA 1
ATOM 2657 C C . ASP A 1 334 ? 2.363 22.917 -26.054 1.00 32.41 334 ASP A C 1
ATOM 2659 O O . ASP A 1 334 ? 3.394 23.593 -26.100 1.00 32.41 334 ASP A O 1
ATOM 2663 N N . SER A 1 335 ? 1.907 22.385 -24.920 1.00 34.28 335 SER A N 1
ATOM 2664 C CA . SER A 1 335 ? 2.760 22.178 -23.754 1.00 34.28 335 SER A CA 1
ATOM 2665 C C . SER A 1 335 ? 3.246 20.735 -23.792 1.00 34.28 335 SER A C 1
ATOM 2667 O O . SER A 1 335 ? 2.578 19.803 -23.339 1.00 34.28 335 SER A O 1
ATOM 2669 N N . SER A 1 336 ? 4.417 20.549 -24.399 1.00 33.09 336 SER A N 1
ATOM 2670 C CA . SER A 1 336 ? 5.191 19.315 -24.350 1.00 33.09 336 SER A CA 1
ATOM 2671 C C . SER A 1 336 ? 5.657 19.064 -22.912 1.00 33.09 336 SER A C 1
ATOM 2673 O O . SER A 1 336 ? 6.750 19.468 -22.516 1.00 33.09 336 SER A O 1
ATOM 2675 N N . GLY A 1 337 ? 4.811 18.413 -22.117 1.00 28.39 337 GLY A N 1
ATOM 2676 C CA . GLY A 1 337 ? 5.199 17.855 -20.829 1.00 28.39 337 GLY A CA 1
ATOM 2677 C C . GLY A 1 337 ? 6.095 16.641 -21.048 1.00 28.39 337 GLY A C 1
ATOM 2678 O O . GLY A 1 337 ? 5.647 15.619 -21.565 1.00 28.39 337 GLY A O 1
ATOM 2679 N N . GLU A 1 338 ? 7.366 16.764 -20.675 1.00 29.11 338 GLU A N 1
ATOM 2680 C CA . GLU A 1 338 ? 8.333 15.672 -20.665 1.00 29.11 338 GLU A CA 1
ATOM 2681 C C . GLU A 1 338 ? 7.770 14.460 -19.901 1.00 29.11 338 GLU A C 1
ATOM 2683 O O . GLU A 1 338 ? 7.505 14.515 -18.697 1.00 29.11 338 GLU A O 1
ATOM 2688 N N . GLU A 1 339 ? 7.592 13.334 -20.602 1.00 26.81 339 GLU A N 1
ATOM 2689 C CA . GLU A 1 339 ? 7.293 12.039 -19.992 1.00 26.81 339 GLU A CA 1
ATOM 2690 C C . GLU A 1 339 ? 8.494 11.578 -19.151 1.00 26.81 339 GLU A C 1
ATOM 2692 O O . GLU A 1 339 ? 9.327 10.767 -19.574 1.00 26.81 339 GLU A O 1
ATOM 2697 N N . HIS A 1 340 ? 8.562 12.024 -17.899 1.00 28.53 340 HIS A N 1
ATOM 2698 C CA . HIS A 1 340 ? 9.284 11.281 -16.879 1.00 28.53 340 HIS A CA 1
ATOM 2699 C C . HIS A 1 340 ? 8.562 9.955 -16.659 1.00 28.53 340 HIS A C 1
ATOM 2701 O O . HIS A 1 340 ? 7.608 9.855 -15.891 1.00 28.53 340 HIS A O 1
ATOM 2707 N N . SER A 1 341 ? 9.026 8.927 -17.374 1.00 25.88 341 SER A N 1
ATOM 2708 C CA . SER A 1 341 ? 8.622 7.534 -17.200 1.00 25.88 341 SER A CA 1
ATOM 2709 C C . SER A 1 341 ? 8.661 7.162 -15.713 1.00 25.88 341 SER A C 1
ATOM 2711 O O . SER A 1 341 ? 9.754 6.999 -15.162 1.00 25.88 341 SER A O 1
ATOM 2713 N N . PRO A 1 342 ? 7.507 6.981 -15.045 1.00 29.33 342 PRO A N 1
ATOM 2714 C CA . PRO A 1 342 ? 7.499 6.482 -13.686 1.00 29.33 342 PRO A CA 1
ATOM 2715 C C . PRO A 1 342 ? 8.004 5.045 -13.730 1.00 29.33 342 PRO A C 1
ATOM 2717 O O . PRO A 1 342 ? 7.589 4.246 -14.581 1.00 29.33 342 PRO A O 1
ATOM 2720 N N . THR A 1 343 ? 8.908 4.716 -12.814 1.00 29.81 343 THR A N 1
ATOM 2721 C CA . THR A 1 343 ? 9.378 3.351 -12.590 1.00 29.81 343 THR A CA 1
ATOM 2722 C C . THR A 1 343 ? 8.185 2.383 -12.556 1.00 29.81 343 THR A C 1
ATOM 2724 O O . THR A 1 343 ? 7.178 2.664 -11.899 1.00 29.81 343 THR A O 1
ATOM 2727 N N . PRO A 1 344 ? 8.23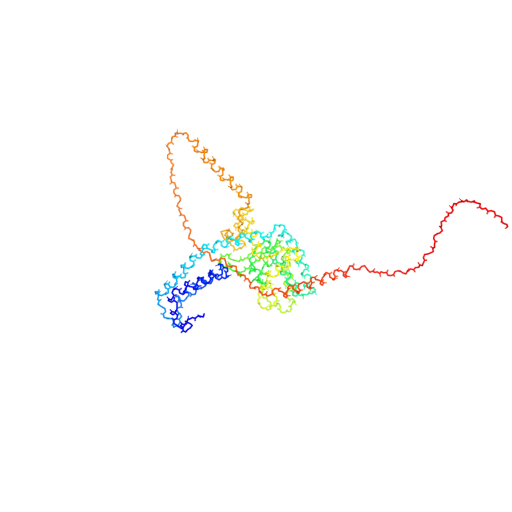7 1.253 -13.292 1.00 30.28 344 PRO A N 1
ATOM 2728 C CA . PRO A 1 344 ? 7.120 0.323 -13.358 1.00 30.28 344 PRO A CA 1
ATOM 2729 C C . PRO A 1 344 ? 6.700 -0.137 -11.963 1.00 30.28 344 PRO A C 1
ATOM 2731 O O . PRO A 1 344 ? 7.535 -0.540 -11.154 1.00 30.28 344 PRO A O 1
ATOM 2734 N N . TYR A 1 345 ? 5.391 -0.107 -11.710 1.00 37.06 345 TYR A N 1
ATOM 2735 C CA . TYR A 1 345 ? 4.759 -0.760 -10.572 1.00 37.06 345 TYR A CA 1
ATOM 2736 C C . TYR A 1 345 ? 5.177 -2.235 -10.550 1.00 37.06 345 TYR A C 1
ATOM 2738 O O . TYR A 1 345 ? 4.747 -3.037 -11.378 1.00 37.06 345 TYR A O 1
ATOM 2746 N N . GLN A 1 346 ? 6.088 -2.555 -9.637 1.00 34.59 346 GLN A N 1
ATOM 2747 C CA . GLN A 1 346 ? 6.455 -3.912 -9.269 1.00 34.59 346 GLN A CA 1
ATOM 2748 C C . GLN A 1 346 ? 5.717 -4.231 -7.977 1.00 34.59 346 GLN A C 1
ATOM 2750 O O . GLN A 1 346 ? 6.019 -3.653 -6.926 1.00 34.59 346 GLN A O 1
ATOM 2755 N N . ASP A 1 347 ? 4.719 -5.098 -8.118 1.00 33.25 347 ASP A N 1
ATOM 2756 C CA . ASP A 1 347 ? 4.126 -5.873 -7.040 1.00 33.25 347 ASP A CA 1
ATOM 2757 C C . ASP A 1 347 ? 5.232 -6.823 -6.565 1.00 33.25 347 ASP A C 1
ATOM 2759 O O . ASP A 1 347 ? 5.550 -7.812 -7.226 1.00 33.25 347 ASP A O 1
ATOM 2763 N N . SER A 1 348 ? 5.944 -6.441 -5.504 1.00 29.45 348 SER A N 1
ATOM 2764 C CA . SER A 1 348 ? 6.744 -7.402 -4.760 1.00 29.45 348 SER A CA 1
ATOM 2765 C C . SER A 1 348 ? 5.733 -8.267 -4.029 1.00 29.45 348 SER A C 1
ATOM 2767 O O . SER A 1 348 ? 5.304 -7.919 -2.933 1.00 29.45 348 SER A O 1
ATOM 2769 N N . THR A 1 349 ? 5.301 -9.345 -4.677 1.00 30.47 349 THR A N 1
ATOM 2770 C CA . THR A 1 349 ? 4.706 -10.477 -3.982 1.00 30.47 349 THR A CA 1
ATOM 2771 C C . THR A 1 349 ? 5.694 -10.861 -2.893 1.00 30.47 349 THR A C 1
ATOM 2773 O O . THR A 1 349 ? 6.773 -11.385 -3.191 1.00 30.47 349 THR A O 1
ATOM 2776 N N . ASP A 1 350 ? 5.367 -10.493 -1.656 1.00 30.73 350 ASP A N 1
ATOM 2777 C CA . ASP A 1 350 ? 6.032 -11.016 -0.479 1.00 30.73 350 ASP A CA 1
ATOM 2778 C C . ASP A 1 350 ? 6.007 -12.535 -0.628 1.00 30.73 350 ASP A C 1
ATOM 2780 O O . ASP A 1 350 ? 4.955 -13.137 -0.837 1.00 30.73 350 ASP A O 1
ATOM 2784 N N . THR A 1 351 ? 7.197 -13.126 -0.655 1.00 27.06 351 THR A N 1
ATOM 2785 C CA . THR A 1 351 ? 7.400 -14.569 -0.708 1.00 27.06 351 THR A CA 1
ATOM 2786 C C . THR A 1 351 ? 6.474 -15.241 0.295 1.00 27.06 351 THR A C 1
ATOM 2788 O O . THR A 1 351 ? 6.590 -14.973 1.491 1.00 27.06 351 THR A O 1
ATOM 2791 N N . GLU A 1 352 ? 5.584 -16.099 -0.207 1.00 29.00 352 GLU A N 1
ATOM 2792 C CA . GLU A 1 352 ? 4.797 -17.054 0.569 1.00 29.00 352 GLU A CA 1
ATOM 2793 C C . GLU A 1 352 ? 5.763 -17.944 1.365 1.00 29.00 352 GLU A C 1
ATOM 2795 O O . GLU A 1 352 ? 6.227 -18.987 0.908 1.00 29.00 352 GLU A O 1
ATOM 2800 N N . THR A 1 353 ? 6.143 -17.502 2.561 1.00 29.77 353 THR A N 1
ATOM 2801 C CA . THR A 1 353 ? 6.619 -18.401 3.610 1.00 29.77 353 THR A CA 1
ATOM 2802 C C . THR A 1 353 ? 5.430 -19.235 4.057 1.00 29.77 353 THR A C 1
ATOM 2804 O O . THR A 1 353 ? 4.370 -18.668 4.294 1.00 29.77 353 THR A O 1
ATOM 2807 N N . SER A 1 354 ? 5.605 -20.556 4.136 1.00 34.22 354 SER A N 1
ATOM 2808 C CA . SER A 1 354 ? 4.560 -21.566 4.347 1.00 34.22 354 SER A CA 1
ATOM 2809 C C . SER A 1 354 ? 3.498 -21.149 5.374 1.00 34.22 354 SER A C 1
ATOM 2811 O O . SER A 1 354 ? 3.667 -21.326 6.580 1.00 34.22 354 SER A O 1
ATOM 2813 N N . ASP A 1 355 ? 2.383 -20.628 4.854 1.00 37.34 355 ASP A N 1
ATOM 2814 C CA . ASP A 1 355 ? 1.216 -20.126 5.586 1.00 37.34 355 ASP A CA 1
ATOM 2815 C C . ASP A 1 355 ? 0.501 -21.228 6.407 1.00 37.34 355 ASP A C 1
ATOM 2817 O O . ASP A 1 355 ? -0.351 -20.920 7.239 1.00 37.34 355 ASP A O 1
ATOM 2821 N N . GLU A 1 356 ? 0.848 -22.509 6.223 1.00 32.75 356 GLU A N 1
ATOM 2822 C CA . GLU A 1 356 ? 0.156 -23.647 6.842 1.00 32.75 356 GLU A CA 1
ATOM 2823 C C . GLU A 1 356 ? 0.312 -23.759 8.364 1.00 32.75 356 GLU A C 1
ATOM 2825 O O . GLU A 1 356 ? -0.663 -24.096 9.033 1.00 32.75 356 GLU A O 1
ATOM 2830 N N . GLU A 1 357 ? 1.498 -23.520 8.933 1.00 33.78 357 GLU A N 1
ATOM 2831 C CA . GLU A 1 357 ? 1.708 -23.688 10.384 1.00 33.78 357 GLU A CA 1
ATOM 2832 C C . GLU A 1 357 ? 0.987 -22.597 11.186 1.00 33.78 357 GLU A C 1
ATOM 2834 O O . GLU A 1 357 ? 0.280 -22.895 12.146 1.00 33.78 357 GLU A O 1
ATOM 2839 N N . LEU A 1 358 ? 1.039 -21.344 10.721 1.00 37.44 358 LEU A N 1
ATOM 2840 C CA . LEU A 1 358 ? 0.329 -20.227 11.354 1.00 37.44 358 LEU A CA 1
ATOM 2841 C C . LEU A 1 358 ? -1.199 -20.356 11.234 1.00 37.44 358 LEU A C 1
ATOM 2843 O O . LEU A 1 358 ? -1.922 -19.974 12.156 1.00 37.44 358 LEU A O 1
ATOM 2847 N N . TYR A 1 359 ? -1.706 -20.914 10.128 1.00 41.50 359 TYR A N 1
ATOM 2848 C CA . TYR A 1 359 ? -3.139 -21.192 9.972 1.00 41.50 359 TYR A CA 1
ATOM 2849 C C . TYR A 1 359 ? -3.619 -22.347 10.861 1.00 41.50 359 TYR A C 1
ATOM 2851 O O . TYR A 1 359 ? -4.743 -22.299 11.368 1.00 41.50 359 TYR A O 1
ATOM 2859 N N . LYS A 1 360 ? -2.788 -23.379 11.064 1.00 44.44 360 LYS A N 1
ATOM 2860 C CA . LYS A 1 360 ? -3.082 -24.500 11.972 1.00 44.44 360 LYS A CA 1
ATOM 2861 C C . LYS A 1 360 ? -3.165 -24.016 13.422 1.00 44.44 360 LYS A C 1
ATOM 2863 O O . LYS A 1 360 ? -4.172 -24.286 14.077 1.00 44.44 360 LYS A O 1
ATOM 2868 N N . ASP A 1 361 ? -2.204 -23.207 13.865 1.00 43.53 361 ASP A N 1
ATOM 2869 C CA . ASP A 1 361 ? -2.198 -22.618 15.211 1.00 43.53 361 ASP A CA 1
ATOM 2870 C C . ASP A 1 361 ? -3.398 -21.685 15.448 1.00 43.53 361 ASP A C 1
ATOM 2872 O O . ASP A 1 361 ? -4.028 -21.715 16.508 1.00 43.53 361 ASP A O 1
ATOM 2876 N N . PHE A 1 362 ? -3.778 -20.887 14.444 1.00 42.06 362 PHE A N 1
ATOM 2877 C CA . PHE A 1 362 ? -4.947 -20.009 14.534 1.00 42.06 362 PHE A CA 1
ATOM 2878 C C . PHE A 1 362 ? -6.272 -20.783 14.604 1.00 42.06 362 PHE A C 1
ATOM 2880 O O . PHE A 1 362 ? -7.146 -20.450 15.407 1.00 42.06 362 PHE A O 1
ATOM 2887 N N . ASN A 1 363 ? -6.433 -21.831 13.792 1.00 49.62 363 ASN A N 1
ATOM 2888 C CA . ASN A 1 363 ? -7.632 -22.669 13.827 1.00 49.62 363 ASN A CA 1
ATOM 2889 C C . ASN A 1 363 ? -7.753 -23.432 15.153 1.00 49.62 363 ASN A C 1
ATOM 2891 O O . ASN A 1 363 ? -8.856 -23.526 15.694 1.00 49.62 363 ASN A O 1
ATOM 2895 N N . ALA A 1 364 ? -6.632 -23.905 15.706 1.00 52.62 364 ALA A N 1
ATOM 2896 C CA . ALA A 1 364 ? -6.586 -24.519 17.029 1.00 52.62 364 ALA A CA 1
ATOM 2897 C C . ALA A 1 364 ? -6.995 -23.526 18.131 1.00 52.62 364 ALA A C 1
ATOM 2899 O O . ALA A 1 364 ? -7.835 -23.841 18.973 1.00 52.62 364 ALA A O 1
ATOM 2900 N N . TRP A 1 365 ? -6.493 -22.288 18.079 1.00 60.41 365 TRP A N 1
ATOM 2901 C CA . TRP A 1 365 ? -6.899 -21.228 19.007 1.00 60.41 365 TRP A CA 1
ATOM 2902 C C . TRP A 1 365 ? -8.396 -20.881 18.898 1.00 60.41 365 TRP A C 1
ATOM 2904 O O . TRP A 1 365 ? -9.079 -20.736 19.915 1.00 60.41 365 TRP A O 1
ATOM 2914 N N . ARG A 1 366 ? -8.939 -20.794 17.674 1.00 46.81 366 ARG A N 1
ATOM 2915 C CA . ARG A 1 366 ? -10.367 -20.518 17.428 1.00 46.81 366 ARG A CA 1
ATOM 2916 C C . ARG A 1 366 ? -11.267 -21.636 17.963 1.00 46.81 366 ARG A C 1
ATOM 2918 O O . ARG A 1 366 ? -12.343 -21.345 18.487 1.00 46.81 366 ARG A O 1
ATOM 2925 N N . ALA A 1 367 ? -10.835 -22.892 17.836 1.00 54.97 367 ALA A N 1
ATOM 2926 C CA . ALA A 1 367 ? -11.526 -24.049 18.400 1.00 54.97 367 ALA A CA 1
ATOM 2927 C C . ALA A 1 367 ? -11.525 -23.998 19.936 1.00 54.97 367 ALA A C 1
ATOM 2929 O O . ALA A 1 367 ? -12.595 -24.037 20.541 1.00 54.97 367 ALA A O 1
ATOM 2930 N N . ALA A 1 368 ? -10.362 -23.755 20.549 1.00 53.25 368 ALA A N 1
ATOM 2931 C CA . ALA A 1 368 ? -10.228 -23.639 22.000 1.00 53.25 368 ALA A CA 1
ATOM 2932 C C . ALA A 1 368 ? -11.104 -22.516 22.587 1.00 53.25 368 ALA A C 1
ATOM 2934 O O . ALA A 1 368 ? -11.717 -22.685 23.638 1.00 53.25 368 ALA A O 1
ATOM 2935 N N . LYS A 1 369 ? -11.233 -21.373 21.895 1.00 55.44 369 LYS A N 1
ATOM 2936 C CA . LYS A 1 369 ? -12.109 -20.277 22.343 1.00 55.44 369 LYS A CA 1
ATOM 2937 C C . LYS A 1 369 ? -13.604 -20.575 22.203 1.00 55.44 369 LYS A C 1
ATOM 2939 O O . LYS A 1 369 ? -14.380 -20.093 23.026 1.00 55.44 369 LYS A O 1
ATOM 2944 N N . ARG A 1 370 ? -14.014 -21.372 21.208 1.00 53.56 370 ARG A N 1
ATOM 2945 C CA . ARG A 1 370 ? -15.401 -21.860 21.100 1.00 53.56 370 ARG A CA 1
ATOM 2946 C C . ARG A 1 370 ? -15.746 -22.826 22.230 1.00 53.56 370 ARG A C 1
ATOM 2948 O O . ARG A 1 370 ? -16.821 -22.700 22.801 1.00 53.56 370 ARG A O 1
ATOM 2955 N N . GLU A 1 371 ? -14.832 -23.726 22.579 1.00 53.81 371 GLU A N 1
ATOM 2956 C CA . GLU A 1 371 ? -15.017 -24.661 23.696 1.00 53.81 371 GLU A CA 1
ATOM 2957 C C . GLU A 1 371 ? -15.081 -23.935 25.044 1.00 53.81 371 GLU A C 1
ATOM 2959 O O . GLU A 1 371 ? -15.961 -24.222 25.849 1.00 53.81 371 GLU A O 1
ATOM 2964 N N . GLN A 1 372 ? -14.233 -22.923 25.257 1.00 44.75 372 GLN A N 1
ATOM 2965 C CA . GLN A 1 372 ? -14.264 -22.095 26.469 1.00 44.75 372 GLN A CA 1
ATOM 2966 C C . GLN A 1 372 ? -15.591 -21.329 26.613 1.00 44.75 372 GLN A C 1
ATOM 2968 O O . GLN A 1 372 ? -16.185 -21.309 27.686 1.00 44.75 372 GLN A O 1
ATOM 2973 N N . SER A 1 373 ? -16.104 -20.776 25.507 1.00 43.25 373 SER A N 1
ATOM 2974 C CA . SER A 1 373 ? -17.410 -20.104 25.468 1.00 43.25 373 SER A CA 1
ATOM 2975 C C . SER A 1 373 ? -18.589 -21.055 25.706 1.00 43.25 373 SER A C 1
ATOM 2977 O O . SER A 1 373 ? -19.622 -20.605 26.195 1.00 43.25 373 SER A O 1
ATOM 2979 N N . MET A 1 374 ? -18.466 -22.335 25.342 1.00 47.91 374 MET A N 1
ATOM 2980 C CA . MET A 1 374 ? -19.494 -23.350 25.601 1.00 47.91 374 MET A CA 1
ATOM 2981 C C . MET A 1 374 ? -19.431 -23.876 27.039 1.00 47.91 374 MET A C 1
ATOM 2983 O O . MET A 1 374 ? -20.473 -24.118 27.639 1.00 47.91 374 MET A O 1
ATOM 2987 N N . ALA A 1 375 ? -18.232 -23.995 27.617 1.00 49.38 375 ALA A N 1
ATOM 2988 C CA . ALA A 1 375 ? -18.041 -24.422 29.002 1.00 49.38 375 ALA A CA 1
ATOM 2989 C C . ALA A 1 375 ? -18.543 -23.381 30.021 1.00 49.38 375 ALA A C 1
ATOM 2991 O O . ALA A 1 375 ? -19.059 -23.752 31.070 1.00 49.38 375 ALA A O 1
ATOM 2992 N N . GLU A 1 376 ? -18.457 -22.088 29.697 1.00 45.38 376 GLU A N 1
ATOM 2993 C CA . GLU A 1 376 ? -18.958 -20.995 30.545 1.00 45.38 376 GLU A CA 1
ATOM 2994 C C . GLU A 1 376 ? -20.491 -20.812 30.484 1.00 45.38 376 GLU A C 1
ATOM 2996 O O . GLU A 1 376 ? -21.031 -20.002 31.230 1.00 45.38 376 GLU A O 1
ATOM 3001 N N . HIS A 1 377 ? -21.203 -21.549 29.618 1.00 41.75 377 HIS A N 1
ATOM 3002 C CA . HIS A 1 377 ? -22.669 -21.479 29.460 1.00 41.75 377 HIS A CA 1
ATOM 3003 C C . HIS A 1 377 ? -23.399 -22.804 29.757 1.00 41.75 377 HIS A C 1
ATOM 3005 O O . HIS A 1 377 ? -24.586 -22.930 29.450 1.00 41.75 377 HIS A O 1
ATOM 3011 N N . SER A 1 378 ? -22.739 -23.783 30.387 1.00 35.66 378 SER A N 1
ATOM 3012 C CA . SER A 1 378 ? -23.445 -24.944 30.945 1.00 35.66 378 SER A CA 1
ATOM 3013 C C . SER A 1 378 ? -24.239 -24.524 32.190 1.00 35.66 378 SER A C 1
ATOM 3015 O O . SER A 1 378 ? -23.632 -24.021 33.139 1.00 35.66 378 SER A O 1
ATOM 3017 N N . PRO A 1 379 ? -25.569 -24.729 32.236 1.00 37.16 379 PRO A N 1
ATOM 3018 C CA . PRO A 1 379 ? -26.353 -24.479 33.438 1.00 37.16 379 PRO A CA 1
ATOM 3019 C C . PRO A 1 379 ? -25.860 -25.398 34.556 1.00 37.16 379 PRO A C 1
ATOM 3021 O O . PRO A 1 379 ? -25.783 -26.614 34.378 1.00 37.16 379 PRO A O 1
ATOM 3024 N N . SER A 1 380 ? -25.514 -24.817 35.703 1.00 36.47 380 SER A N 1
ATOM 3025 C CA . SER A 1 380 ? -25.253 -25.567 36.925 1.00 36.47 380 SER A CA 1
ATOM 3026 C C . SER A 1 380 ? -26.526 -26.308 37.329 1.00 36.47 380 SER A C 1
ATOM 3028 O O . SER A 1 380 ? -27.502 -25.682 37.742 1.00 36.47 380 SER A O 1
ATOM 3030 N N . ASP A 1 381 ? -26.505 -27.628 37.195 1.00 35.50 381 ASP A N 1
ATOM 3031 C CA . ASP A 1 381 ? -27.507 -28.535 37.741 1.00 35.50 381 ASP A CA 1
ATOM 3032 C C . ASP A 1 381 ? -27.368 -28.522 39.273 1.00 35.50 381 ASP A C 1
ATOM 3034 O O . ASP A 1 381 ? -26.538 -29.217 39.863 1.00 35.50 381 ASP A O 1
ATOM 3038 N N . THR A 1 382 ? -28.093 -27.614 39.925 1.00 38.22 382 THR A N 1
ATOM 3039 C CA . THR A 1 382 ? -28.269 -27.621 41.376 1.00 38.22 382 THR A CA 1
ATOM 3040 C C . THR A 1 382 ? -29.214 -28.763 41.714 1.00 38.22 382 THR A C 1
ATOM 3042 O O . THR A 1 382 ? -30.423 -28.650 41.525 1.00 38.22 382 THR A O 1
ATOM 3045 N N . GLY A 1 383 ? -28.648 -29.869 42.194 1.00 36.88 383 GLY A N 1
ATOM 3046 C CA . GLY A 1 383 ? -29.408 -30.988 42.731 1.00 36.88 383 GLY A CA 1
ATOM 3047 C C . GLY A 1 383 ? -30.238 -30.557 43.938 1.00 36.88 383 GLY A C 1
ATOM 3048 O O . GLY A 1 383 ? -29.711 -30.438 45.041 1.00 36.88 383 GLY A O 1
ATOM 3049 N N . GLU A 1 384 ? -31.535 -30.351 43.719 1.00 35.44 384 GLU A N 1
ATOM 3050 C CA . GLU A 1 384 ? -32.550 -30.357 44.769 1.00 35.44 384 GLU A CA 1
ATOM 3051 C C . GLU A 1 384 ? -33.124 -31.773 44.921 1.00 35.44 384 GLU A C 1
ATOM 3053 O O . GLU A 1 384 ? -33.518 -32.436 43.956 1.00 35.44 384 GLU A O 1
ATOM 3058 N N . GLU A 1 385 ? -33.129 -32.241 46.169 1.00 36.31 385 GLU A N 1
ATOM 3059 C CA . GLU A 1 385 ? -33.663 -33.522 46.621 1.00 36.31 385 GLU A CA 1
ATOM 3060 C C . GLU A 1 385 ? -35.125 -33.731 46.199 1.00 36.31 385 GLU A C 1
ATOM 3062 O O . GLU A 1 385 ? -36.022 -32.954 46.528 1.00 36.31 385 GLU A O 1
ATOM 3067 N N . ARG A 1 386 ? -35.393 -34.863 45.537 1.00 32.66 386 ARG A N 1
ATOM 3068 C CA . ARG A 1 386 ? -36.753 -35.383 45.351 1.00 32.66 386 ARG A CA 1
ATOM 3069 C C . ARG A 1 386 ? -37.283 -35.971 46.660 1.00 32.66 386 ARG A C 1
ATOM 3071 O O . ARG A 1 386 ? -36.906 -37.076 47.042 1.00 32.66 386 ARG A O 1
ATOM 3078 N N . VAL A 1 387 ? -38.251 -35.286 47.259 1.00 37.78 387 VAL A N 1
ATOM 3079 C CA . VAL A 1 387 ? -39.245 -35.874 48.173 1.00 37.78 387 VAL A CA 1
ATOM 3080 C C . VAL A 1 387 ? -40.394 -36.461 47.325 1.00 37.78 387 VAL A C 1
ATOM 3082 O O . VAL A 1 387 ? -40.793 -35.833 46.341 1.00 37.78 387 VAL A O 1
ATOM 3085 N N . PRO A 1 388 ? -40.922 -37.666 47.625 1.00 36.78 388 PRO A N 1
ATOM 3086 C CA . PRO A 1 388 ? -41.913 -38.326 46.775 1.00 36.78 388 PRO A CA 1
ATOM 3087 C C . PRO A 1 388 ? -43.306 -37.699 46.924 1.00 36.78 388 PRO A C 1
ATOM 3089 O O . PRO A 1 388 ? -43.796 -37.494 48.032 1.00 36.78 388 PRO A O 1
ATOM 3092 N N . ALA A 1 389 ? -43.955 -37.428 45.789 1.00 33.81 389 ALA A N 1
ATOM 3093 C CA . ALA A 1 389 ? -45.310 -36.895 45.728 1.00 33.81 389 ALA A CA 1
ATOM 3094 C C . ALA A 1 389 ? -46.356 -37.974 46.058 1.00 33.81 389 ALA A C 1
ATOM 3096 O O . ALA A 1 389 ? -46.434 -39.018 45.407 1.00 33.81 389 ALA A O 1
ATOM 3097 N N . SER A 1 390 ? -47.172 -37.678 47.065 1.00 39.34 390 SER A N 1
ATOM 3098 C CA . SER A 1 390 ? -48.445 -38.319 47.375 1.00 39.34 390 SER A CA 1
ATOM 3099 C C . SER A 1 390 ? -49.495 -38.015 46.296 1.00 39.34 390 SER A C 1
ATOM 3101 O O . SER A 1 390 ? -49.518 -36.938 45.701 1.00 39.34 390 SER A O 1
ATOM 3103 N N . ALA A 1 391 ? -50.353 -39.003 46.035 1.00 39.34 391 ALA A N 1
ATOM 3104 C CA . ALA A 1 391 ? -51.393 -38.983 45.010 1.00 39.34 391 ALA A CA 1
ATOM 3105 C C . ALA A 1 391 ? -52.474 -37.905 45.251 1.00 39.34 391 ALA A C 1
ATOM 3107 O O . ALA A 1 391 ? -52.817 -37.643 46.406 1.00 39.34 391 ALA A O 1
ATOM 3108 N N . PRO A 1 392 ? -53.069 -37.329 44.187 1.00 39.03 392 PRO A N 1
ATOM 3109 C CA . PRO A 1 392 ? -54.182 -36.403 44.319 1.00 39.03 392 PRO A CA 1
ATOM 3110 C C . PRO A 1 392 ? -55.519 -37.150 44.407 1.00 39.03 392 PRO A C 1
ATOM 3112 O O . PRO A 1 392 ? -55.885 -37.940 43.536 1.00 39.03 392 PRO A O 1
ATOM 3115 N N . THR A 1 393 ? -56.269 -36.852 45.462 1.00 36.44 393 THR A N 1
ATOM 3116 C CA . THR A 1 393 ? -57.698 -37.129 45.594 1.00 36.44 393 THR A CA 1
ATOM 3117 C C . THR A 1 393 ? -58.492 -36.232 44.641 1.00 36.44 393 THR A C 1
ATOM 3119 O O . THR A 1 393 ? -58.315 -35.016 44.624 1.00 36.44 393 THR A O 1
ATOM 3122 N N . SER A 1 394 ? -59.380 -36.835 43.848 1.00 36.44 394 SER A N 1
ATOM 3123 C CA . SER A 1 394 ? -60.451 -36.143 43.114 1.00 36.44 394 SER A CA 1
ATOM 3124 C C . SER A 1 394 ? -61.797 -36.589 43.696 1.00 36.44 394 SER A C 1
ATOM 3126 O O . SER A 1 394 ? -61.923 -37.780 43.992 1.00 36.44 394 SER A O 1
ATOM 3128 N N . PRO A 1 395 ? -62.780 -35.689 43.880 1.00 46.19 395 PRO A N 1
ATOM 3129 C CA . PRO A 1 395 ? -64.085 -36.049 44.415 1.00 46.19 395 PRO A CA 1
ATOM 3130 C C . PRO A 1 395 ? -65.106 -36.385 43.316 1.00 46.19 395 PRO A C 1
ATOM 3132 O O . PRO A 1 395 ? -65.119 -35.770 42.252 1.00 46.19 395 PRO A O 1
ATOM 3135 N N . ASP A 1 396 ? -65.939 -37.365 43.664 1.00 36.41 396 ASP A N 1
ATOM 3136 C CA . ASP A 1 396 ? -67.359 -37.581 43.369 1.00 36.41 396 ASP A CA 1
ATOM 3137 C C . ASP A 1 396 ? -67.922 -37.352 41.959 1.00 36.41 396 ASP A C 1
ATOM 3139 O O . ASP A 1 396 ? -67.979 -36.244 41.435 1.00 36.41 396 ASP A O 1
ATOM 3143 N N . THR A 1 397 ? -68.522 -38.419 41.421 1.00 36.62 397 THR A N 1
ATOM 3144 C CA . THR A 1 397 ? -69.918 -38.393 40.947 1.00 36.62 397 THR A CA 1
ATOM 3145 C C . THR A 1 397 ? -70.529 -39.800 40.967 1.00 36.62 397 THR A C 1
ATOM 3147 O O . THR A 1 397 ? -69.899 -40.786 40.585 1.00 36.62 397 THR A O 1
ATOM 3150 N N . ASP A 1 398 ? -71.765 -39.846 41.459 1.00 34.25 398 ASP A N 1
ATOM 3151 C CA . ASP A 1 398 ? -72.651 -40.986 41.703 1.00 34.25 398 ASP A CA 1
ATOM 3152 C C . ASP A 1 398 ? -72.989 -41.846 40.468 1.00 34.25 398 ASP A C 1
ATOM 3154 O O . ASP A 1 398 ? -73.171 -41.311 39.376 1.00 34.25 398 ASP A O 1
ATOM 3158 N N . ASN A 1 399 ? -73.200 -43.162 40.652 1.00 34.25 399 ASN A N 1
ATOM 3159 C CA . ASN A 1 399 ? -74.543 -43.789 40.684 1.00 34.25 399 ASN A CA 1
ATOM 3160 C C . ASN A 1 399 ? -74.522 -45.337 40.571 1.00 34.25 399 ASN A C 1
ATOM 3162 O O . ASN A 1 399 ? -74.128 -45.889 39.551 1.00 34.25 399 ASN A O 1
ATOM 3166 N N . VAL A 1 400 ? -75.109 -45.970 41.598 1.00 35.72 400 VAL A N 1
ATOM 3167 C CA . VAL A 1 400 ? -76.195 -46.986 41.575 1.00 35.72 400 VAL A CA 1
ATOM 3168 C C . VAL A 1 400 ? -75.976 -48.426 41.050 1.00 35.72 400 VAL A C 1
ATOM 3170 O O . VAL A 1 400 ? -75.641 -48.660 39.896 1.00 35.72 400 VAL A O 1
ATOM 3173 N N . ALA A 1 401 ? -76.432 -49.345 41.929 1.00 34.78 401 ALA A N 1
ATOM 3174 C CA . ALA A 1 401 ? -76.867 -50.750 41.780 1.00 34.78 401 ALA A CA 1
ATOM 3175 C C . ALA A 1 401 ? -75.745 -51.811 41.647 1.00 34.78 401 ALA A C 1
ATOM 3177 O O . ALA A 1 401 ? -74.855 -51.684 40.823 1.00 34.78 401 ALA A O 1
ATOM 3178 N N . SER A 1 402 ? -75.711 -52.928 42.391 1.00 37.38 402 SER A N 1
ATOM 3179 C CA . SER A 1 402 ? -76.827 -53.776 42.840 1.00 37.38 402 SER A CA 1
ATOM 3180 C C . SER A 1 402 ? -76.393 -54.765 43.944 1.00 37.38 402 SER A C 1
ATOM 3182 O O . SER A 1 402 ? -75.334 -55.373 43.838 1.00 37.38 402 SER A O 1
ATOM 3184 N N . ASP A 1 403 ? -77.283 -54.942 44.922 1.00 41.72 403 ASP A N 1
ATOM 3185 C CA . ASP A 1 403 ? -77.737 -56.205 45.534 1.00 41.72 403 ASP A CA 1
ATOM 3186 C C . ASP A 1 403 ? -76.840 -57.163 46.366 1.00 41.72 403 ASP A C 1
ATOM 3188 O O . ASP A 1 403 ? -75.925 -57.812 45.874 1.00 41.72 403 ASP A O 1
ATOM 3192 N N . GLN A 1 404 ? -77.328 -57.359 47.607 1.00 47.75 404 GLN A N 1
ATOM 3193 C CA . GLN A 1 404 ? -77.583 -58.627 48.329 1.00 47.75 404 GLN A CA 1
ATOM 3194 C C . GLN A 1 404 ? -76.410 -59.550 48.710 1.00 47.75 404 GLN A C 1
ATOM 3196 O O . GLN A 1 404 ? -75.981 -60.385 47.918 1.00 47.75 404 GLN A O 1
ATOM 3201 N N . LEU A 1 405 ? -76.022 -59.532 49.995 1.00 43.47 405 LEU A N 1
ATOM 3202 C CA . LEU A 1 405 ? -76.469 -60.480 51.043 1.00 43.47 405 LEU A CA 1
ATOM 3203 C C . LEU A 1 405 ? -75.870 -60.122 52.410 1.00 43.47 405 LEU A C 1
ATOM 3205 O O . LEU A 1 405 ? -74.685 -59.723 52.446 1.00 43.47 405 LEU A O 1
#

Secondary structure (DSSP, 8-state):
--TTGGGTTT-GGGG-HHHHHHHHHHHHHSSS-HHHHHHHHHHHHHHHHHHHHSPPTT----HHHHHHHHHHHHHHHHHHHHHHHHHHHHHHHHHHHTPPPHHHHHHHHHHHHHHHHHHHHHHHHS--HHHHHHHHHHHHHHHHHHH---HHHHHH-BHHHHHHHHHT-BTTBEEEEE--STTHHHH-SEEEEE-HHHHHHHHHHHHHHHHSTT---SBSS-SSTTSPPS-HHHHHHHHHHHHT--S---HHHHHHHHHHHHHHHS-HHHHHHHHHHTTS-HHHHHHHTPPPPPHHHHHHHHHHHHHHHHHHHHHHHT--S---------------------------------THHHHHHHHHHHHHHHHHHHHTT---------PPPPPPP------------

pLDDT: mean 78.48, std 22.58, range [25.88, 98.75]

Organism: Gymnodraco acuticeps (NCBI:txid8218)

Radius of gyration: 33.99 Å; chains: 1; bounding box: 117×98×96 Å

Sequence (405 aa):
MAHGFNRLSDWLFLRDLKRIRGWSRSLIKSSLQVTTSDFYIKNISHFLKYMNETPCKGSRLNQNDMILITREVAAILKSMRKKVFIHQMQVKRDKMEGLPSHKDIMACLTAAKTRIPQLLDVMTSNPTHATRSLLYGYMTLNWSCIYGHRPGVYSNMTNTEVLKAEITGTAFGHLIHVSNHKTANAFGEAQMYLTIEEFGWMKRWLEIKGTLTGTNNRYFLCIAGKNPSRNLATFLRLAWADVGLKGPINFTDLRTVHADNAKRFQDISNRQRVSDFMCHNTATADKFYAKNPSLKEAADIRMLFTESLQAAAAAASGVSEDNLGDIDIHSDRDSSGEEHSPTPYQDSTDTETSDEELYKDFNAWRAAKREQSMAEHSPSDTGEERVPASAPTSPDTDNVASDQL